Protein AF-A0A1V6QG67-F1 (afdb_monomer)

pLDDT: mean 82.75, std 15.84, range [28.03, 98.56]

InterPro domains:
  IPR002110 Ankyrin repeat [PF12796] (196-283)
  IPR002110 Ankyrin repeat [PF12796] (287-352)
  IPR002110 Ankyrin repeat [PF12796] (363-454)
  IPR002110 Ankyrin repeat [PF12796] (462-545)
  IPR002110 Ankyrin repeat [PR01415] (324-339)
  IPR002110 Ankyrin repeat [PR01415] (439-453)
  IPR002110 Ankyrin repeat [PS50088] (191-223)
  IPR002110 Ankyrin repeat [PS50088] (224-256)
  IPR002110 Ankyrin repeat [PS50088] (257-289)
  IPR002110 Ankyrin repeat [PS50088] (290-322)
  IPR002110 Ankyrin repeat [PS50088] (323-355)
  IPR002110 Ankyrin repeat [PS50088] (356-388)
  IPR002110 Ankyrin repeat [PS50088] (389-421)
  IPR002110 Ankyrin repeat [PS50088] (422-455)
  IPR002110 Ankyrin repeat [PS50088] (491-524)
  IPR002110 Ankyrin repeat [SM00248] (191-220)
  IPR002110 Ankyrin repeat [SM00248] (224-253)
  IPR002110 Ankyrin repeat [SM00248] (257-286)
  IPR002110 Ankyrin repeat [SM00248] (290-319)
  IPR002110 Ankyrin repeat [SM00248] (323-352)

Nearest PDB structures (foldseek):
  5y4f-assembly2_B  TM=8.627E-01  e=1.057E-17  Homo sapiens
  1n11-assembly1_A  TM=7.940E-01  e=5.740E-16  Homo sapiens
  5y4d-assembly1_A  TM=6.487E-01  e=1.460E-17  Mus musculus
  4rlv-assembly1_A  TM=5.602E-01  e=2.276E-17  Mus musculus
  8v0e-assembly1_A  TM=6.614E-01  e=7.857E-13  Homo sapiens

Radius of gyration: 32.93 Å; Cα contacts (8 Å, |Δi|>4): 1053; chains: 1; bounding box: 72×61×90 Å

Structure (mmCIF, N/CA/C/O backbone):
data_AF-A0A1V6QG67-F1
#
_entry.id   AF-A0A1V6QG67-F1
#
loop_
_atom_site.group_PDB
_atom_site.id
_atom_site.type_symbol
_atom_site.label_atom_id
_atom_site.label_alt_id
_atom_site.label_comp_id
_atom_site.label_asym_id
_atom_site.label_entity_id
_atom_site.label_seq_id
_atom_site.pdbx_PDB_ins_code
_atom_site.Cartn_x
_atom_site.Cartn_y
_atom_site.Cartn_z
_atom_site.occupancy
_atom_site.B_iso_or_equiv
_atom_site.auth_seq_id
_atom_site.auth_comp_id
_atom_site.auth_asym_id
_atom_site.auth_atom_id
_atom_site.pdbx_PDB_model_num
ATOM 1 N N . MET A 1 1 ? 24.896 28.690 -25.157 1.00 85.81 1 MET A N 1
ATOM 2 C CA . MET A 1 1 ? 24.451 28.901 -23.769 1.00 85.81 1 MET A CA 1
ATOM 3 C C . MET A 1 1 ? 22.941 29.124 -23.633 1.00 85.81 1 MET A C 1
ATOM 5 O O . MET A 1 1 ? 22.288 28.189 -23.204 1.00 85.81 1 MET A O 1
ATOM 9 N N . ALA A 1 2 ? 22.338 30.253 -24.052 1.00 89.81 2 ALA A N 1
ATOM 10 C CA . ALA A 1 2 ? 20.886 30.510 -23.866 1.00 89.81 2 ALA A CA 1
ATOM 11 C C . ALA A 1 2 ? 19.973 29.355 -24.326 1.00 89.81 2 ALA A C 1
ATOM 13 O O . ALA A 1 2 ? 19.133 28.873 -23.575 1.00 89.81 2 ALA A O 1
ATOM 14 N N . MET A 1 3 ? 20.197 28.861 -25.547 1.00 90.62 3 MET A N 1
ATOM 15 C CA . MET A 1 3 ? 19.440 27.735 -26.105 1.00 90.62 3 MET A CA 1
ATOM 16 C C . MET A 1 3 ? 19.635 26.430 -25.325 1.00 90.62 3 MET A C 1
ATOM 18 O O . MET A 1 3 ? 18.702 25.647 -25.231 1.00 90.62 3 MET A O 1
ATOM 22 N N . GLN A 1 4 ? 20.818 26.200 -24.746 1.00 91.75 4 GLN A N 1
ATOM 23 C CA . GLN A 1 4 ? 21.087 25.008 -23.933 1.00 91.75 4 GLN A CA 1
ATOM 24 C C . GLN A 1 4 ? 20.357 25.093 -22.592 1.00 91.75 4 GLN A C 1
ATOM 26 O O . GLN A 1 4 ? 19.751 24.117 -22.171 1.00 91.75 4 GLN A O 1
ATOM 31 N N . VAL A 1 5 ? 20.361 26.267 -21.953 1.00 93.56 5 VAL A N 1
ATOM 32 C CA . VAL A 1 5 ? 19.616 26.517 -20.710 1.00 93.56 5 VAL A CA 1
ATOM 33 C C . VAL A 1 5 ? 18.121 26.296 -20.934 1.00 93.56 5 VAL A C 1
ATOM 35 O O . VAL A 1 5 ? 17.491 25.549 -20.192 1.00 93.56 5 VAL A O 1
ATOM 38 N N . LEU A 1 6 ? 17.560 26.891 -21.991 1.00 93.44 6 LEU A N 1
ATOM 39 C CA . LEU A 1 6 ? 16.148 26.711 -22.325 1.00 93.44 6 LEU A CA 1
ATOM 40 C C . LEU A 1 6 ? 15.826 25.255 -22.686 1.00 93.44 6 LEU A C 1
ATOM 42 O O . LEU A 1 6 ? 14.802 24.752 -22.236 1.00 93.44 6 LEU A O 1
ATOM 46 N N . ALA A 1 7 ? 16.700 24.557 -23.419 1.00 92.75 7 ALA A N 1
ATOM 47 C CA . ALA A 1 7 ? 16.536 23.132 -23.703 1.00 92.75 7 ALA A CA 1
ATOM 48 C C . ALA A 1 7 ? 16.481 22.301 -22.412 1.00 92.75 7 ALA A C 1
ATOM 50 O O . ALA A 1 7 ? 15.575 21.494 -22.250 1.00 92.75 7 ALA A O 1
ATOM 51 N N . TRP A 1 8 ? 17.385 22.533 -21.458 1.00 93.81 8 TRP A N 1
ATOM 52 C CA . TRP A 1 8 ? 17.366 21.833 -20.172 1.00 93.81 8 TRP A CA 1
ATOM 53 C C . TRP A 1 8 ? 16.102 22.123 -19.360 1.00 93.81 8 TRP A C 1
ATOM 55 O O . TRP A 1 8 ? 15.471 21.193 -18.877 1.00 93.81 8 TRP A O 1
ATOM 65 N N . ILE A 1 9 ? 15.687 23.386 -19.246 1.00 91.31 9 ILE A N 1
ATOM 66 C CA . ILE A 1 9 ? 14.499 23.755 -18.455 1.00 91.31 9 ILE A CA 1
ATOM 67 C C . ILE A 1 9 ? 13.209 23.187 -19.064 1.00 91.31 9 ILE A C 1
ATOM 69 O O . ILE A 1 9 ? 12.268 22.889 -18.335 1.00 91.31 9 ILE A O 1
ATOM 73 N N . THR A 1 10 ? 13.153 23.048 -20.389 1.00 90.31 10 THR A N 1
ATOM 74 C CA . THR A 1 10 ? 11.941 22.620 -21.107 1.00 90.31 10 THR A CA 1
ATOM 75 C C . THR A 1 10 ? 11.883 21.119 -21.358 1.00 90.31 10 THR A C 1
ATOM 77 O O . THR A 1 10 ? 10.797 20.556 -21.403 1.00 90.31 10 THR A O 1
ATOM 80 N N . CYS A 1 11 ? 13.034 20.470 -21.546 1.00 90.44 11 CYS A N 1
ATOM 81 C CA . CYS A 1 11 ? 13.102 19.078 -21.986 1.00 90.44 11 CYS A CA 1
ATOM 82 C C . CYS A 1 11 ? 13.513 18.108 -20.874 1.00 90.44 11 CYS A C 1
ATOM 84 O O . CYS A 1 11 ? 13.352 16.901 -21.057 1.00 90.44 11 CYS A O 1
ATOM 86 N N . ALA A 1 12 ? 14.054 18.589 -19.748 1.00 90.62 12 ALA A N 1
ATOM 87 C CA . ALA A 1 12 ? 14.405 17.721 -18.629 1.00 90.62 12 ALA A CA 1
ATOM 88 C C . ALA A 1 12 ? 13.174 16.999 -18.059 1.00 90.62 12 ALA A C 1
ATOM 90 O O . ALA A 1 12 ? 12.077 17.546 -17.998 1.00 90.62 12 ALA A O 1
ATOM 91 N N . LYS A 1 13 ? 13.366 15.761 -17.593 1.00 88.88 13 LYS A N 1
ATOM 92 C CA . LYS A 1 13 ? 12.300 14.913 -17.029 1.00 88.88 13 LYS A CA 1
ATOM 93 C C . LYS A 1 13 ? 11.866 15.329 -15.626 1.00 88.88 13 LYS A C 1
ATOM 95 O O . LYS A 1 13 ? 10.842 14.863 -15.140 1.00 88.88 13 LYS A O 1
ATOM 100 N N . ARG A 1 14 ? 12.633 16.219 -14.999 1.00 90.19 14 ARG A N 1
ATOM 101 C CA . ARG A 1 14 ? 12.261 16.959 -13.796 1.00 90.19 14 ARG A CA 1
ATOM 102 C C . ARG A 1 14 ? 12.981 18.297 -13.767 1.00 90.19 14 ARG A C 1
ATOM 104 O O . ARG A 1 14 ? 14.004 18.472 -14.430 1.00 90.19 14 ARG A O 1
ATOM 111 N N . ALA A 1 15 ? 12.491 19.199 -12.928 1.00 89.12 15 ALA A N 1
ATOM 112 C CA . ALA A 1 15 ? 13.197 20.433 -12.638 1.00 89.12 15 ALA A CA 1
ATOM 113 C C . ALA A 1 15 ? 14.588 20.147 -12.035 1.00 89.12 15 ALA A C 1
ATOM 115 O O . ALA A 1 15 ? 14.753 19.254 -11.196 1.00 89.12 15 ALA A O 1
ATOM 116 N N . LEU A 1 16 ? 15.582 20.913 -12.483 1.00 89.50 16 LEU A N 1
ATOM 117 C CA . LEU A 1 16 ? 16.963 20.833 -12.015 1.00 89.50 16 LEU A CA 1
ATOM 118 C C . LEU A 1 16 ? 17.239 21.960 -11.025 1.00 89.50 16 LEU A C 1
ATOM 120 O O . LEU A 1 16 ? 16.865 23.114 -11.253 1.00 89.50 16 LEU A O 1
ATOM 124 N N . THR A 1 17 ? 17.943 21.635 -9.946 1.00 92.06 17 THR A N 1
ATOM 125 C CA . THR A 1 17 ? 18.509 22.665 -9.073 1.00 92.06 17 THR A CA 1
ATOM 126 C C . THR A 1 17 ? 19.556 23.481 -9.832 1.00 92.06 17 THR A C 1
ATOM 128 O O . THR A 1 17 ? 20.135 23.026 -10.822 1.00 92.06 17 THR A O 1
ATOM 131 N N . THR A 1 18 ? 19.848 24.683 -9.344 1.00 92.31 18 THR A N 1
ATOM 132 C CA . THR A 1 18 ? 20.884 25.562 -9.895 1.00 92.31 18 THR A CA 1
ATOM 133 C C . THR A 1 18 ? 22.217 24.830 -10.063 1.00 92.31 18 THR A C 1
ATOM 135 O O . THR A 1 18 ? 22.810 24.885 -11.137 1.00 92.31 18 THR A O 1
ATOM 138 N N . VAL A 1 19 ? 22.645 24.067 -9.050 1.00 91.94 19 VAL A N 1
ATOM 139 C CA . VAL A 1 19 ? 23.913 23.319 -9.077 1.00 91.94 19 VAL A CA 1
ATOM 140 C C . VAL A 1 19 ? 23.886 22.200 -10.116 1.00 91.94 19 VAL A C 1
ATOM 142 O O . VAL A 1 19 ? 24.869 21.996 -10.832 1.00 91.94 19 VAL A O 1
ATOM 145 N N . GLU A 1 20 ? 22.771 21.478 -10.232 1.00 93.75 20 GLU A N 1
ATOM 146 C CA . GLU A 1 20 ? 22.628 20.425 -11.239 1.00 93.75 20 GLU A CA 1
ATOM 147 C C . GLU A 1 20 ? 22.682 20.996 -12.657 1.00 93.75 20 GLU A C 1
ATOM 149 O O . GLU A 1 20 ? 23.396 20.452 -13.496 1.00 93.75 20 GLU A O 1
ATOM 154 N N . LEU A 1 21 ? 21.994 22.115 -12.916 1.00 94.62 21 LEU A N 1
ATOM 155 C CA . LEU A 1 21 ? 21.998 22.754 -14.230 1.00 94.62 21 LEU A CA 1
ATOM 156 C C . LEU A 1 21 ? 23.370 23.350 -14.577 1.00 94.62 21 LEU A C 1
ATOM 158 O O . LEU A 1 21 ? 23.843 23.172 -15.698 1.00 94.62 21 LEU A O 1
ATOM 162 N N . GLN A 1 22 ? 24.041 24.008 -13.626 1.00 94.44 22 GLN A N 1
ATOM 163 C CA . GLN A 1 22 ? 25.419 24.479 -13.811 1.00 94.44 22 GLN A CA 1
ATOM 164 C C . GLN A 1 22 ? 26.358 23.323 -14.164 1.00 94.44 22 GLN A C 1
ATOM 166 O O . GLN A 1 22 ? 27.150 23.438 -15.096 1.00 94.44 22 GLN A O 1
ATOM 171 N N . THR A 1 23 ? 26.242 22.206 -13.440 1.00 94.75 23 THR A N 1
ATOM 172 C CA . THR A 1 23 ? 27.050 21.007 -13.688 1.00 94.75 23 THR A CA 1
ATOM 173 C C . THR A 1 23 ? 26.770 20.459 -15.082 1.00 94.75 23 THR A C 1
ATOM 175 O O . THR A 1 23 ? 27.709 20.246 -15.837 1.00 94.75 23 THR A O 1
ATOM 178 N N . ALA A 1 24 ? 25.499 20.300 -15.457 1.00 95.06 24 ALA A N 1
ATOM 179 C CA . ALA A 1 24 ? 25.097 19.789 -16.765 1.00 95.06 24 ALA A CA 1
ATOM 180 C C . ALA A 1 24 ? 25.637 20.633 -17.931 1.00 95.06 24 ALA A C 1
ATOM 182 O O . ALA A 1 24 ? 26.068 20.092 -18.946 1.00 95.06 24 ALA A O 1
ATOM 183 N N . LEU A 1 25 ? 25.636 21.961 -17.788 1.00 94.06 25 LEU A N 1
ATOM 184 C CA . LEU A 1 25 ? 26.140 22.884 -18.810 1.00 94.06 25 LEU A CA 1
ATOM 185 C C . LEU A 1 25 ? 27.674 22.909 -18.898 1.00 94.06 25 LEU A C 1
ATOM 187 O O . LEU A 1 25 ? 28.200 23.290 -19.940 1.00 94.06 25 LEU A O 1
ATOM 191 N N . ALA A 1 26 ? 28.369 22.504 -17.833 1.00 94.19 26 ALA A N 1
ATOM 192 C CA . ALA A 1 26 ? 29.828 22.451 -17.756 1.00 94.19 26 ALA A CA 1
ATOM 193 C C . ALA A 1 26 ? 30.432 21.126 -18.263 1.00 94.19 26 ALA A C 1
ATOM 195 O O . ALA A 1 26 ? 31.649 21.029 -18.402 1.00 94.19 26 ALA A O 1
ATOM 196 N N . VAL A 1 27 ? 29.611 20.100 -18.523 1.00 93.19 27 VAL A N 1
ATOM 197 C CA . VAL A 1 27 ? 30.080 18.811 -19.056 1.00 93.19 27 VAL A CA 1
ATOM 198 C C . VAL A 1 27 ? 30.484 18.953 -20.523 1.00 93.19 27 VAL A C 1
ATOM 200 O O . VAL A 1 27 ? 29.672 19.330 -21.371 1.00 93.19 27 VAL A O 1
ATOM 203 N N . GLU A 1 28 ? 31.721 18.570 -20.829 1.00 90.31 28 GLU A N 1
ATOM 204 C CA . GLU A 1 28 ? 32.252 18.503 -22.189 1.00 90.31 28 GLU A CA 1
ATOM 205 C C . GLU A 1 28 ? 32.225 17.062 -22.709 1.00 90.31 28 GLU A C 1
ATOM 207 O O . GLU A 1 28 ? 32.729 16.139 -22.071 1.00 90.31 28 GLU A O 1
ATOM 212 N N . ILE A 1 29 ? 31.600 16.855 -23.870 1.00 87.81 29 ILE A N 1
ATOM 213 C CA . ILE A 1 29 ? 31.455 15.526 -24.477 1.00 87.81 29 ILE A CA 1
ATOM 214 C C . ILE A 1 29 ? 32.830 15.003 -24.908 1.00 87.81 29 ILE A C 1
ATOM 216 O O . ILE A 1 29 ? 33.524 15.660 -25.679 1.00 87.81 29 ILE A O 1
ATOM 220 N N . GLY A 1 30 ? 33.171 13.789 -24.469 1.00 82.00 30 GLY A N 1
ATOM 221 C CA . GLY A 1 30 ? 34.428 13.106 -24.799 1.00 82.00 30 GLY A CA 1
ATOM 222 C C . GLY A 1 30 ? 35.526 13.240 -23.740 1.00 82.00 30 GLY A C 1
ATOM 223 O O . GLY A 1 30 ? 36.504 12.500 -23.806 1.00 82.00 30 GLY A O 1
ATOM 224 N N . GLU A 1 31 ? 35.351 14.115 -22.748 1.00 86.81 31 GLU A N 1
ATOM 225 C CA . GLU A 1 31 ? 36.290 14.267 -21.635 1.00 86.81 31 GLU A CA 1
ATOM 226 C C . GLU A 1 31 ? 36.031 13.231 -20.528 1.00 86.81 31 GLU A C 1
ATOM 228 O O . GLU A 1 31 ? 34.886 12.901 -20.205 1.00 86.81 31 GLU A O 1
ATOM 233 N N . SER A 1 32 ? 37.107 12.713 -19.925 1.00 85.56 32 SER A N 1
ATOM 234 C CA . SER A 1 32 ? 37.036 11.703 -18.855 1.00 85.56 32 SER A CA 1
ATOM 235 C C . SER A 1 32 ? 36.924 12.293 -17.447 1.00 85.56 32 SER A C 1
ATOM 237 O O . SER A 1 32 ? 36.569 11.572 -16.514 1.00 85.56 32 SER A O 1
ATOM 239 N N . ASP A 1 33 ? 37.201 13.588 -17.282 1.00 87.38 33 ASP A N 1
ATOM 240 C CA . ASP A 1 33 ? 37.209 14.290 -15.997 1.00 87.38 33 ASP A CA 1
ATOM 241 C C . ASP A 1 33 ? 36.337 15.550 -16.031 1.00 87.38 33 ASP A C 1
ATOM 243 O O . ASP A 1 33 ? 36.164 16.190 -17.066 1.00 87.38 33 ASP A O 1
ATOM 247 N N . PHE A 1 34 ? 35.785 15.924 -14.872 1.00 88.44 34 PHE A N 1
ATOM 248 C CA . PHE A 1 34 ? 34.969 17.131 -14.740 1.00 88.44 34 PHE A CA 1
ATOM 249 C C . PHE A 1 34 ? 35.836 18.358 -14.441 1.00 88.44 34 PHE A C 1
ATOM 251 O O . PHE A 1 34 ? 36.391 18.472 -13.341 1.00 88.44 34 PHE A O 1
ATOM 258 N N . ASP A 1 35 ? 35.889 19.317 -15.368 1.00 87.56 35 ASP A N 1
ATOM 259 C CA . ASP A 1 35 ? 36.532 20.606 -15.118 1.00 87.56 35 ASP A CA 1
ATOM 260 C C . ASP A 1 35 ? 35.581 21.586 -14.415 1.00 87.56 35 ASP A C 1
ATOM 262 O O . ASP A 1 35 ? 34.638 22.130 -14.990 1.00 87.56 35 ASP A O 1
ATOM 266 N N . LYS A 1 36 ? 35.871 21.871 -13.141 1.00 87.94 36 LYS A N 1
ATOM 267 C CA . LYS A 1 36 ? 35.126 22.861 -12.351 1.00 87.94 36 LYS A CA 1
ATOM 268 C C . LYS A 1 36 ? 35.278 24.288 -12.883 1.00 87.94 36 LYS A C 1
ATOM 270 O O . LYS A 1 36 ? 34.453 25.129 -12.536 1.00 87.94 36 LYS A O 1
ATOM 275 N N . SER A 1 37 ? 36.305 24.574 -13.685 1.00 89.12 37 SER A N 1
ATOM 276 C CA . SER A 1 37 ? 36.518 25.895 -14.282 1.00 89.12 37 SER A CA 1
ATOM 277 C C . SER A 1 37 ? 35.445 26.258 -15.320 1.00 89.12 37 SER A C 1
ATOM 279 O O . SER A 1 37 ? 35.183 27.440 -15.535 1.00 89.12 37 SER A O 1
ATOM 281 N N . ASN A 1 38 ? 34.741 25.254 -15.856 1.00 89.31 38 ASN A N 1
ATOM 282 C CA . ASN A 1 38 ? 33.639 25.417 -16.804 1.00 89.31 38 ASN A CA 1
ATOM 283 C C . ASN A 1 38 ? 32.289 25.768 -16.151 1.00 89.31 38 ASN A C 1
ATOM 285 O O . ASN A 1 38 ? 31.309 26.039 -16.852 1.00 89.31 38 ASN A O 1
ATOM 289 N N . LEU A 1 39 ? 32.200 25.767 -14.815 1.00 91.31 39 LEU A N 1
ATOM 290 C CA . LEU A 1 39 ? 30.971 26.129 -14.108 1.00 91.31 39 LEU A CA 1
ATOM 291 C C . LEU A 1 39 ? 30.628 27.604 -14.353 1.00 91.31 39 LEU A C 1
ATOM 293 O O . LEU A 1 39 ? 31.339 28.509 -13.926 1.00 91.31 39 LEU A O 1
ATOM 297 N N . SER A 1 40 ? 29.496 27.839 -15.015 1.00 91.19 40 SER A N 1
ATOM 298 C CA . SER A 1 40 ? 28.969 29.190 -15.241 1.00 91.19 40 SER A CA 1
ATOM 299 C C . SER A 1 40 ? 28.324 29.750 -13.973 1.00 91.19 40 SER A C 1
ATOM 301 O O . SER A 1 40 ? 27.640 29.009 -13.267 1.00 91.19 40 SER A O 1
ATOM 303 N N . ASP A 1 41 ? 28.480 31.046 -13.695 1.00 91.31 41 ASP A N 1
ATOM 304 C CA . ASP A 1 41 ? 27.788 31.712 -12.582 1.00 91.31 41 ASP A CA 1
ATOM 305 C C . ASP A 1 41 ? 26.256 31.658 -12.802 1.00 91.31 41 ASP A C 1
ATOM 307 O O . ASP A 1 41 ? 25.798 31.886 -13.930 1.00 91.31 41 ASP A O 1
ATOM 311 N N . PRO A 1 42 ? 25.425 31.362 -11.778 1.00 90.88 42 PRO A N 1
ATOM 312 C CA . PRO A 1 42 ? 23.969 31.348 -11.935 1.00 90.88 42 PRO A CA 1
ATOM 313 C C . PRO A 1 42 ? 23.402 32.664 -12.484 1.00 90.88 42 PRO A C 1
ATOM 315 O O . PRO A 1 42 ? 22.416 32.653 -13.224 1.00 90.88 42 PRO A O 1
ATOM 318 N N . ILE A 1 43 ? 24.038 33.795 -12.165 1.00 89.50 43 ILE A N 1
ATOM 319 C CA . ILE A 1 43 ? 23.661 35.117 -12.672 1.00 89.50 43 ILE A CA 1
ATOM 320 C C . ILE A 1 43 ? 23.873 35.183 -14.185 1.00 89.50 43 ILE A C 1
ATOM 322 O O . ILE A 1 43 ? 23.005 35.689 -14.898 1.00 89.50 43 ILE A O 1
ATOM 326 N N . ASP A 1 44 ? 24.970 34.623 -14.695 1.00 91.56 44 ASP A N 1
ATOM 327 C CA . ASP A 1 44 ? 25.247 34.576 -16.132 1.00 91.56 44 ASP A CA 1
ATOM 328 C C . ASP A 1 44 ? 24.249 33.666 -16.859 1.00 91.56 44 ASP A C 1
ATOM 330 O O . ASP A 1 44 ? 23.749 34.029 -17.926 1.00 91.56 44 ASP A O 1
ATOM 334 N N . ILE A 1 45 ? 23.882 32.527 -16.256 1.00 90.56 45 ILE A N 1
ATOM 335 C CA . ILE A 1 45 ? 22.859 31.609 -16.790 1.00 90.56 45 ILE A CA 1
ATOM 336 C C . ILE A 1 45 ? 21.518 32.333 -16.978 1.00 90.56 45 ILE A C 1
ATOM 338 O O . ILE A 1 45 ? 20.899 32.236 -18.044 1.00 90.56 45 ILE A O 1
ATOM 342 N N . VAL A 1 46 ? 21.082 33.088 -15.967 1.00 91.06 46 VAL A N 1
ATOM 343 C CA . VAL A 1 46 ? 19.838 33.871 -16.010 1.00 91.06 46 VAL A CA 1
ATOM 344 C C . VAL A 1 46 ? 19.945 35.031 -17.002 1.00 91.06 46 VAL A C 1
ATOM 346 O O . VAL A 1 46 ? 19.046 35.234 -17.823 1.00 91.06 46 VAL A O 1
ATOM 349 N N . SER A 1 47 ? 21.056 35.770 -16.965 1.00 92.19 47 SER A N 1
ATOM 350 C CA . SER A 1 47 ? 21.305 36.953 -17.798 1.00 92.19 47 SER A CA 1
ATOM 351 C C . SER A 1 47 ? 21.276 36.618 -19.290 1.00 92.19 47 SER A C 1
ATOM 353 O O . SER A 1 47 ? 20.605 37.286 -20.082 1.00 92.19 47 SER A O 1
ATOM 355 N N . VAL A 1 48 ? 21.915 35.511 -19.676 1.00 92.56 48 VAL A N 1
ATOM 356 C CA . VAL A 1 48 ? 21.972 35.033 -21.063 1.00 92.56 48 VAL A CA 1
ATOM 357 C C . VAL A 1 48 ? 20.589 34.629 -21.605 1.00 92.56 48 VAL A C 1
ATOM 359 O O . VAL A 1 48 ? 20.379 34.648 -22.818 1.00 92.56 48 VAL A O 1
ATOM 362 N N . CYS A 1 49 ? 19.623 34.325 -20.733 1.00 91.69 49 CYS A N 1
ATOM 363 C CA . CYS A 1 49 ? 18.241 34.011 -21.110 1.00 91.69 49 CYS A CA 1
ATOM 364 C C . CYS A 1 49 ? 17.322 35.244 -21.207 1.00 91.69 49 CYS A C 1
ATOM 366 O O . CYS A 1 49 ? 16.111 35.084 -21.362 1.00 91.69 49 CYS A O 1
ATOM 368 N N . ALA A 1 50 ? 17.870 36.463 -21.117 1.00 89.38 50 ALA A N 1
ATOM 369 C CA . ALA A 1 50 ? 17.170 37.730 -21.355 1.00 89.38 50 ALA A CA 1
ATOM 370 C C . ALA A 1 50 ? 15.826 37.876 -20.602 1.00 89.38 50 ALA A C 1
ATOM 372 O O . ALA A 1 50 ? 14.853 38.405 -21.138 1.00 89.38 50 ALA A O 1
ATOM 373 N N . GLY A 1 51 ? 15.766 37.397 -19.354 1.00 87.50 51 GLY A N 1
ATOM 374 C CA . GLY A 1 51 ? 14.580 37.506 -18.494 1.00 87.50 51 GLY A CA 1
ATOM 375 C C . GLY A 1 51 ? 13.496 36.446 -18.723 1.00 87.50 51 GLY A C 1
ATOM 376 O O . GLY A 1 51 ? 12.427 36.547 -18.129 1.00 87.50 51 GLY A O 1
ATOM 377 N N . LEU A 1 52 ? 13.744 35.421 -19.546 1.00 90.69 52 LEU A N 1
ATOM 378 C CA . LEU A 1 52 ? 12.825 34.281 -19.696 1.00 90.69 52 LEU A CA 1
ATOM 379 C C . LEU A 1 52 ? 12.888 33.300 -18.522 1.00 90.69 52 LEU A C 1
ATOM 381 O O . LEU A 1 52 ? 11.944 32.541 -18.295 1.00 90.69 52 LEU A O 1
ATOM 385 N N . VAL A 1 53 ? 13.996 33.317 -17.787 1.00 92.50 53 VAL A N 1
ATOM 386 C CA . VAL A 1 53 ? 14.336 32.367 -16.729 1.00 92.50 53 VAL A CA 1
ATOM 387 C C . VAL A 1 53 ? 14.626 33.124 -15.432 1.00 92.50 53 VAL A C 1
ATOM 389 O O . VAL A 1 53 ? 15.114 34.251 -15.472 1.00 92.50 53 VAL A O 1
ATOM 392 N N . THR A 1 54 ? 14.325 32.513 -14.288 1.00 91.81 54 THR A N 1
ATOM 393 C CA . THR A 1 54 ? 14.631 33.026 -12.946 1.00 91.81 54 THR A CA 1
ATOM 394 C C . THR A 1 54 ? 15.058 31.900 -12.003 1.00 91.81 54 THR A C 1
ATOM 396 O O . THR A 1 54 ? 14.819 30.725 -12.291 1.00 91.81 54 THR A O 1
ATOM 399 N N . ILE A 1 55 ? 15.689 32.260 -10.884 1.00 91.19 55 ILE A N 1
ATOM 400 C CA . ILE A 1 55 ? 16.039 31.335 -9.801 1.00 91.19 55 ILE A CA 1
ATOM 401 C C . ILE A 1 55 ? 14.962 31.444 -8.732 1.00 91.19 55 ILE A C 1
ATOM 403 O O . ILE A 1 55 ? 14.689 32.525 -8.216 1.00 91.19 55 ILE A O 1
ATOM 407 N N . ASP A 1 56 ? 14.349 30.318 -8.402 1.00 87.56 56 ASP A N 1
ATOM 408 C CA . ASP A 1 56 ? 13.422 30.235 -7.290 1.00 87.56 56 ASP A CA 1
ATOM 409 C C . ASP A 1 56 ? 14.192 30.105 -5.970 1.00 87.56 56 ASP A C 1
ATOM 411 O O . ASP A 1 56 ? 14.855 29.098 -5.734 1.00 87.56 56 ASP A O 1
ATOM 415 N N . GLU A 1 57 ? 14.111 31.121 -5.111 1.00 86.00 57 GLU A N 1
ATOM 416 C CA . GLU A 1 57 ? 14.855 31.166 -3.844 1.00 86.00 57 GLU A CA 1
ATOM 417 C C . GLU A 1 57 ? 14.428 30.078 -2.845 1.00 86.00 57 GLU A C 1
ATOM 419 O O . GLU A 1 57 ? 15.218 29.696 -1.984 1.00 86.00 57 GLU A O 1
ATOM 424 N N . GLN A 1 58 ? 13.197 29.559 -2.944 1.00 84.69 58 GLN A N 1
ATOM 425 C CA . GLN A 1 58 ? 12.701 28.535 -2.019 1.00 84.69 58 GLN A CA 1
ATOM 426 C C . GLN A 1 58 ? 13.169 27.137 -2.418 1.00 84.69 58 GLN A C 1
ATOM 428 O O . GLN A 1 58 ? 13.519 26.331 -1.558 1.00 84.69 58 GLN A O 1
ATOM 433 N N . SER A 1 59 ? 13.163 26.843 -3.720 1.00 83.81 59 SER A N 1
ATOM 434 C CA . SER A 1 59 ? 13.505 25.514 -4.242 1.00 83.81 59 SER A CA 1
ATOM 435 C C . SER A 1 59 ? 14.925 25.412 -4.805 1.00 83.81 59 SER A C 1
ATOM 437 O O . SER A 1 59 ? 15.380 24.308 -5.094 1.00 83.81 59 SER A O 1
ATOM 439 N N . ASN A 1 60 ? 15.644 26.532 -4.947 1.00 89.19 60 ASN A N 1
ATOM 440 C CA . ASN A 1 60 ? 16.936 26.624 -5.636 1.00 89.19 60 ASN A CA 1
ATOM 441 C C . ASN A 1 60 ? 16.904 26.019 -7.049 1.00 89.19 60 ASN A C 1
ATOM 443 O O . ASN A 1 60 ? 17.882 25.426 -7.503 1.00 89.19 60 ASN A O 1
ATOM 447 N N . VAL A 1 61 ? 15.773 26.154 -7.740 1.00 89.88 61 VAL A N 1
ATOM 448 C CA . VAL A 1 61 ? 15.554 25.661 -9.103 1.00 89.88 61 VAL A CA 1
ATOM 449 C C . VAL A 1 61 ? 15.574 26.826 -10.080 1.00 89.88 61 VAL A C 1
ATOM 451 O O . VAL A 1 61 ? 14.984 27.879 -9.833 1.00 89.88 61 VAL A O 1
ATOM 454 N N . ILE A 1 62 ? 16.213 26.612 -11.227 1.00 88.06 62 ILE A N 1
ATOM 455 C CA . ILE A 1 62 ? 16.164 27.540 -12.354 1.00 88.06 62 ILE A CA 1
ATOM 456 C C . ILE A 1 62 ? 14.928 27.202 -13.198 1.00 88.06 62 ILE A C 1
ATOM 458 O O . ILE A 1 62 ? 14.826 26.100 -13.734 1.00 88.06 62 ILE A O 1
ATOM 462 N N . ARG A 1 63 ? 13.980 28.140 -13.320 1.00 88.38 63 ARG A N 1
ATOM 463 C CA . ARG A 1 63 ? 12.690 27.920 -14.000 1.00 88.38 63 ARG A CA 1
ATOM 464 C C . ARG A 1 63 ? 12.281 29.071 -14.907 1.00 88.38 63 ARG A C 1
ATOM 466 O O . ARG A 1 63 ? 12.785 30.185 -14.787 1.00 88.38 63 ARG A O 1
ATOM 473 N N . LEU A 1 64 ? 11.331 28.811 -15.803 1.00 90.75 64 LEU A N 1
ATOM 4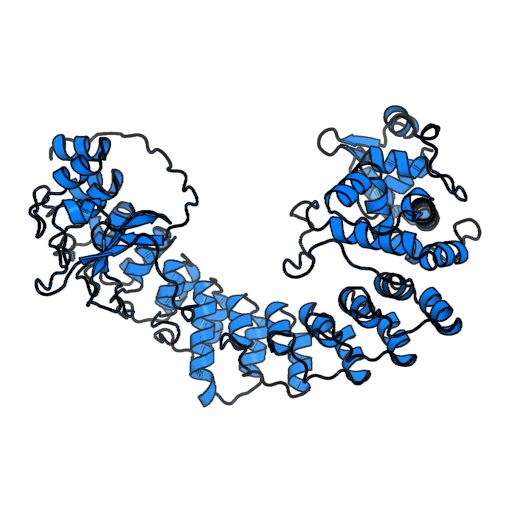74 C CA . LEU A 1 64 ? 10.721 29.855 -16.626 1.00 90.75 64 LEU A CA 1
ATOM 475 C C . LEU A 1 64 ? 9.929 30.838 -15.751 1.00 90.75 64 LEU A C 1
ATOM 477 O O . LEU A 1 64 ? 9.245 30.442 -14.807 1.00 90.75 64 LEU A O 1
ATOM 481 N N . VAL A 1 65 ? 10.012 32.129 -16.081 1.00 87.69 65 VAL A N 1
ATOM 482 C CA . VAL A 1 65 ? 9.399 33.217 -15.292 1.00 87.69 65 VAL A CA 1
ATOM 483 C C . VAL A 1 65 ? 7.871 33.157 -15.301 1.00 87.69 65 VAL A C 1
ATOM 485 O O . VAL A 1 65 ? 7.231 33.562 -14.332 1.00 87.69 65 VAL A O 1
ATOM 488 N N . HIS A 1 66 ? 7.271 32.659 -16.384 1.00 86.75 66 HIS A N 1
ATOM 489 C CA . HIS A 1 66 ? 5.823 32.661 -16.558 1.00 86.75 66 HIS A CA 1
ATOM 490 C C . HIS A 1 66 ? 5.317 31.346 -17.156 1.00 86.75 66 HIS A C 1
ATOM 492 O O . HIS A 1 66 ? 5.917 30.809 -18.089 1.00 86.75 66 HIS A O 1
ATOM 498 N N . TYR A 1 67 ? 4.174 30.862 -16.662 1.00 84.69 67 TYR A N 1
ATOM 499 C CA . TYR A 1 67 ? 3.590 29.581 -17.080 1.00 84.69 67 TYR A CA 1
ATOM 500 C C . TYR A 1 67 ? 3.244 29.545 -18.579 1.00 84.69 67 TYR A C 1
ATOM 502 O O . TYR A 1 67 ? 3.402 28.517 -19.225 1.00 84.69 67 TYR A O 1
ATOM 510 N N . THR A 1 68 ? 2.843 30.674 -19.174 1.00 88.69 68 THR A N 1
ATOM 511 C CA . THR A 1 68 ? 2.557 30.739 -20.623 1.00 88.69 68 THR A CA 1
ATOM 512 C C . THR A 1 68 ? 3.806 30.516 -21.473 1.00 88.69 68 THR A C 1
ATOM 514 O O . THR A 1 68 ? 3.705 30.049 -22.602 1.00 88.69 68 THR A O 1
ATOM 517 N N . THR A 1 69 ? 4.988 30.864 -20.955 1.00 86.62 69 THR A N 1
ATOM 518 C CA . THR A 1 69 ? 6.267 30.611 -21.628 1.00 86.62 69 THR A CA 1
ATOM 519 C C . THR A 1 69 ? 6.595 29.123 -21.592 1.00 86.62 69 THR A C 1
ATOM 521 O O . THR A 1 69 ? 7.063 28.578 -22.588 1.00 86.62 69 THR A O 1
ATOM 524 N N . GLN A 1 70 ? 6.306 28.464 -20.468 1.00 85.44 70 GLN A N 1
ATOM 525 C CA . GLN A 1 70 ? 6.431 27.015 -20.338 1.00 85.44 70 GLN A CA 1
ATOM 526 C C . GLN A 1 70 ? 5.504 26.299 -21.320 1.00 85.44 70 GLN A C 1
ATOM 528 O O . GLN A 1 70 ? 5.983 25.541 -22.156 1.00 85.44 70 GLN A O 1
ATOM 533 N N . GLU A 1 71 ? 4.217 26.643 -21.320 1.00 87.00 71 GLU A N 1
ATOM 534 C CA . GLU A 1 71 ? 3.239 26.067 -22.245 1.00 87.00 71 GLU A CA 1
ATOM 535 C C . GLU A 1 71 ? 3.620 26.306 -23.717 1.00 87.00 71 GLU A C 1
ATOM 537 O O . GLU A 1 71 ? 3.449 25.431 -24.568 1.00 87.00 71 GLU A O 1
ATOM 542 N N . PHE A 1 72 ? 4.172 27.481 -24.039 1.00 91.88 72 PHE A N 1
ATOM 543 C CA . PHE A 1 72 ? 4.664 27.771 -25.383 1.00 91.88 72 PHE A CA 1
ATOM 544 C C . PHE A 1 72 ? 5.797 26.824 -25.796 1.00 91.88 72 PHE A C 1
ATOM 546 O O . PHE A 1 72 ? 5.739 26.264 -26.892 1.00 91.88 72 PHE A O 1
ATOM 553 N N . PHE A 1 73 ? 6.814 26.635 -24.953 1.00 90.56 73 PHE A N 1
ATOM 554 C CA . PHE A 1 73 ? 7.934 25.757 -25.287 1.00 90.56 73 PHE A CA 1
ATOM 555 C C . PHE A 1 73 ? 7.545 24.281 -25.278 1.00 90.56 73 PHE A C 1
ATOM 557 O O . PHE A 1 73 ? 7.963 23.570 -26.181 1.00 90.56 73 PHE A O 1
ATOM 564 N N . GLU A 1 74 ? 6.700 23.836 -24.348 1.00 85.19 74 GLU A N 1
ATOM 565 C CA . GLU A 1 74 ? 6.190 22.458 -24.316 1.00 85.19 74 GLU A CA 1
ATOM 566 C C . GLU A 1 74 ? 5.418 22.121 -25.601 1.00 85.19 74 GLU A C 1
ATOM 568 O O . GLU A 1 74 ? 5.624 21.070 -26.202 1.00 85.19 74 GLU A O 1
ATOM 573 N N . ARG A 1 75 ? 4.588 23.047 -26.104 1.00 88.38 75 ARG A N 1
ATOM 574 C CA . ARG A 1 75 ? 3.847 22.854 -27.364 1.00 88.38 75 ARG A CA 1
ATOM 575 C C . ARG A 1 75 ? 4.720 22.907 -28.619 1.00 88.38 75 ARG A C 1
ATOM 577 O O . ARG A 1 75 ? 4.310 22.391 -29.654 1.00 88.38 75 ARG A O 1
ATOM 584 N N . ASN A 1 76 ? 5.881 23.562 -28.560 1.00 88.25 76 ASN A N 1
ATOM 585 C CA . ASN A 1 76 ? 6.754 23.802 -29.717 1.00 88.25 76 ASN A CA 1
ATOM 586 C C . ASN A 1 76 ? 8.157 23.193 -29.533 1.00 88.25 76 ASN A C 1
ATOM 588 O O . ASN A 1 76 ? 9.119 23.639 -30.164 1.00 88.25 76 ASN A O 1
ATOM 592 N N . GLN A 1 77 ? 8.280 22.186 -28.666 1.00 85.00 77 GLN A N 1
ATOM 593 C CA . GLN A 1 77 ? 9.555 21.652 -28.191 1.00 85.00 77 GLN A CA 1
ATOM 594 C C . GLN A 1 77 ? 10.420 21.107 -29.331 1.00 85.00 77 GLN A C 1
ATOM 596 O O . GLN A 1 77 ? 11.580 21.489 -29.447 1.00 85.00 77 GLN A O 1
ATOM 601 N N . SER A 1 78 ? 9.846 20.301 -30.228 1.00 82.88 78 SER A N 1
ATOM 602 C CA . SER A 1 78 ? 10.555 19.734 -31.387 1.00 82.88 78 SER A CA 1
ATOM 603 C C . SER A 1 78 ? 11.006 20.792 -32.398 1.00 82.88 78 SER A C 1
ATOM 605 O O . SER A 1 78 ? 11.997 20.610 -33.094 1.00 82.88 78 SER A O 1
ATOM 607 N N . THR A 1 79 ? 10.321 21.938 -32.465 1.00 88.06 79 THR A N 1
ATOM 608 C CA . THR A 1 79 ? 10.692 23.032 -33.377 1.00 88.06 79 THR A CA 1
ATOM 609 C C . THR A 1 79 ? 11.862 23.847 -32.833 1.00 88.06 79 THR A C 1
ATOM 611 O O . THR A 1 79 ? 12.774 24.200 -33.578 1.00 88.06 79 THR A O 1
ATOM 614 N N . TRP A 1 80 ? 11.841 24.163 -31.536 1.00 88.75 80 TRP A N 1
ATOM 615 C CA . TRP A 1 80 ? 12.879 24.983 -30.905 1.00 88.75 80 TRP A CA 1
ATOM 616 C C . TRP A 1 80 ? 14.102 24.176 -30.481 1.00 88.75 80 TRP A C 1
ATOM 618 O O . TRP A 1 80 ? 15.222 24.689 -30.514 1.00 88.75 80 TRP A O 1
ATOM 628 N N . PHE A 1 81 ? 13.892 22.918 -30.100 1.00 89.25 81 PHE A N 1
ATOM 629 C CA . PHE A 1 81 ? 14.914 22.042 -29.548 1.00 89.25 81 PHE A CA 1
ATOM 630 C C . PHE A 1 81 ? 14.878 20.637 -30.178 1.00 89.25 81 PHE A C 1
ATOM 632 O O . PHE A 1 81 ? 14.816 19.647 -29.448 1.00 89.25 81 PHE A O 1
ATOM 639 N N . PRO A 1 82 ? 14.979 20.516 -31.517 1.00 85.00 82 PRO A N 1
ATOM 640 C CA . PRO A 1 82 ? 14.856 19.229 -32.215 1.00 85.00 82 PRO A CA 1
ATOM 641 C C . PRO A 1 82 ? 15.844 18.165 -31.710 1.00 85.00 82 PRO A C 1
ATOM 643 O O . PRO A 1 82 ? 15.521 16.988 -31.643 1.00 85.00 82 PRO A O 1
ATOM 646 N N . ASN A 1 83 ? 17.038 18.584 -31.275 1.00 84.88 83 ASN A N 1
ATOM 647 C CA . ASN A 1 83 ? 18.093 17.688 -30.793 1.00 84.88 83 ASN A CA 1
ATOM 648 C C . ASN A 1 83 ? 18.280 17.711 -29.266 1.00 84.88 83 ASN A C 1
ATOM 650 O O . ASN A 1 83 ? 19.296 17.215 -28.777 1.00 84.88 83 ASN A O 1
ATOM 654 N N . ALA A 1 84 ? 17.361 18.305 -28.491 1.00 89.12 84 ALA A N 1
ATOM 655 C CA . ALA A 1 84 ? 17.557 18.447 -27.043 1.00 89.12 84 ALA A CA 1
ATOM 656 C C . ALA A 1 84 ? 17.690 17.106 -26.327 1.00 89.12 84 ALA A C 1
ATOM 658 O O . ALA A 1 84 ? 18.573 16.963 -25.492 1.00 89.12 84 ALA A O 1
ATOM 659 N N . ASN A 1 85 ? 16.862 16.123 -26.675 1.00 87.75 85 ASN A N 1
ATOM 660 C CA . ASN A 1 85 ? 16.924 14.790 -26.083 1.00 87.75 85 ASN A CA 1
ATOM 661 C C . ASN A 1 85 ? 18.271 14.102 -26.372 1.00 87.75 85 ASN A C 1
ATOM 663 O O . ASN A 1 85 ? 18.930 13.626 -25.449 1.00 87.75 85 ASN A O 1
ATOM 667 N N . CYS A 1 86 ? 18.763 14.163 -27.613 1.00 86.81 86 CYS A N 1
ATOM 668 C CA . CYS A 1 86 ? 20.096 13.661 -27.958 1.00 86.81 86 CYS A CA 1
ATOM 669 C C . CYS A 1 86 ? 21.205 14.379 -27.175 1.00 86.81 86 CYS A C 1
ATOM 671 O O . CYS A 1 86 ? 22.094 13.733 -26.618 1.00 86.81 86 CYS A O 1
ATOM 673 N N . TYR A 1 87 ? 21.146 15.711 -27.103 1.00 89.44 87 TYR A N 1
ATOM 674 C CA . TYR A 1 87 ? 22.120 16.529 -26.381 1.00 89.44 87 TYR A CA 1
ATOM 675 C C . TYR A 1 87 ? 22.130 16.216 -24.879 1.00 89.44 87 TYR A C 1
ATOM 677 O O . TYR A 1 87 ? 23.178 15.896 -24.324 1.00 89.44 87 TYR A O 1
ATOM 685 N N . ILE A 1 88 ? 20.966 16.243 -24.232 1.00 92.62 88 ILE A N 1
ATOM 686 C CA . ILE A 1 88 ? 20.810 15.971 -22.802 1.00 92.62 88 ILE A CA 1
ATOM 687 C C . ILE A 1 88 ? 21.266 14.546 -22.473 1.00 92.62 88 ILE A C 1
ATOM 689 O O . ILE A 1 88 ? 22.069 14.356 -21.560 1.00 92.62 88 ILE A O 1
ATOM 693 N N . GLY A 1 89 ? 20.819 13.552 -23.248 1.00 91.44 89 GLY A N 1
ATOM 694 C CA . GLY A 1 89 ? 21.243 12.163 -23.083 1.00 91.44 89 GLY A CA 1
ATOM 695 C C . GLY A 1 89 ? 22.761 12.007 -23.198 1.00 91.44 89 GLY A C 1
ATOM 696 O O . GLY A 1 89 ? 23.373 11.342 -22.365 1.00 91.44 89 GLY A O 1
ATOM 697 N N . SER A 1 90 ? 23.383 12.696 -24.161 1.00 90.75 90 SER A N 1
ATOM 698 C CA . SER A 1 90 ? 24.842 12.701 -24.345 1.00 90.75 90 SER A CA 1
ATOM 699 C C . SER A 1 90 ? 25.577 13.265 -23.137 1.00 90.75 90 SER A C 1
ATOM 701 O O . SER A 1 90 ? 26.559 12.677 -22.688 1.00 90.75 90 SER A O 1
ATOM 703 N N . ILE A 1 91 ? 25.093 14.380 -22.587 1.00 94.06 91 ILE A N 1
ATOM 704 C CA . ILE A 1 91 ? 25.662 14.988 -21.383 1.00 94.06 91 ILE A CA 1
ATOM 705 C C . ILE A 1 91 ? 25.542 14.036 -20.193 1.00 94.06 91 ILE A C 1
ATOM 707 O O . ILE A 1 91 ? 26.516 13.841 -19.470 1.00 94.06 91 ILE A O 1
ATOM 711 N N . CYS A 1 92 ? 24.386 13.394 -20.007 1.00 94.50 92 CYS A N 1
ATOM 712 C CA . CYS A 1 92 ? 24.204 12.436 -18.923 1.00 94.50 92 CYS A CA 1
ATOM 713 C C . CYS A 1 92 ? 25.137 11.222 -19.063 1.00 94.50 92 CYS A C 1
ATOM 715 O O . CYS A 1 92 ? 25.816 10.881 -18.099 1.00 94.50 92 CYS A O 1
ATOM 717 N N . VAL A 1 93 ? 25.219 10.598 -20.246 1.00 93.38 93 VAL A N 1
ATOM 718 C CA . VAL A 1 93 ? 26.114 9.446 -20.482 1.00 93.38 93 VAL A CA 1
ATOM 719 C C . VAL A 1 93 ? 27.574 9.843 -20.304 1.00 93.38 93 VAL A C 1
ATOM 721 O O . VAL A 1 93 ? 28.316 9.117 -19.646 1.00 93.38 93 VAL A O 1
ATOM 724 N N . THR A 1 94 ? 27.981 11.002 -20.825 1.00 93.75 94 THR A N 1
ATOM 725 C CA . THR A 1 94 ? 29.345 11.523 -20.648 1.00 93.75 94 THR A CA 1
ATOM 726 C C . THR A 1 94 ? 29.658 11.705 -19.169 1.00 93.75 94 THR A C 1
ATOM 728 O O . THR A 1 94 ? 30.667 11.198 -18.693 1.00 93.75 94 THR A O 1
ATOM 731 N N . TYR A 1 95 ? 28.765 12.357 -18.419 1.00 94.94 95 TYR A N 1
ATOM 732 C CA . TYR A 1 95 ? 28.954 12.580 -16.990 1.00 94.94 95 TYR A CA 1
ATOM 733 C C . TYR A 1 95 ? 29.112 11.263 -16.227 1.00 94.94 95 TYR A C 1
ATOM 735 O O . TYR A 1 95 ? 30.080 11.088 -15.496 1.00 94.94 95 TYR A O 1
ATOM 743 N N . LEU A 1 96 ? 28.213 10.299 -16.448 1.00 93.94 96 LEU A N 1
ATOM 744 C CA . LEU A 1 96 ? 28.287 8.971 -15.824 1.00 93.94 96 LEU A CA 1
ATOM 745 C C . LEU A 1 96 ? 29.520 8.167 -16.267 1.00 93.94 96 LEU A C 1
ATOM 747 O O . LEU A 1 96 ? 29.948 7.253 -15.563 1.00 93.94 96 LEU A O 1
ATOM 751 N N . SER A 1 97 ? 30.113 8.527 -17.406 1.00 93.69 97 SER A N 1
ATOM 752 C CA . SER A 1 97 ? 31.335 7.923 -17.938 1.00 93.69 97 SER A CA 1
ATOM 753 C C . SER A 1 97 ? 32.622 8.505 -17.349 1.00 93.69 97 SER A C 1
ATOM 755 O O . SER A 1 97 ? 33.695 7.998 -17.673 1.00 93.69 97 SER A O 1
ATOM 757 N N . MET A 1 98 ? 32.550 9.512 -16.476 1.00 92.88 98 MET A N 1
ATOM 758 C CA . MET A 1 98 ? 33.730 10.145 -15.883 1.00 92.88 98 MET A CA 1
ATOM 759 C C . MET A 1 98 ? 34.458 9.250 -14.869 1.00 92.88 98 MET A C 1
ATOM 761 O O . MET A 1 98 ? 33.880 8.358 -14.238 1.00 92.88 98 MET A O 1
ATOM 765 N N . ASP A 1 99 ? 35.743 9.531 -14.662 1.00 91.25 99 ASP A N 1
ATOM 766 C CA . ASP A 1 99 ? 36.648 8.734 -13.827 1.00 91.25 99 ASP A CA 1
ATOM 767 C C . ASP A 1 99 ? 36.248 8.706 -12.347 1.00 91.25 99 ASP A C 1
ATOM 769 O O . ASP A 1 99 ? 36.497 7.717 -11.654 1.00 91.25 99 ASP A O 1
ATOM 773 N N . ILE A 1 100 ? 35.514 9.718 -11.877 1.00 87.69 100 ILE A N 1
ATOM 774 C CA . ILE A 1 100 ? 34.922 9.745 -10.531 1.00 87.69 100 ILE A CA 1
ATOM 775 C C . ILE A 1 100 ? 34.041 8.512 -10.248 1.00 87.69 100 ILE A C 1
ATOM 777 O O . ILE A 1 100 ? 34.012 8.016 -9.117 1.00 87.69 100 ILE A O 1
ATOM 781 N N . PHE A 1 101 ? 33.382 7.958 -11.273 1.00 90.50 101 PHE A N 1
ATOM 782 C CA . PHE A 1 101 ? 32.502 6.794 -11.152 1.00 90.50 101 PHE A CA 1
ATOM 783 C C . PHE A 1 101 ? 33.242 5.452 -11.283 1.00 90.50 101 PHE A C 1
ATOM 785 O O . PHE A 1 101 ? 32.674 4.418 -10.924 1.00 90.50 101 PHE A O 1
ATOM 792 N N . LYS A 1 102 ? 34.530 5.447 -11.678 1.00 90.69 102 LYS A N 1
ATOM 793 C CA . LYS A 1 102 ? 35.387 4.239 -11.667 1.00 90.69 102 LYS A CA 1
ATOM 794 C C . LYS A 1 102 ? 35.678 3.726 -10.259 1.00 90.69 102 LYS A C 1
ATOM 796 O O . LYS A 1 102 ? 36.088 2.581 -10.096 1.00 90.69 102 LYS A O 1
ATOM 801 N N . THR A 1 103 ? 35.450 4.552 -9.236 1.00 88.69 103 THR A N 1
ATOM 802 C CA . THR A 1 103 ? 35.544 4.129 -7.829 1.00 88.69 103 THR A CA 1
ATOM 803 C C . THR A 1 103 ? 34.546 3.021 -7.482 1.00 88.69 103 THR A C 1
ATOM 805 O O . THR A 1 103 ? 34.748 2.305 -6.507 1.00 88.69 103 THR A O 1
ATOM 808 N N . GLY A 1 104 ? 33.509 2.828 -8.303 1.00 87.38 104 GLY A N 1
ATOM 809 C CA . GLY A 1 104 ? 32.605 1.699 -8.186 1.00 87.38 104 GLY A CA 1
ATOM 810 C C . GLY A 1 104 ? 31.664 1.805 -6.996 1.00 87.38 104 GLY A C 1
ATOM 811 O O . GLY A 1 104 ? 31.249 2.885 -6.584 1.00 87.38 104 GLY A O 1
ATOM 812 N N . HIS A 1 105 ? 31.310 0.661 -6.439 1.00 84.00 105 HIS A N 1
ATOM 813 C CA . HIS A 1 105 ? 30.357 0.559 -5.346 1.00 84.00 105 HIS A CA 1
ATOM 814 C C . HIS A 1 105 ? 30.890 1.173 -4.030 1.00 84.00 105 HIS A C 1
ATOM 816 O O . HIS A 1 105 ? 31.930 0.740 -3.529 1.00 84.00 105 HIS A O 1
ATOM 822 N N . CYS A 1 106 ? 30.174 2.149 -3.451 1.00 85.69 106 CYS A N 1
ATOM 823 C CA . CYS A 1 106 ? 30.434 2.653 -2.093 1.00 85.69 106 CYS A CA 1
ATOM 824 C C . CYS A 1 106 ? 30.087 1.578 -1.060 1.00 85.69 106 CYS A C 1
ATOM 826 O O . CYS A 1 106 ? 29.001 1.013 -1.123 1.00 85.69 106 CYS A O 1
ATOM 828 N N . GLN A 1 107 ? 30.960 1.328 -0.088 1.00 82.31 107 GLN A N 1
ATOM 829 C CA . GLN A 1 107 ? 30.762 0.273 0.915 1.00 82.31 107 GLN A CA 1
ATOM 830 C C . GLN A 1 107 ? 29.844 0.709 2.061 1.00 82.31 107 GLN A C 1
ATOM 832 O O . GLN A 1 107 ? 29.277 -0.127 2.759 1.00 82.31 107 GLN A O 1
ATOM 837 N N . THR A 1 108 ? 29.710 2.019 2.274 1.00 80.44 108 THR A N 1
ATOM 838 C CA . THR A 1 108 ? 28.927 2.588 3.375 1.00 80.44 108 THR A CA 1
ATOM 839 C C . THR A 1 108 ? 27.907 3.606 2.880 1.00 80.44 108 THR A C 1
ATOM 841 O O . THR A 1 108 ? 28.039 4.213 1.809 1.00 80.44 108 THR A O 1
ATOM 844 N N . ARG A 1 109 ? 26.860 3.824 3.682 1.00 78.00 109 ARG A N 1
ATOM 845 C CA . ARG A 1 109 ? 25.831 4.824 3.382 1.00 78.00 109 ARG A CA 1
ATOM 846 C C . ARG A 1 109 ? 26.407 6.239 3.413 1.00 78.00 109 ARG A C 1
ATOM 848 O O . ARG A 1 109 ? 25.974 7.095 2.640 1.00 78.00 109 ARG A O 1
ATOM 855 N N . GLU A 1 110 ? 27.384 6.476 4.276 1.00 79.75 110 GLU A N 1
ATOM 856 C CA . GLU A 1 110 ? 28.104 7.735 4.425 1.00 79.75 110 GLU A CA 1
ATOM 857 C C . GLU A 1 110 ? 28.931 8.040 3.173 1.00 79.75 110 GLU A C 1
ATOM 859 O O . GLU A 1 110 ? 28.865 9.156 2.659 1.00 79.75 110 GLU A O 1
ATOM 864 N N . GLU A 1 111 ? 29.642 7.048 2.627 1.00 84.06 111 GLU A N 1
ATOM 865 C CA . GLU A 1 111 ? 30.370 7.178 1.358 1.00 84.06 111 GLU A CA 1
ATOM 866 C C . GLU A 1 111 ? 29.434 7.522 0.200 1.00 84.06 111 GLU A C 1
ATOM 868 O O . GLU A 1 111 ? 29.707 8.452 -0.561 1.00 84.06 111 GLU A O 1
ATOM 873 N N . LEU A 1 112 ? 28.303 6.819 0.091 1.00 83.81 112 LEU A N 1
ATOM 874 C CA . LEU A 1 112 ? 27.318 7.073 -0.956 1.00 83.81 112 LEU A CA 1
ATOM 875 C C . LEU A 1 112 ? 26.695 8.469 -0.819 1.00 83.81 112 LEU A C 1
ATOM 877 O O . LEU A 1 112 ? 26.561 9.193 -1.805 1.00 83.81 112 LEU A O 1
ATOM 881 N N . THR A 1 113 ? 26.336 8.864 0.403 1.00 83.44 113 THR A N 1
ATOM 882 C CA . THR A 1 113 ? 25.784 10.196 0.692 1.00 83.44 113 THR A CA 1
ATOM 883 C C . THR A 1 113 ? 26.803 11.280 0.359 1.00 83.44 113 THR A C 1
ATOM 885 O O . THR A 1 113 ? 26.466 12.272 -0.283 1.00 83.44 113 THR A O 1
ATOM 888 N N . SER A 1 114 ? 28.069 11.067 0.723 1.00 86.12 114 SER A N 1
ATOM 889 C CA . SER A 1 114 ? 29.167 11.955 0.354 1.00 86.12 114 SER A CA 1
ATOM 890 C C . SER A 1 114 ? 29.301 12.063 -1.165 1.00 86.12 114 SER A C 1
ATOM 892 O O . SER A 1 114 ? 29.330 13.178 -1.684 1.00 86.12 114 SER A O 1
ATOM 894 N N . ARG A 1 115 ? 29.301 10.944 -1.902 1.00 87.88 115 ARG A N 1
ATOM 895 C CA . ARG A 1 115 ? 29.370 10.952 -3.371 1.00 87.88 115 ARG A CA 1
ATOM 896 C C . ARG A 1 115 ? 28.224 11.752 -3.987 1.00 87.88 115 ARG A C 1
ATOM 898 O O . ARG A 1 115 ? 28.483 12.615 -4.819 1.00 87.88 115 ARG A O 1
ATOM 905 N N . VAL A 1 116 ? 26.983 11.495 -3.573 1.00 86.12 116 VAL A N 1
ATOM 906 C CA . VAL A 1 116 ? 25.802 12.196 -4.105 1.00 86.12 116 VAL A CA 1
ATOM 907 C C . VAL A 1 116 ? 25.862 13.695 -3.805 1.00 86.12 116 VAL A C 1
ATOM 909 O O . VAL A 1 116 ? 25.608 14.497 -4.698 1.00 86.12 116 VAL A O 1
ATOM 912 N N . ASN A 1 117 ? 26.283 14.090 -2.602 1.00 86.12 117 ASN A N 1
ATOM 913 C CA . ASN A 1 117 ? 26.411 15.504 -2.238 1.00 86.12 117 ASN A CA 1
ATOM 914 C C . ASN A 1 117 ? 27.497 16.234 -3.045 1.00 86.12 117 ASN A C 1
ATOM 916 O O . ASN A 1 117 ? 27.335 17.407 -3.371 1.00 86.12 117 ASN A O 1
ATOM 920 N N . HIS A 1 118 ? 28.600 15.557 -3.378 1.00 87.94 118 HIS A N 1
ATOM 921 C CA . HIS A 1 118 ? 29.666 16.135 -4.204 1.00 87.94 118 HIS A CA 1
ATOM 922 C C . HIS A 1 118 ? 29.339 16.119 -5.706 1.00 87.94 118 HIS A C 1
ATOM 924 O O . HIS A 1 118 ? 29.907 16.912 -6.459 1.00 87.94 118 HIS A O 1
ATOM 930 N N . HIS A 1 119 ? 28.423 15.246 -6.137 1.00 88.06 119 HIS A N 1
ATOM 931 C CA . HIS A 1 119 ? 28.046 15.037 -7.538 1.00 88.06 119 HIS A CA 1
ATOM 932 C C . HIS A 1 119 ? 26.517 15.009 -7.722 1.00 88.06 119 HIS A C 1
ATOM 934 O O . HIS A 1 119 ? 25.968 14.005 -8.187 1.00 88.06 119 HIS A O 1
ATOM 940 N N . PRO A 1 120 ? 25.806 16.104 -7.389 1.00 84.88 120 PRO A N 1
ATOM 941 C CA . PRO A 1 120 ? 24.341 16.117 -7.340 1.00 84.88 120 PRO A CA 1
ATOM 942 C C . PRO A 1 120 ? 23.693 15.837 -8.702 1.00 84.88 120 PRO A C 1
ATOM 944 O O . PRO A 1 120 ? 22.695 15.123 -8.779 1.00 84.88 120 PRO A O 1
ATOM 947 N N . PHE A 1 121 ? 24.307 16.292 -9.802 1.00 92.31 121 PHE A N 1
ATOM 948 C CA . PHE A 1 121 ? 23.824 16.002 -11.158 1.00 92.31 121 PHE A CA 1
ATOM 949 C C . PHE A 1 121 ? 23.845 14.504 -11.505 1.00 92.31 121 PHE A C 1
ATOM 951 O O . PHE A 1 121 ? 23.051 14.055 -12.333 1.00 92.31 121 PHE A O 1
ATOM 958 N N . GLY A 1 122 ? 24.686 13.709 -10.834 1.00 91.44 122 GLY A N 1
ATOM 959 C CA . GLY A 1 122 ? 24.753 12.260 -11.027 1.00 91.44 122 GLY A CA 1
ATOM 960 C C . GLY A 1 122 ? 23.420 11.569 -10.762 1.00 91.44 122 GLY A C 1
ATOM 961 O O . GLY A 1 122 ? 23.098 10.600 -11.442 1.00 91.44 122 GLY A O 1
ATOM 962 N N . VAL A 1 123 ? 22.605 12.110 -9.849 1.00 88.12 123 VAL A N 1
ATOM 963 C CA . VAL A 1 123 ? 21.259 11.598 -9.574 1.00 88.12 123 VAL A CA 1
ATOM 964 C C . VAL A 1 123 ? 20.362 11.738 -10.796 1.00 88.12 123 VAL A C 1
ATOM 966 O O . VAL A 1 123 ? 19.762 10.756 -11.228 1.00 88.12 123 VAL A O 1
ATOM 969 N N . TYR A 1 124 ? 20.279 12.941 -11.369 1.00 90.88 124 TYR A N 1
ATOM 970 C CA . TYR A 1 124 ? 19.498 13.162 -12.582 1.00 90.88 124 TYR A CA 1
ATOM 971 C C . TYR A 1 124 ? 20.021 12.289 -13.725 1.00 90.88 124 TYR A C 1
ATOM 973 O O . TYR A 1 124 ? 19.254 11.565 -14.361 1.00 90.88 124 TYR A O 1
ATOM 981 N N . ALA A 1 125 ? 21.337 12.332 -13.952 1.00 93.88 125 ALA A N 1
ATOM 982 C CA . ALA A 1 125 ? 21.971 11.609 -15.037 1.00 93.88 125 ALA A CA 1
ATOM 983 C C . ALA A 1 125 ? 21.671 10.109 -14.951 1.00 93.88 125 ALA A C 1
ATOM 985 O O . ALA A 1 125 ? 21.177 9.558 -15.926 1.00 93.88 125 ALA A O 1
ATOM 986 N N . ALA A 1 126 ? 21.870 9.470 -13.792 1.00 90.19 126 ALA A N 1
ATOM 987 C CA . ALA A 1 126 ? 21.669 8.031 -13.613 1.00 90.19 126 ALA A CA 1
ATOM 988 C C . ALA A 1 126 ? 20.215 7.582 -13.846 1.00 90.19 126 ALA A C 1
ATOM 990 O O . ALA A 1 126 ? 19.999 6.502 -14.387 1.00 90.19 126 ALA A O 1
ATOM 991 N N . HIS A 1 127 ? 19.220 8.409 -13.509 1.00 85.94 127 HIS A N 1
ATOM 992 C CA . HIS A 1 127 ? 17.806 8.054 -13.678 1.00 85.94 127 HIS A CA 1
ATOM 993 C C . HIS A 1 127 ? 17.267 8.310 -15.086 1.00 85.94 127 HIS A C 1
ATOM 995 O O . HIS A 1 127 ? 16.409 7.559 -15.555 1.00 85.94 127 HIS A O 1
ATOM 1001 N N . PHE A 1 128 ? 17.722 9.382 -15.743 1.00 88.94 128 PHE A N 1
ATOM 1002 C CA . PHE A 1 128 ? 17.018 9.936 -16.902 1.00 88.94 128 PHE A CA 1
ATOM 1003 C C . PHE A 1 128 ? 17.771 9.841 -18.229 1.00 88.94 128 PHE A C 1
ATOM 1005 O O . PHE A 1 128 ? 17.150 10.047 -19.272 1.00 88.94 128 PHE A O 1
ATOM 1012 N N . TRP A 1 129 ? 19.064 9.494 -18.228 1.00 90.62 129 TRP A N 1
ATOM 1013 C CA . TRP A 1 129 ? 19.879 9.427 -19.451 1.00 90.62 129 TRP A CA 1
ATOM 1014 C C . TRP A 1 129 ? 19.222 8.598 -20.568 1.00 90.62 129 TRP A C 1
ATOM 1016 O O . TRP A 1 129 ? 19.162 9.031 -21.719 1.00 90.62 129 TRP A O 1
ATOM 1026 N N . SER A 1 130 ? 18.667 7.438 -20.219 1.00 85.38 130 SER A N 1
ATOM 1027 C CA . SER A 1 130 ? 18.043 6.506 -21.160 1.00 85.38 130 SER A CA 1
ATOM 1028 C C . SER A 1 130 ? 16.709 7.002 -21.718 1.00 85.38 130 SER A C 1
ATOM 1030 O O . SER A 1 130 ? 16.438 6.791 -22.897 1.00 85.38 130 SER A O 1
ATOM 1032 N N . TYR A 1 131 ? 15.895 7.706 -20.922 1.00 85.75 131 TYR A N 1
ATOM 1033 C CA . TYR A 1 131 ? 14.640 8.304 -21.393 1.00 85.75 131 TYR A CA 1
ATOM 1034 C C . TYR A 1 131 ? 14.907 9.305 -22.517 1.00 85.75 131 TYR A C 1
ATOM 1036 O O . TYR A 1 131 ? 14.223 9.292 -23.537 1.00 85.75 131 TYR A O 1
ATOM 1044 N N . HIS A 1 132 ? 15.946 10.125 -22.360 1.00 87.62 132 HIS A N 1
ATOM 1045 C CA . HIS A 1 132 ? 16.357 11.074 -23.389 1.00 87.62 132 HIS A CA 1
ATOM 1046 C C . HIS A 1 132 ? 16.869 10.383 -24.656 1.00 87.62 132 HIS A C 1
ATOM 1048 O O . HIS A 1 132 ? 16.560 10.817 -25.759 1.00 87.62 132 HIS A O 1
ATOM 1054 N N . ILE A 1 133 ? 17.604 9.279 -24.526 1.00 81.94 133 ILE A N 1
ATOM 1055 C CA . ILE A 1 133 ? 18.090 8.528 -25.692 1.00 81.94 133 ILE A CA 1
ATOM 1056 C C . ILE A 1 133 ? 16.946 7.847 -26.444 1.00 81.94 133 ILE A C 1
ATOM 1058 O O . ILE A 1 133 ? 16.981 7.787 -27.667 1.00 81.94 133 ILE A O 1
ATOM 1062 N N . ARG A 1 134 ? 15.923 7.348 -25.745 1.00 78.81 134 ARG A N 1
ATOM 1063 C CA . ARG A 1 134 ? 14.773 6.678 -26.372 1.00 78.81 134 ARG A CA 1
ATOM 1064 C C . ARG A 1 134 ? 13.861 7.629 -27.140 1.00 78.81 134 ARG A C 1
ATOM 1066 O O . ARG A 1 134 ? 13.258 7.222 -28.123 1.00 78.81 134 ARG A O 1
ATOM 1073 N N . GLU A 1 135 ? 13.783 8.885 -26.716 1.00 77.38 135 GLU A N 1
ATOM 1074 C CA . GLU A 1 135 ? 13.008 9.932 -27.391 1.00 77.38 135 GLU A CA 1
ATOM 1075 C C . GLU A 1 135 ? 13.800 10.656 -28.497 1.00 77.38 135 GLU A C 1
ATOM 1077 O O . GLU A 1 135 ? 13.4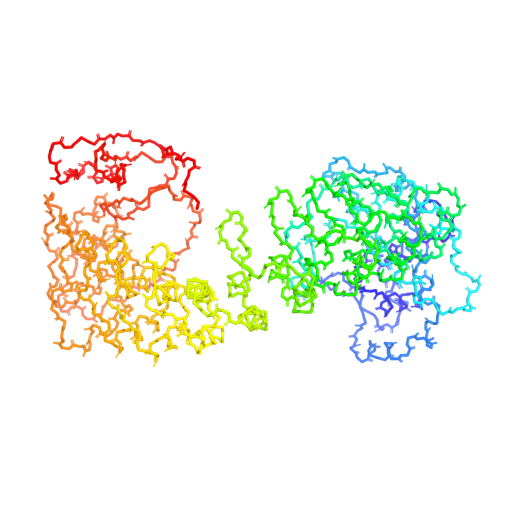19 11.752 -28.916 1.00 77.38 135 GLU A O 1
ATOM 1082 N N . ARG A 1 136 ? 14.923 10.087 -28.960 1.00 70.75 136 ARG A N 1
ATOM 1083 C CA . ARG A 1 136 ? 15.682 10.643 -30.086 1.00 70.75 136 ARG A CA 1
ATOM 1084 C C . ARG A 1 136 ? 14.881 10.534 -31.386 1.00 70.75 136 ARG A C 1
ATOM 1086 O O . ARG A 1 136 ? 14.428 9.451 -31.747 1.00 70.75 136 ARG A O 1
ATOM 1093 N N . GLU A 1 137 ? 14.749 11.641 -32.111 1.00 61.53 137 GLU A N 1
ATOM 1094 C CA . GLU A 1 137 ? 14.278 11.620 -33.499 1.00 61.53 137 GLU A CA 1
ATOM 1095 C C . GLU A 1 137 ? 15.434 11.139 -34.401 1.00 61.53 137 GLU A C 1
ATOM 1097 O O . GLU A 1 137 ? 16.581 11.554 -34.235 1.00 61.53 137 GLU A O 1
ATOM 1102 N N . SER A 1 138 ? 15.147 10.202 -35.307 1.00 53.47 138 SER A N 1
ATOM 1103 C CA . SER A 1 138 ? 16.088 9.254 -35.933 1.00 53.47 138 SER A CA 1
ATOM 1104 C C . SER A 1 138 ? 17.218 9.817 -36.817 1.00 53.47 138 SER A C 1
ATOM 1106 O O . SER A 1 138 ? 17.969 9.025 -37.378 1.00 53.47 138 SER A O 1
ATOM 1108 N N . ASP A 1 139 ? 17.382 11.136 -36.940 1.00 51.25 139 ASP A N 1
ATOM 1109 C CA . ASP A 1 139 ? 18.115 11.744 -38.065 1.00 51.25 139 ASP A CA 1
ATOM 1110 C C . ASP A 1 139 ? 19.325 12.628 -37.670 1.00 51.25 139 ASP A C 1
ATOM 1112 O O . ASP A 1 139 ? 19.826 13.406 -38.482 1.00 51.25 139 ASP A O 1
ATOM 1116 N N . GLY A 1 140 ? 19.840 12.530 -36.438 1.00 50.81 140 GLY A N 1
ATOM 1117 C CA . GLY A 1 140 ? 20.961 13.363 -35.968 1.00 50.81 140 GLY A CA 1
ATOM 1118 C C . GLY A 1 140 ? 22.289 12.620 -35.772 1.00 50.81 140 GLY A C 1
ATOM 1119 O O . GLY A 1 140 ? 22.553 12.135 -34.678 1.00 50.81 140 GLY A O 1
ATOM 1120 N N . GLU A 1 141 ? 23.178 12.621 -36.772 1.00 50.09 141 GLU A N 1
ATOM 1121 C CA . GLU A 1 141 ? 24.524 11.995 -36.744 1.00 50.09 141 GLU A CA 1
ATOM 1122 C C . GLU A 1 141 ? 25.544 12.631 -35.758 1.00 50.09 141 GLU A C 1
ATOM 1124 O O . GLU A 1 141 ? 26.711 12.247 -35.750 1.00 50.09 141 GLU A O 1
ATOM 1129 N N . GLN A 1 142 ? 25.161 13.618 -34.936 1.00 54.22 142 GLN A N 1
ATOM 1130 C CA . GLN A 1 142 ? 26.126 14.520 -34.278 1.00 54.22 142 GLN A CA 1
ATOM 1131 C C . GLN A 1 142 ? 26.229 14.410 -32.744 1.00 54.22 142 GLN A C 1
ATOM 1133 O O . GLN A 1 142 ? 26.986 15.162 -32.131 1.00 54.22 142 GLN A O 1
ATOM 1138 N N . TYR A 1 143 ? 25.509 13.484 -32.109 1.00 62.47 143 TYR A N 1
ATOM 1139 C CA . TYR A 1 143 ? 25.485 13.316 -30.647 1.00 62.47 143 TYR A CA 1
ATOM 1140 C C . TYR A 1 143 ? 25.671 11.843 -30.248 1.00 62.47 143 TYR A C 1
ATOM 1142 O O . TYR A 1 143 ? 25.625 10.976 -31.116 1.00 62.47 143 TYR A O 1
ATOM 1150 N N . ILE A 1 144 ? 25.973 11.580 -28.967 1.00 63.28 144 ILE A N 1
ATOM 1151 C CA . ILE A 1 144 ? 26.706 10.392 -28.491 1.00 63.28 144 ILE A CA 1
ATOM 1152 C C . ILE A 1 144 ? 26.255 9.079 -29.160 1.00 63.28 144 ILE A C 1
ATOM 1154 O O . ILE A 1 144 ? 25.073 8.728 -29.172 1.00 63.28 144 ILE A O 1
ATOM 1158 N N . GLY A 1 145 ? 27.218 8.360 -29.739 1.00 68.81 145 GLY A N 1
ATOM 1159 C CA . GLY A 1 145 ? 26.958 7.101 -30.429 1.00 68.81 145 GLY A CA 1
ATOM 1160 C C . GLY A 1 145 ? 26.576 5.984 -29.460 1.00 68.81 145 GLY A C 1
ATOM 1161 O O . GLY A 1 145 ? 26.921 6.011 -28.278 1.00 68.81 145 GLY A O 1
ATOM 1162 N N . GLU A 1 146 ? 25.913 4.950 -29.980 1.00 72.00 146 GLU A N 1
ATOM 1163 C CA . GLU A 1 146 ? 25.623 3.720 -29.227 1.00 72.00 146 GLU A CA 1
ATOM 1164 C C . GLU A 1 146 ? 26.879 3.097 -28.605 1.00 72.00 146 GLU A C 1
ATOM 1166 O O . GLU A 1 146 ? 26.787 2.423 -27.583 1.00 72.00 146 GLU A O 1
ATOM 1171 N N . GLU A 1 147 ? 28.048 3.351 -29.195 1.00 79.81 147 GLU A N 1
ATOM 1172 C CA . GLU A 1 147 ? 29.355 2.935 -28.689 1.00 79.81 147 GLU A CA 1
ATOM 1173 C C . GLU A 1 147 ? 29.629 3.470 -27.281 1.00 79.81 147 GLU A C 1
ATOM 1175 O O . GLU A 1 147 ? 29.963 2.680 -26.408 1.00 79.81 147 GLU A O 1
ATOM 1180 N N . ALA A 1 148 ? 29.383 4.754 -27.004 1.00 85.19 148 ALA A N 1
ATOM 1181 C CA . ALA A 1 148 ? 29.635 5.329 -25.679 1.00 85.19 148 ALA A CA 1
ATOM 1182 C C . ALA A 1 148 ? 28.693 4.765 -24.603 1.00 85.19 148 ALA A C 1
ATOM 1184 O O . ALA A 1 148 ? 29.084 4.575 -23.453 1.00 85.19 148 ALA A O 1
ATOM 1185 N N . ILE A 1 149 ? 27.444 4.463 -24.977 1.00 85.50 149 ILE A N 1
ATOM 1186 C CA . ILE A 1 149 ? 26.490 3.793 -24.084 1.00 85.50 149 ILE A CA 1
ATOM 1187 C C . ILE A 1 149 ? 26.996 2.386 -23.758 1.00 85.50 149 ILE A C 1
ATOM 1189 O O . ILE A 1 149 ? 26.973 1.968 -22.603 1.00 85.50 149 ILE A O 1
ATOM 1193 N N . ILE A 1 150 ? 27.468 1.654 -24.769 1.00 83.88 150 ILE A N 1
ATOM 1194 C CA . ILE A 1 150 ? 28.031 0.316 -24.587 1.00 83.88 150 ILE A CA 1
ATOM 1195 C C . ILE A 1 150 ? 29.297 0.379 -23.727 1.00 83.88 150 ILE A C 1
ATOM 1197 O O . ILE A 1 150 ? 29.428 -0.425 -22.813 1.00 83.88 150 ILE A O 1
ATOM 1201 N N . GLU A 1 151 ? 30.194 1.338 -23.957 1.00 88.69 151 GLU A N 1
ATOM 1202 C CA . GLU A 1 151 ? 31.399 1.539 -23.144 1.00 88.69 151 GLU A CA 1
ATOM 1203 C C . GLU A 1 151 ? 31.063 1.802 -21.674 1.00 88.69 151 GLU A C 1
ATOM 1205 O O . GLU A 1 151 ? 31.634 1.153 -20.797 1.00 88.69 151 GLU A O 1
ATOM 1210 N N . LEU A 1 152 ? 30.094 2.684 -21.396 1.00 90.69 152 LEU A N 1
ATOM 1211 C CA . LEU A 1 152 ? 29.604 2.925 -20.038 1.00 90.69 152 LEU A CA 1
ATOM 1212 C C . LEU A 1 152 ? 29.059 1.639 -19.404 1.00 90.69 152 LEU A C 1
ATOM 1214 O O . LEU A 1 152 ? 29.387 1.326 -18.263 1.00 90.69 152 LEU A O 1
ATOM 1218 N N . LEU A 1 153 ? 28.229 0.892 -20.136 1.00 88.94 153 LEU A N 1
ATOM 1219 C CA . LEU A 1 153 ? 27.580 -0.312 -19.616 1.00 88.94 153 LEU A CA 1
ATOM 1220 C C . LEU A 1 153 ? 28.546 -1.494 -19.453 1.00 88.94 153 LEU A C 1
ATOM 1222 O O . LEU A 1 153 ? 28.312 -2.352 -18.607 1.00 88.94 153 LEU A O 1
ATOM 1226 N N . LEU A 1 154 ? 29.632 -1.554 -20.225 1.00 87.69 154 LEU A N 1
ATOM 1227 C CA . LEU A 1 154 ? 30.678 -2.569 -20.071 1.00 87.69 154 LEU A CA 1
ATOM 1228 C C . LEU A 1 154 ? 31.679 -2.234 -18.948 1.00 87.69 154 LEU A C 1
ATOM 1230 O O . LEU A 1 154 ? 32.406 -3.122 -18.498 1.00 87.69 154 LEU A O 1
ATOM 1234 N N . ASP A 1 155 ? 31.696 -0.995 -18.450 1.00 91.12 155 ASP A N 1
ATOM 1235 C CA . ASP A 1 155 ? 32.494 -0.580 -17.293 1.00 91.12 155 ASP A CA 1
ATOM 1236 C C . ASP A 1 155 ? 31.759 -0.921 -15.981 1.00 91.12 155 ASP A C 1
ATOM 1238 O O . ASP A 1 155 ? 30.950 -0.156 -15.451 1.00 91.12 155 ASP A O 1
ATOM 1242 N N . GLY A 1 156 ? 32.039 -2.117 -15.449 1.00 89.44 156 GLY A N 1
ATOM 1243 C CA . GLY A 1 156 ? 31.403 -2.648 -14.238 1.00 89.44 156 GLY A CA 1
ATOM 1244 C C . GLY A 1 156 ? 31.418 -1.692 -13.032 1.00 89.44 156 GLY A C 1
ATOM 1245 O O . GLY A 1 156 ? 30.370 -1.492 -12.416 1.00 89.44 156 GLY A O 1
ATOM 1246 N N . PRO A 1 157 ? 32.556 -1.077 -12.660 1.00 91.62 157 PRO A N 1
ATOM 1247 C CA . PRO A 1 157 ? 32.580 -0.041 -11.631 1.00 91.62 157 PRO A CA 1
ATOM 1248 C C . PRO A 1 157 ? 31.597 1.109 -11.897 1.00 91.62 157 PRO A C 1
ATOM 1250 O O . PRO A 1 157 ? 30.815 1.452 -11.009 1.00 91.62 157 PRO A O 1
ATOM 1253 N N . LYS A 1 158 ? 31.559 1.668 -13.111 1.00 92.44 158 LYS A N 1
ATOM 1254 C CA . LYS A 1 158 ? 30.637 2.773 -13.424 1.00 92.44 158 LYS A CA 1
ATOM 1255 C C . LYS A 1 158 ? 29.173 2.346 -13.377 1.00 92.44 158 LYS A C 1
ATOM 1257 O O . LYS A 1 158 ? 28.359 3.071 -12.805 1.00 92.44 158 LYS A O 1
ATOM 1262 N N . VAL A 1 159 ? 28.844 1.155 -13.882 1.00 90.19 159 VAL A N 1
ATOM 1263 C CA . VAL A 1 159 ? 27.500 0.562 -13.764 1.00 90.19 159 VAL A CA 1
ATOM 1264 C C . VAL A 1 159 ? 27.064 0.488 -12.305 1.00 90.19 159 VAL A C 1
ATOM 1266 O O . VAL A 1 159 ? 25.994 0.978 -11.953 1.00 90.19 159 VAL A O 1
ATOM 1269 N N . ASN A 1 160 ? 27.916 -0.053 -11.436 1.00 88.50 160 ASN A N 1
ATOM 1270 C CA . ASN A 1 160 ? 27.598 -0.199 -10.018 1.00 88.50 160 ASN A CA 1
ATOM 1271 C C . ASN A 1 160 ? 27.462 1.148 -9.302 1.00 88.50 160 ASN A C 1
ATOM 1273 O O . ASN A 1 160 ? 26.600 1.299 -8.437 1.00 88.50 160 ASN A O 1
ATOM 1277 N N . SER A 1 161 ? 28.256 2.148 -9.694 1.00 89.50 161 SER A N 1
ATOM 1278 C CA . SER A 1 161 ? 28.069 3.525 -9.234 1.00 89.50 161 SER A CA 1
ATOM 1279 C C . SER A 1 161 ? 26.705 4.081 -9.652 1.00 89.50 161 SER A C 1
ATOM 1281 O O . SER A 1 161 ? 26.011 4.656 -8.816 1.00 89.50 161 SER A O 1
ATOM 1283 N N . CYS A 1 162 ? 26.298 3.890 -10.912 1.00 88.44 162 CYS A N 1
ATOM 1284 C CA . CYS A 1 162 ? 25.003 4.353 -11.423 1.00 88.44 162 CYS A CA 1
ATOM 1285 C C . CYS A 1 162 ? 23.838 3.710 -10.663 1.00 88.44 162 CYS A C 1
ATOM 1287 O O . CYS A 1 162 ? 22.963 4.419 -10.173 1.00 88.44 162 CYS A O 1
ATOM 1289 N N . VAL A 1 163 ? 23.862 2.385 -10.508 1.00 85.50 163 VAL A N 1
ATOM 1290 C CA . VAL A 1 163 ? 22.828 1.618 -9.795 1.00 85.50 163 VAL A CA 1
ATOM 1291 C C . VAL A 1 163 ? 22.687 2.096 -8.351 1.00 85.50 163 VAL A C 1
ATOM 1293 O O . VAL A 1 163 ? 21.584 2.369 -7.886 1.00 85.50 163 VAL A O 1
ATOM 1296 N N . GLN A 1 164 ? 23.806 2.282 -7.649 1.00 83.19 164 GLN A N 1
ATOM 1297 C CA . GLN A 1 164 ? 23.784 2.730 -6.259 1.00 83.19 164 GLN A CA 1
ATOM 1298 C C . GLN A 1 164 ? 23.270 4.173 -6.104 1.00 83.19 164 GLN A C 1
ATOM 1300 O O . GLN A 1 164 ? 22.654 4.514 -5.093 1.00 83.19 164 GLN A O 1
ATOM 1305 N N . ILE A 1 165 ? 23.505 5.028 -7.103 1.00 84.56 165 ILE A N 1
ATOM 1306 C CA . ILE A 1 165 ? 22.938 6.382 -7.152 1.00 84.56 165 ILE A CA 1
ATOM 1307 C C . ILE A 1 165 ? 21.426 6.328 -7.405 1.00 84.56 165 ILE A C 1
ATOM 1309 O O . ILE A 1 165 ? 20.695 7.126 -6.816 1.00 84.56 165 ILE A O 1
ATOM 1313 N N . MET A 1 166 ? 20.954 5.387 -8.229 1.00 80.62 166 MET A N 1
ATOM 1314 C CA . MET A 1 166 ? 19.527 5.190 -8.499 1.00 80.62 166 MET A CA 1
ATOM 1315 C C . MET A 1 166 ? 18.746 4.754 -7.250 1.00 80.62 166 MET A C 1
ATOM 1317 O O . MET A 1 166 ? 17.707 5.324 -6.939 1.00 80.62 166 MET A O 1
ATOM 1321 N N . ASP A 1 167 ? 19.298 3.821 -6.475 1.00 69.44 167 ASP A N 1
ATOM 1322 C CA . ASP A 1 167 ? 18.701 3.280 -5.240 1.00 69.44 167 ASP A CA 1
ATOM 1323 C C . ASP A 1 167 ? 18.554 4.322 -4.099 1.00 69.44 167 ASP A C 1
ATOM 1325 O O . ASP A 1 167 ? 17.741 4.192 -3.187 1.00 69.44 167 ASP A O 1
ATOM 1329 N N . ASN A 1 168 ? 19.327 5.412 -4.117 1.00 59.09 168 ASN A N 1
ATOM 1330 C CA . ASN A 1 168 ? 19.420 6.346 -2.987 1.00 59.09 168 ASN A CA 1
ATOM 1331 C C . ASN A 1 168 ? 18.195 7.291 -2.826 1.00 59.09 168 ASN A C 1
ATOM 1333 O O . ASN A 1 168 ? 17.990 7.875 -1.758 1.00 59.09 168 ASN A O 1
ATOM 1337 N N . VAL A 1 169 ? 17.365 7.466 -3.859 1.00 52.31 169 VAL A N 1
ATOM 1338 C CA . VAL A 1 169 ? 16.482 8.648 -3.982 1.00 52.31 169 VAL A CA 1
ATOM 1339 C C . VAL A 1 169 ? 15.049 8.442 -3.474 1.00 52.31 169 VAL A C 1
ATOM 1341 O O . VAL A 1 169 ? 14.356 9.428 -3.215 1.00 52.31 169 VAL A O 1
ATOM 1344 N N . ASP A 1 170 ? 14.634 7.208 -3.171 1.00 44.56 170 ASP A N 1
ATOM 1345 C CA . ASP A 1 170 ? 13.292 6.914 -2.626 1.00 44.56 170 ASP A CA 1
ATOM 1346 C C . ASP A 1 170 ? 12.981 7.632 -1.293 1.00 44.56 170 ASP A C 1
ATOM 1348 O O . ASP A 1 170 ? 11.829 7.704 -0.853 1.00 44.56 170 ASP A O 1
ATOM 1352 N N . ARG A 1 171 ? 13.996 8.215 -0.641 1.00 49.38 171 ARG A N 1
ATOM 1353 C CA . ARG A 1 171 ? 13.868 8.925 0.641 1.00 49.38 171 ARG A CA 1
ATOM 1354 C C . ARG A 1 171 ? 13.852 10.456 0.548 1.00 49.38 171 ARG A C 1
ATOM 1356 O O . ARG A 1 171 ? 13.603 11.082 1.575 1.00 49.38 171 ARG A O 1
ATOM 1363 N N . GLN A 1 172 ? 14.109 11.066 -0.615 1.00 43.38 172 GLN A N 1
ATOM 1364 C CA . GLN A 1 172 ? 14.246 12.534 -0.740 1.00 43.38 172 GLN A CA 1
ATOM 1365 C C . GLN A 1 172 ? 13.268 13.214 -1.716 1.00 43.38 172 GLN A C 1
ATOM 1367 O O . GLN A 1 172 ? 13.239 14.443 -1.768 1.00 43.38 172 GLN A O 1
ATOM 1372 N N . LEU A 1 173 ? 12.435 12.469 -2.453 1.00 39.44 173 LEU A N 1
ATOM 1373 C CA . LEU A 1 173 ? 11.398 13.071 -3.304 1.00 39.44 173 LEU A CA 1
ATOM 1374 C C . LEU A 1 173 ? 10.193 13.568 -2.474 1.00 39.44 173 LEU A C 1
ATOM 1376 O O . LEU A 1 173 ? 9.784 12.901 -1.516 1.00 39.44 173 LEU A O 1
ATOM 1380 N N . PRO A 1 174 ? 9.608 14.734 -2.813 1.00 32.69 174 PRO A N 1
ATOM 1381 C CA . PRO A 1 174 ? 8.476 15.292 -2.085 1.00 32.69 174 PRO A CA 1
ATOM 1382 C C . PRO A 1 174 ? 7.214 14.407 -2.180 1.00 32.69 174 PRO A C 1
ATOM 1384 O O . PRO A 1 174 ? 7.002 13.724 -3.184 1.00 32.69 174 PRO A O 1
ATOM 1387 N N . PRO A 1 175 ? 6.320 14.445 -1.170 1.00 36.25 175 PRO A N 1
ATOM 1388 C CA . PRO A 1 175 ? 5.205 13.501 -1.016 1.00 36.25 175 PRO A CA 1
ATOM 1389 C C . PRO A 1 175 ? 4.133 13.490 -2.120 1.00 36.25 175 PRO A C 1
ATOM 1391 O O . PRO A 1 175 ? 3.200 12.699 -2.026 1.00 36.25 175 PRO A O 1
ATOM 1394 N N . TYR A 1 176 ? 4.203 14.359 -3.131 1.00 30.27 176 TYR A N 1
ATOM 1395 C CA . TYR A 1 176 ? 3.157 14.479 -4.153 1.00 30.27 176 TYR A CA 1
ATOM 1396 C C . TYR A 1 176 ? 3.465 13.725 -5.459 1.00 30.27 176 TYR A C 1
ATOM 1398 O O . TYR A 1 176 ? 2.549 13.484 -6.240 1.00 30.27 176 TYR A O 1
ATOM 1406 N N . GLU A 1 177 ? 4.701 13.256 -5.670 1.00 35.53 177 GLU A N 1
ATOM 1407 C CA . GLU A 1 177 ? 5.069 12.369 -6.797 1.00 35.53 177 GLU A CA 1
ATOM 1408 C C . GLU A 1 177 ? 4.944 10.870 -6.426 1.00 35.53 177 GLU A C 1
ATOM 1410 O O . GLU A 1 177 ? 5.526 9.979 -7.036 1.00 35.53 177 GLU A O 1
ATOM 1415 N N . VAL A 1 178 ? 4.141 10.579 -5.397 1.00 38.94 178 VAL A N 1
ATOM 1416 C CA . VAL A 1 178 ? 4.097 9.328 -4.612 1.00 38.94 178 VAL A CA 1
ATOM 1417 C C . VAL A 1 178 ? 3.335 8.164 -5.266 1.00 38.94 178 VAL A C 1
ATOM 1419 O O . VAL A 1 178 ? 3.106 7.136 -4.633 1.00 38.94 178 VAL A O 1
ATOM 1422 N N . ARG A 1 179 ? 2.998 8.228 -6.557 1.00 35.25 179 ARG A N 1
ATOM 1423 C CA . ARG A 1 179 ? 2.278 7.117 -7.218 1.00 35.25 179 ARG A CA 1
ATOM 1424 C C . ARG A 1 179 ? 3.101 5.835 -7.418 1.00 35.25 179 ARG A C 1
ATOM 1426 O O . ARG A 1 179 ? 2.517 4.815 -7.757 1.00 35.25 179 ARG A O 1
ATOM 1433 N N . PHE A 1 180 ? 4.411 5.854 -7.160 1.00 37.41 180 PHE A N 1
ATOM 1434 C CA . PHE A 1 180 ? 5.294 4.683 -7.296 1.00 37.41 180 PHE A CA 1
ATOM 1435 C C . PHE A 1 180 ? 5.961 4.245 -5.987 1.00 37.41 180 PHE A C 1
ATOM 1437 O O . PHE A 1 180 ? 6.926 3.485 -6.005 1.00 37.41 180 PHE A O 1
ATOM 1444 N N . ARG A 1 181 ? 5.457 4.711 -4.838 1.00 40.03 181 ARG A N 1
ATOM 1445 C CA . ARG A 1 181 ? 6.041 4.411 -3.528 1.00 40.03 181 ARG A CA 1
ATOM 1446 C C . ARG A 1 181 ? 5.739 2.966 -3.124 1.00 40.03 181 ARG A C 1
ATOM 1448 O O . ARG A 1 181 ? 4.793 2.712 -2.387 1.00 40.03 181 ARG A O 1
ATOM 1455 N N . ASN A 1 182 ? 6.548 2.018 -3.584 1.00 37.06 182 ASN A N 1
ATOM 1456 C CA . ASN A 1 182 ? 6.508 0.655 -3.071 1.00 37.06 182 ASN A CA 1
ATOM 1457 C C . ASN A 1 182 ? 7.325 0.624 -1.770 1.00 37.06 182 ASN A C 1
ATOM 1459 O O . ASN A 1 182 ? 8.534 0.407 -1.784 1.00 37.06 182 ASN A O 1
ATOM 1463 N N . LYS A 1 183 ? 6.674 0.940 -0.642 1.00 37.84 183 LYS A N 1
ATOM 1464 C CA . LYS A 1 183 ? 7.317 1.067 0.680 1.00 37.84 183 LYS A CA 1
ATOM 1465 C C . LYS A 1 183 ? 7.980 -0.218 1.193 1.00 37.84 183 LYS A C 1
ATOM 1467 O O . LYS A 1 183 ? 8.712 -0.134 2.173 1.00 37.84 183 LYS A O 1
ATOM 1472 N N . ASP A 1 184 ? 7.798 -1.352 0.522 1.00 39.28 184 ASP A N 1
ATOM 1473 C CA . ASP A 1 184 ? 8.239 -2.633 1.069 1.00 39.28 184 ASP A CA 1
ATOM 1474 C C . ASP A 1 184 ? 9.555 -3.169 0.500 1.00 39.28 184 ASP A C 1
ATOM 1476 O O . ASP A 1 184 ? 10.132 -4.075 1.094 1.00 39.28 184 ASP A O 1
ATOM 1480 N N . TYR A 1 185 ? 10.096 -2.649 -0.607 1.00 43.00 185 TYR A N 1
ATOM 1481 C CA . TYR A 1 185 ? 11.326 -3.211 -1.184 1.00 43.00 185 TYR A CA 1
ATOM 1482 C C . TYR A 1 185 ? 12.178 -2.157 -1.882 1.00 43.00 185 TYR A C 1
ATOM 1484 O O . TYR A 1 185 ? 12.122 -2.056 -3.099 1.00 43.00 185 TYR A O 1
ATOM 1492 N N . LEU A 1 186 ? 12.981 -1.437 -1.095 1.00 48.56 186 LEU A N 1
ATOM 1493 C CA . LEU A 1 186 ? 14.405 -1.161 -1.350 1.00 48.56 186 LEU A CA 1
ATOM 1494 C C . LEU A 1 186 ? 15.030 -0.556 -0.073 1.00 48.56 186 LEU A C 1
ATOM 1496 O O . LEU A 1 186 ? 14.784 0.603 0.269 1.00 48.56 186 LEU A O 1
ATOM 1500 N N . PRO A 1 187 ? 15.838 -1.335 0.672 1.00 36.44 187 PRO A N 1
ATOM 1501 C CA . PRO A 1 187 ? 16.932 -0.752 1.432 1.00 36.44 187 PRO A CA 1
ATOM 1502 C C . PRO A 1 187 ? 18.295 -1.231 0.903 1.00 36.44 187 PRO A C 1
ATOM 1504 O O . PRO A 1 187 ? 18.748 -2.320 1.235 1.00 36.44 187 PRO A O 1
ATOM 1507 N N . ILE A 1 188 ? 18.939 -0.353 0.127 1.00 45.34 188 ILE A N 1
ATOM 1508 C CA . ILE A 1 188 ? 20.245 0.274 0.394 1.00 45.34 188 ILE A CA 1
ATOM 1509 C C . ILE A 1 188 ? 21.487 -0.644 0.369 1.00 45.34 188 ILE A C 1
ATOM 1511 O O . ILE A 1 188 ? 21.778 -1.386 1.302 1.00 45.34 188 ILE A O 1
ATOM 1515 N N . THR A 1 189 ? 22.329 -0.376 -0.641 1.00 45.38 189 THR A N 1
ATOM 1516 C CA . THR A 1 189 ? 23.811 -0.505 -0.673 1.00 45.38 189 THR A CA 1
ATOM 1517 C C . THR A 1 189 ? 24.484 -1.821 -1.059 1.00 45.38 189 THR A C 1
ATOM 1519 O O . THR A 1 189 ? 25.641 -1.972 -0.716 1.00 45.38 189 THR A O 1
ATOM 1522 N N . THR A 1 190 ? 23.903 -2.736 -1.843 1.00 52.03 190 THR A N 1
ATOM 1523 C CA . THR A 1 190 ? 24.710 -3.900 -2.306 1.00 52.03 190 THR A CA 1
ATOM 1524 C C . THR A 1 190 ? 24.514 -4.360 -3.745 1.00 52.03 190 THR A C 1
ATOM 1526 O O . THR A 1 190 ? 25.208 -5.288 -4.142 1.00 52.03 190 THR A O 1
ATOM 1529 N N . GLN A 1 191 ? 23.658 -3.734 -4.563 1.00 60.56 191 GLN A N 1
ATOM 1530 C CA . GLN A 1 191 ? 23.394 -4.202 -5.934 1.00 60.56 191 GLN A CA 1
ATOM 1531 C C . GLN A 1 191 ? 24.630 -4.080 -6.840 1.00 60.56 191 GLN A C 1
ATOM 1533 O O . GLN A 1 191 ? 24.853 -3.062 -7.494 1.00 60.56 191 GLN A O 1
ATOM 1538 N N . LEU A 1 192 ? 25.435 -5.141 -6.886 1.00 73.31 192 LEU A N 1
ATOM 1539 C CA . LEU A 1 192 ? 26.359 -5.377 -7.979 1.00 73.31 192 LEU A CA 1
ATOM 1540 C C . LEU A 1 192 ? 25.532 -5.845 -9.177 1.00 73.31 192 LEU A C 1
ATOM 1542 O O . LEU A 1 192 ? 25.161 -7.014 -9.235 1.00 73.31 192 LEU A O 1
ATOM 1546 N N . ALA A 1 193 ? 25.195 -4.935 -10.088 1.00 84.50 193 ALA A N 1
ATOM 1547 C CA . ALA A 1 193 ? 24.430 -5.248 -11.290 1.00 84.50 193 ALA A CA 1
ATOM 1548 C C . ALA A 1 193 ? 25.343 -5.268 -12.522 1.00 84.50 193 ALA A C 1
ATOM 1550 O O . ALA A 1 193 ? 26.435 -4.696 -12.545 1.00 84.50 193 ALA A O 1
ATOM 1551 N N . THR A 1 194 ? 24.889 -5.941 -13.573 1.00 89.69 194 THR A N 1
ATOM 1552 C CA . THR A 1 194 ? 25.626 -6.038 -14.841 1.00 89.69 194 THR A CA 1
ATOM 1553 C C . THR A 1 194 ? 25.070 -5.075 -15.888 1.00 89.69 194 THR A C 1
ATOM 1555 O O . THR A 1 194 ? 23.958 -4.560 -15.756 1.00 89.69 194 THR A O 1
ATOM 1558 N N . ALA A 1 195 ? 25.811 -4.906 -16.988 1.00 90.81 195 ALA A N 1
ATOM 1559 C CA . ALA A 1 195 ? 25.343 -4.238 -18.205 1.00 90.81 195 ALA A CA 1
ATOM 1560 C C . ALA A 1 195 ? 23.936 -4.702 -18.625 1.00 90.81 195 ALA A C 1
ATOM 1562 O O . ALA A 1 195 ? 23.088 -3.890 -18.987 1.00 90.81 195 ALA A O 1
ATOM 1563 N N . MET A 1 196 ? 23.691 -6.017 -18.537 1.00 93.19 196 MET A N 1
ATOM 1564 C CA . MET A 1 196 ? 22.430 -6.645 -18.931 1.00 93.19 196 MET A CA 1
ATOM 1565 C C . MET A 1 196 ? 21.263 -6.184 -18.048 1.00 93.19 196 MET A C 1
ATOM 1567 O O . MET A 1 196 ? 20.179 -5.947 -18.568 1.00 93.19 196 MET A O 1
ATOM 1571 N N . HIS A 1 197 ? 21.485 -5.993 -16.742 1.00 92.00 197 HIS A N 1
ATOM 1572 C CA . HIS A 1 197 ? 20.457 -5.508 -15.816 1.00 92.00 197 HIS A CA 1
ATOM 1573 C C . HIS A 1 197 ? 20.045 -4.069 -16.127 1.00 92.00 197 HIS A C 1
ATOM 1575 O O . HIS A 1 197 ? 18.856 -3.793 -16.255 1.00 92.00 197 HIS A O 1
ATOM 1581 N N . LEU A 1 198 ? 21.007 -3.157 -16.319 1.00 89.06 198 LEU A N 1
ATOM 1582 C CA . LEU A 1 198 ? 20.696 -1.773 -16.694 1.00 89.06 198 LEU A CA 1
ATOM 1583 C C . LEU A 1 198 ? 20.053 -1.690 -18.081 1.00 89.06 198 LEU A C 1
ATOM 1585 O O . LEU A 1 198 ? 19.087 -0.953 -18.264 1.00 89.06 198 LEU A O 1
ATOM 1589 N N . ALA A 1 199 ? 20.546 -2.462 -19.052 1.00 91.06 199 ALA A N 1
ATOM 1590 C CA . ALA A 1 199 ? 19.943 -2.507 -20.378 1.00 91.06 199 ALA A CA 1
ATOM 1591 C C . ALA A 1 199 ? 18.490 -3.010 -20.317 1.00 91.06 199 ALA A C 1
ATOM 1593 O O . ALA A 1 199 ? 17.620 -2.446 -20.981 1.00 91.06 199 ALA A O 1
ATOM 1594 N N . ALA A 1 200 ? 18.216 -4.005 -19.469 1.00 92.88 200 ALA A N 1
ATOM 1595 C CA . ALA A 1 200 ? 16.872 -4.498 -19.211 1.00 92.88 200 ALA A CA 1
ATOM 1596 C C . ALA A 1 200 ? 15.993 -3.472 -18.481 1.00 92.88 200 ALA A C 1
ATOM 1598 O O . ALA A 1 200 ? 14.854 -3.267 -18.880 1.00 92.88 200 ALA A O 1
ATOM 1599 N N . TYR A 1 201 ? 16.522 -2.777 -17.470 1.00 89.31 201 TYR A N 1
ATOM 1600 C CA . TYR A 1 201 ? 15.825 -1.721 -16.724 1.00 89.31 201 TYR A CA 1
ATOM 1601 C C . TYR A 1 201 ? 15.365 -0.560 -17.604 1.00 89.31 201 TYR A C 1
ATOM 1603 O O . TYR A 1 201 ? 14.294 0.018 -17.398 1.00 89.31 201 TYR A O 1
ATOM 1611 N N . PHE A 1 202 ? 16.223 -0.178 -18.548 1.00 86.00 202 PHE A N 1
ATOM 1612 C CA . PHE A 1 202 ? 16.067 1.013 -19.370 1.00 86.00 202 PHE A CA 1
ATOM 1613 C C . PHE A 1 202 ? 15.457 0.742 -20.745 1.00 86.00 202 PHE A C 1
ATOM 1615 O O . PHE A 1 202 ? 15.343 1.683 -21.527 1.00 86.00 202 PHE A O 1
ATOM 1622 N N . ASP A 1 203 ? 15.033 -0.494 -21.024 1.00 89.31 203 ASP A N 1
ATOM 1623 C CA . ASP A 1 203 ? 14.407 -0.876 -22.295 1.00 89.31 203 ASP A CA 1
ATOM 1624 C C . ASP A 1 203 ? 15.337 -0.670 -23.513 1.00 89.31 203 ASP A C 1
ATOM 1626 O O . ASP A 1 203 ? 14.972 -0.083 -24.530 1.00 89.31 203 ASP A O 1
ATOM 1630 N N . LEU A 1 204 ? 16.596 -1.113 -23.393 1.00 88.06 204 LEU A N 1
ATOM 1631 C CA . LEU A 1 204 ? 17.639 -0.931 -24.413 1.00 88.06 204 LEU A CA 1
ATOM 1632 C C . LEU A 1 204 ? 17.826 -2.194 -25.266 1.00 88.06 204 LEU A C 1
ATOM 1634 O O . LEU A 1 204 ? 18.860 -2.865 -25.193 1.00 88.06 204 LEU A O 1
ATOM 1638 N N . LEU A 1 205 ? 16.829 -2.511 -26.097 1.00 89.44 205 LEU A N 1
ATOM 1639 C CA . LEU A 1 205 ? 16.788 -3.731 -26.920 1.00 89.44 205 LEU A CA 1
ATOM 1640 C C . LEU A 1 205 ? 18.065 -3.973 -27.735 1.00 89.44 205 LEU A C 1
ATOM 1642 O O . LEU A 1 205 ? 18.589 -5.087 -27.741 1.00 89.44 205 LEU A O 1
ATOM 1646 N N . ASP A 1 206 ? 18.588 -2.946 -28.404 1.00 86.50 206 ASP A N 1
ATOM 1647 C CA . ASP A 1 206 ? 19.769 -3.087 -29.264 1.00 86.50 206 ASP A CA 1
ATOM 1648 C C . ASP A 1 206 ? 21.036 -3.395 -28.463 1.00 86.50 206 ASP A C 1
ATOM 1650 O O . ASP A 1 206 ? 21.867 -4.201 -28.887 1.00 86.50 206 ASP A O 1
ATOM 1654 N N . VAL A 1 207 ? 21.160 -2.814 -27.266 1.00 86.69 207 VAL A N 1
ATOM 1655 C CA . VAL A 1 207 ? 22.260 -3.118 -26.346 1.00 86.69 207 VAL A CA 1
ATOM 1656 C C . VAL A 1 207 ? 22.149 -4.561 -25.865 1.00 86.69 207 VAL A C 1
ATOM 1658 O O . VAL A 1 207 ? 23.136 -5.288 -25.925 1.00 86.69 207 VAL A O 1
ATOM 1661 N N . ILE A 1 208 ? 20.956 -5.013 -25.466 1.00 92.50 208 ILE A N 1
ATOM 1662 C CA . ILE A 1 208 ? 20.725 -6.406 -25.048 1.00 92.50 208 ILE A CA 1
ATOM 1663 C C . ILE A 1 208 ? 21.094 -7.371 -26.181 1.00 92.50 208 ILE A C 1
ATOM 1665 O O . ILE A 1 208 ? 21.846 -8.318 -25.956 1.00 92.50 208 ILE A O 1
ATOM 1669 N N . ARG A 1 209 ? 20.654 -7.109 -27.420 1.00 93.25 209 ARG A N 1
ATOM 1670 C CA . ARG A 1 209 ? 21.021 -7.925 -28.594 1.00 93.25 209 ARG A CA 1
ATOM 1671 C C . ARG A 1 209 ? 22.534 -8.005 -28.782 1.00 93.25 209 ARG A C 1
ATOM 1673 O O . ARG A 1 209 ? 23.057 -9.099 -28.996 1.00 93.25 209 ARG A O 1
ATOM 1680 N N . LYS A 1 210 ? 23.240 -6.874 -28.679 1.00 90.25 210 LYS A N 1
ATOM 1681 C CA . LYS A 1 210 ? 24.705 -6.829 -28.792 1.00 90.25 210 LYS A CA 1
ATOM 1682 C C . LYS A 1 210 ? 25.377 -7.619 -27.665 1.00 90.25 210 LYS A C 1
ATOM 1684 O O . LYS A 1 210 ? 26.232 -8.452 -27.959 1.00 90.25 210 LYS A O 1
ATOM 1689 N N . LEU A 1 211 ? 24.953 -7.435 -26.413 1.00 90.75 211 LEU A N 1
ATOM 1690 C CA . LEU A 1 211 ? 25.482 -8.168 -25.256 1.00 90.75 211 LEU A CA 1
ATOM 1691 C C . LEU A 1 211 ? 25.296 -9.686 -25.404 1.00 90.75 211 LEU A C 1
ATOM 1693 O O . LEU A 1 211 ? 26.247 -10.436 -25.191 1.00 90.75 211 LEU A O 1
ATOM 1697 N N . ILE A 1 212 ? 24.115 -10.138 -25.836 1.00 94.00 212 ILE A N 1
ATOM 1698 C CA . ILE A 1 212 ? 23.839 -11.559 -26.103 1.00 94.00 212 ILE A CA 1
ATOM 1699 C C . ILE A 1 212 ? 24.723 -12.073 -27.248 1.00 94.00 212 ILE A C 1
ATOM 1701 O O . ILE A 1 212 ? 25.352 -13.121 -27.117 1.00 94.00 212 ILE A O 1
ATOM 1705 N N . SER A 1 213 ? 24.840 -11.322 -28.350 1.00 93.00 213 SER A N 1
ATOM 1706 C CA . SER A 1 213 ? 25.684 -11.711 -29.493 1.00 93.00 213 SER A CA 1
ATOM 1707 C C . SER A 1 213 ? 27.175 -11.811 -29.146 1.00 93.00 213 SER A C 1
ATOM 1709 O O . SER A 1 213 ? 27.896 -12.604 -29.749 1.00 93.00 213 SER A O 1
ATOM 1711 N N . ALA A 1 214 ? 27.625 -11.049 -28.145 1.00 89.94 214 ALA A N 1
ATOM 1712 C CA . ALA A 1 214 ? 28.982 -11.100 -27.613 1.00 89.94 214 ALA A CA 1
ATOM 1713 C C . ALA A 1 214 ? 29.203 -12.257 -26.613 1.00 89.94 214 ALA A C 1
ATOM 1715 O O . ALA A 1 214 ? 30.301 -12.399 -26.079 1.00 89.94 214 ALA A O 1
ATOM 1716 N N . GLY A 1 215 ? 28.183 -13.085 -26.356 1.00 88.25 215 GLY A N 1
ATOM 1717 C CA . GLY A 1 215 ? 28.243 -14.209 -25.418 1.00 88.25 215 GLY A CA 1
ATOM 1718 C C . GLY A 1 215 ? 27.979 -13.830 -23.958 1.00 88.25 215 GLY A C 1
ATOM 1719 O O . GLY A 1 215 ? 28.358 -14.581 -23.060 1.00 88.25 215 GLY A O 1
ATOM 1720 N N . GLY A 1 216 ? 27.360 -12.673 -23.699 1.00 88.06 216 GLY A N 1
ATOM 1721 C CA . GLY A 1 216 ? 26.966 -12.263 -22.353 1.00 88.06 216 GLY A CA 1
ATOM 1722 C C . GLY A 1 216 ? 25.910 -13.204 -21.745 1.00 88.06 216 GLY A C 1
ATOM 1723 O O . GLY A 1 216 ? 24.978 -13.601 -22.448 1.00 88.06 216 GLY A O 1
ATOM 1724 N N . PRO A 1 217 ? 26.019 -13.563 -20.452 1.00 92.69 217 PRO A N 1
ATOM 1725 C CA . PRO A 1 217 ? 25.049 -14.435 -19.790 1.00 92.69 217 PRO A CA 1
ATOM 1726 C C . PRO A 1 217 ? 23.678 -13.754 -19.672 1.00 92.69 217 PRO A C 1
ATOM 1728 O O . PRO A 1 217 ? 23.565 -12.684 -19.077 1.00 92.69 217 PRO A O 1
ATOM 1731 N N . VAL A 1 218 ? 22.640 -14.395 -20.218 1.00 94.94 218 VAL A N 1
ATOM 1732 C CA . VAL A 1 218 ? 21.246 -13.912 -20.165 1.00 94.94 218 VAL A CA 1
ATOM 1733 C C . VAL A 1 218 ? 20.685 -13.985 -18.738 1.00 94.94 218 VAL A C 1
ATOM 1735 O O . VAL A 1 218 ? 20.057 -13.037 -18.275 1.00 94.94 218 VAL A O 1
ATOM 1738 N N . ASP A 1 219 ? 21.002 -15.067 -18.023 1.00 96.06 219 ASP A N 1
ATOM 1739 C CA . ASP A 1 219 ? 20.572 -15.346 -16.645 1.00 96.06 219 ASP A CA 1
ATOM 1740 C C . ASP A 1 219 ? 21.627 -14.936 -15.600 1.00 96.06 219 ASP A C 1
ATOM 1742 O O . ASP A 1 219 ? 21.802 -15.590 -14.570 1.00 96.06 219 ASP A O 1
ATOM 1746 N N . CYS A 1 220 ? 22.399 -13.875 -15.857 1.00 93.44 220 CYS A N 1
ATOM 1747 C CA . CYS A 1 220 ? 23.240 -13.328 -14.792 1.00 93.44 220 CYS A CA 1
ATOM 1748 C C . CYS A 1 220 ? 22.366 -12.814 -13.648 1.00 93.44 220 CYS A C 1
ATOM 1750 O O . CYS A 1 220 ? 21.261 -12.345 -13.891 1.00 93.44 220 CYS A O 1
ATOM 1752 N N . VAL A 1 221 ? 22.883 -12.841 -12.425 1.00 92.44 221 VAL A N 1
ATOM 1753 C CA . VAL A 1 221 ? 22.168 -12.326 -11.256 1.00 92.44 221 VAL A CA 1
ATOM 1754 C C . VAL A 1 221 ? 22.900 -11.137 -10.655 1.00 92.44 221 VAL A C 1
ATOM 1756 O O . VAL A 1 221 ? 24.131 -11.072 -10.712 1.00 92.44 221 VAL A O 1
ATOM 1759 N N . ASP A 1 222 ? 22.146 -10.189 -10.111 1.00 88.38 222 ASP A N 1
ATOM 1760 C CA . ASP A 1 222 ? 22.691 -9.137 -9.263 1.00 88.38 222 ASP A CA 1
ATOM 1761 C C . ASP A 1 222 ? 22.982 -9.654 -7.839 1.00 88.38 222 ASP A C 1
ATOM 1763 O O . ASP A 1 222 ? 22.789 -10.829 -7.517 1.00 88.38 222 ASP A O 1
ATOM 1767 N N . ALA A 1 223 ? 23.450 -8.776 -6.950 1.00 84.56 223 ALA A N 1
ATOM 1768 C CA . ALA A 1 223 ? 23.753 -9.148 -5.564 1.00 84.56 223 ALA A CA 1
ATOM 1769 C C . ALA A 1 223 ? 22.535 -9.598 -4.734 1.00 84.56 223 ALA A C 1
ATOM 1771 O O . ALA A 1 223 ? 22.704 -10.197 -3.670 1.00 84.56 223 ALA A O 1
ATOM 1772 N N . THR A 1 224 ? 21.319 -9.304 -5.194 1.00 83.12 224 THR A N 1
ATOM 1773 C CA . THR A 1 224 ? 20.071 -9.756 -4.571 1.00 83.12 224 THR A CA 1
ATOM 1774 C C . THR A 1 224 ? 19.538 -11.041 -5.192 1.00 83.12 224 THR A C 1
ATOM 1776 O O . THR A 1 224 ? 18.511 -11.530 -4.740 1.00 83.12 224 THR A O 1
ATOM 1779 N N . GLY A 1 225 ? 20.223 -11.607 -6.190 1.00 89.56 225 GLY A N 1
ATOM 1780 C CA . GLY A 1 225 ? 19.774 -12.798 -6.906 1.00 89.56 225 GLY A CA 1
ATOM 1781 C C . GLY A 1 225 ? 18.773 -12.503 -8.030 1.00 89.56 225 GLY A C 1
ATOM 1782 O O . GLY A 1 225 ? 18.298 -13.435 -8.673 1.00 89.56 225 GLY A O 1
ATOM 1783 N N . MET A 1 226 ? 18.441 -11.235 -8.299 1.00 90.94 226 MET A N 1
ATOM 1784 C CA . MET A 1 226 ? 17.522 -10.884 -9.384 1.00 90.94 226 MET A CA 1
ATOM 1785 C C . MET A 1 226 ? 18.218 -10.990 -10.740 1.00 90.94 226 MET A C 1
ATOM 1787 O O . MET A 1 226 ? 19.399 -10.685 -10.852 1.00 90.94 226 MET A O 1
ATOM 1791 N N . THR A 1 227 ? 17.474 -11.380 -11.777 1.00 95.31 227 THR A N 1
ATOM 1792 C CA . THR A 1 227 ? 17.968 -11.459 -13.164 1.00 95.31 227 THR A CA 1
ATOM 1793 C C . THR A 1 227 ? 17.612 -10.199 -13.966 1.00 95.31 227 THR A C 1
ATOM 1795 O O . THR A 1 227 ? 16.705 -9.453 -13.574 1.00 95.31 227 THR A O 1
ATOM 1798 N N . PRO A 1 228 ? 18.212 -9.979 -15.155 1.00 95.81 228 PRO A N 1
ATOM 1799 C CA . PRO A 1 228 ? 17.746 -8.967 -16.101 1.00 95.81 228 PRO A CA 1
ATOM 1800 C C . PRO A 1 228 ? 16.265 -9.127 -16.459 1.00 95.81 228 PRO A C 1
ATOM 1802 O O . PRO A 1 228 ? 15.560 -8.132 -16.619 1.00 95.81 228 PRO A O 1
ATOM 1805 N N . LEU A 1 229 ? 15.767 -10.367 -16.528 1.00 97.44 229 LEU A N 1
ATOM 1806 C CA . LEU A 1 229 ? 14.351 -10.647 -16.755 1.00 97.44 229 LEU A CA 1
ATOM 1807 C C . LEU A 1 229 ? 13.486 -10.152 -15.585 1.00 97.44 229 LEU A C 1
ATOM 1809 O O . LEU A 1 229 ? 12.445 -9.540 -15.828 1.00 97.44 229 LEU A O 1
ATOM 1813 N N . SER A 1 230 ? 13.926 -10.335 -14.334 1.00 93.38 230 SER A N 1
ATOM 1814 C CA . SER A 1 230 ? 13.255 -9.779 -13.147 1.00 93.38 230 SER A CA 1
ATOM 1815 C C . SER A 1 230 ? 13.187 -8.247 -13.208 1.00 93.38 230 SER A C 1
ATOM 1817 O O . SER A 1 230 ? 12.122 -7.669 -12.988 1.00 93.38 230 SER A O 1
ATOM 1819 N N . TRP A 1 231 ? 14.290 -7.586 -13.579 1.00 92.56 231 TRP A N 1
ATOM 1820 C CA . TRP A 1 231 ? 14.362 -6.124 -13.699 1.00 92.56 231 TRP A CA 1
ATOM 1821 C C . TRP A 1 231 ? 13.450 -5.584 -14.814 1.00 92.56 231 TRP A C 1
ATOM 1823 O O . TRP A 1 231 ? 12.682 -4.647 -14.588 1.00 92.56 231 TRP A O 1
ATOM 1833 N N . ALA A 1 232 ? 13.472 -6.200 -16.002 1.00 94.38 232 ALA A N 1
ATOM 1834 C CA . ALA A 1 232 ? 12.568 -5.850 -17.104 1.00 94.38 232 ALA A CA 1
ATOM 1835 C C . ALA A 1 232 ? 11.095 -6.042 -16.723 1.00 94.38 232 ALA A C 1
ATOM 1837 O O . ALA A 1 232 ? 10.237 -5.230 -17.075 1.00 94.38 232 ALA A O 1
ATOM 1838 N N . THR A 1 233 ? 10.811 -7.105 -15.971 1.00 91.44 233 THR A N 1
ATOM 1839 C CA . THR A 1 233 ? 9.469 -7.422 -15.489 1.00 91.44 233 THR A CA 1
ATOM 1840 C C . THR A 1 233 ? 8.960 -6.376 -14.509 1.00 91.44 233 THR A C 1
ATOM 1842 O O . THR A 1 233 ? 7.866 -5.853 -14.695 1.00 91.44 233 THR A O 1
ATOM 1845 N N . GLN A 1 234 ? 9.760 -6.008 -13.505 1.00 87.25 234 GLN A N 1
ATOM 1846 C CA . GLN A 1 234 ? 9.394 -4.990 -12.517 1.00 87.25 234 GLN A CA 1
ATOM 1847 C C . GLN A 1 234 ? 9.092 -3.628 -13.167 1.00 87.25 234 GLN A C 1
ATOM 1849 O O . GLN A 1 234 ? 8.247 -2.867 -12.686 1.00 87.25 234 GLN A O 1
ATOM 1854 N N . ARG A 1 235 ? 9.770 -3.320 -14.279 1.00 85.81 235 ARG A N 1
ATOM 1855 C CA . ARG A 1 235 ? 9.592 -2.082 -15.050 1.00 85.81 235 ARG A CA 1
ATOM 1856 C C . ARG A 1 235 ? 8.540 -2.166 -16.156 1.00 85.81 235 ARG A C 1
ATOM 1858 O O . ARG A 1 235 ? 8.268 -1.140 -16.770 1.00 85.81 235 ARG A O 1
ATOM 1865 N N . ASN A 1 236 ? 7.925 -3.333 -16.354 1.00 90.31 236 ASN A N 1
ATOM 1866 C CA . ASN A 1 236 ? 6.960 -3.608 -17.415 1.00 90.31 236 ASN A CA 1
ATOM 1867 C C . ASN A 1 236 ? 7.493 -3.253 -18.810 1.00 90.31 236 ASN A C 1
ATOM 1869 O O . ASN A 1 236 ? 6.911 -2.419 -19.503 1.00 90.31 236 ASN A O 1
ATOM 1873 N N . HIS A 1 237 ? 8.583 -3.908 -19.225 1.00 93.81 237 HIS A N 1
ATOM 1874 C CA . HIS A 1 237 ? 9.154 -3.773 -20.573 1.00 93.81 237 HIS A CA 1
ATOM 1875 C C . HIS A 1 237 ? 8.902 -5.031 -21.427 1.00 93.81 237 HIS A C 1
ATOM 1877 O O . HIS A 1 237 ? 9.782 -5.892 -21.520 1.00 93.81 237 HIS A O 1
ATOM 1883 N N . PRO A 1 238 ? 7.713 -5.173 -22.053 1.00 96.38 238 PRO A N 1
ATOM 1884 C CA . PRO A 1 238 ? 7.321 -6.354 -22.823 1.00 96.38 238 PRO A CA 1
ATOM 1885 C C . PRO A 1 238 ? 8.332 -6.798 -23.879 1.00 96.38 238 PRO A C 1
ATOM 1887 O O . PRO A 1 238 ? 8.618 -7.987 -23.981 1.00 96.38 238 PRO A O 1
ATOM 1890 N N . ASP A 1 239 ? 8.896 -5.864 -24.645 1.00 96.75 239 ASP A N 1
ATOM 1891 C CA . ASP A 1 239 ? 9.803 -6.207 -25.743 1.00 96.75 239 ASP A CA 1
ATOM 1892 C C . ASP A 1 239 ? 11.126 -6.780 -25.228 1.00 96.75 239 ASP A C 1
ATOM 1894 O O . ASP A 1 239 ? 11.674 -7.716 -25.816 1.00 96.75 239 ASP A O 1
ATOM 1898 N N . VAL A 1 240 ? 11.617 -6.274 -24.091 1.00 97.31 240 VAL A N 1
ATOM 1899 C CA . VAL A 1 240 ? 12.784 -6.841 -23.407 1.00 97.31 240 VAL A CA 1
ATOM 1900 C C . VAL A 1 240 ? 12.465 -8.222 -22.853 1.00 97.31 240 VAL A C 1
ATOM 1902 O O . VAL A 1 240 ? 13.269 -9.134 -23.029 1.00 97.31 240 VAL A O 1
ATOM 1905 N N . ILE A 1 241 ? 11.301 -8.403 -22.223 1.00 98.25 241 ILE A N 1
ATOM 1906 C CA . ILE A 1 241 ? 10.862 -9.708 -21.705 1.00 98.25 241 ILE A CA 1
ATOM 1907 C C . ILE A 1 241 ? 10.821 -10.735 -22.845 1.00 98.25 241 ILE A C 1
ATOM 1909 O O . ILE A 1 241 ? 11.423 -11.801 -22.730 1.00 98.25 241 ILE A O 1
ATOM 1913 N N . ILE A 1 242 ? 10.194 -10.387 -23.975 1.00 98.31 242 ILE A N 1
ATOM 1914 C CA . ILE A 1 242 ? 10.146 -11.227 -25.182 1.00 98.31 242 ILE A CA 1
ATOM 1915 C C . ILE A 1 242 ? 11.562 -11.551 -25.666 1.00 98.31 242 ILE A C 1
ATOM 1917 O O . ILE A 1 242 ? 11.866 -12.709 -25.949 1.00 98.31 242 ILE A O 1
ATOM 1921 N N . LEU A 1 243 ? 12.436 -10.544 -25.762 1.00 98.12 243 LEU A N 1
ATOM 1922 C CA . LEU A 1 243 ? 13.805 -10.724 -26.235 1.00 98.12 243 LEU A CA 1
ATOM 1923 C C . LEU A 1 243 ? 14.606 -11.669 -25.331 1.00 98.12 243 LEU A C 1
ATOM 1925 O O . LEU A 1 243 ? 15.290 -12.554 -25.844 1.00 98.12 243 LEU A O 1
ATOM 1929 N N . LEU A 1 244 ? 14.531 -11.493 -24.012 1.00 98.06 244 LEU A N 1
ATOM 1930 C CA . LEU A 1 244 ? 15.254 -12.315 -23.043 1.00 98.06 244 LEU A CA 1
ATOM 1931 C C . LEU A 1 244 ? 14.743 -13.763 -23.060 1.00 98.06 244 LEU A C 1
ATOM 1933 O O . LEU A 1 244 ? 15.547 -14.684 -23.206 1.00 98.06 244 LEU A O 1
ATOM 1937 N N . LEU A 1 245 ? 13.422 -13.976 -23.017 1.00 98.00 245 LEU A N 1
ATOM 1938 C CA . LEU A 1 245 ? 12.817 -15.314 -23.085 1.00 98.00 245 LEU A CA 1
ATOM 1939 C C . LEU A 1 245 ? 13.160 -16.031 -24.400 1.00 98.00 245 LEU A C 1
ATOM 1941 O O . LEU A 1 245 ? 13.556 -17.196 -24.390 1.00 98.00 245 LEU A O 1
ATOM 1945 N N . ALA A 1 246 ? 13.105 -15.328 -25.537 1.00 97.50 246 ALA A N 1
ATOM 1946 C CA . ALA A 1 246 ? 13.477 -15.884 -26.841 1.00 97.50 246 ALA A CA 1
ATOM 1947 C C . ALA A 1 246 ? 14.963 -16.284 -26.938 1.00 97.50 246 ALA A C 1
ATOM 1949 O O . ALA A 1 246 ? 15.324 -17.086 -27.798 1.00 97.50 246 ALA A O 1
ATOM 1950 N N . ASN A 1 247 ? 15.819 -15.743 -26.064 1.00 97.44 247 ASN A N 1
ATOM 1951 C CA . ASN A 1 247 ? 17.239 -16.086 -25.962 1.00 97.44 247 ASN A CA 1
ATOM 1952 C C . ASN A 1 247 ? 17.548 -16.997 -24.761 1.00 97.44 247 ASN A C 1
ATOM 1954 O O . ASN A 1 247 ? 18.705 -17.115 -24.360 1.00 97.44 247 ASN A O 1
ATOM 1958 N N . GLY A 1 248 ? 16.534 -17.679 -24.222 1.00 95.62 248 GLY A N 1
ATOM 1959 C CA . GLY A 1 248 ? 16.709 -18.732 -23.225 1.00 95.62 248 GLY A CA 1
ATOM 1960 C C . GLY A 1 248 ? 16.800 -18.251 -21.780 1.00 95.62 248 GLY A C 1
ATOM 1961 O O . GLY A 1 248 ? 17.284 -19.018 -20.954 1.00 95.62 248 GLY A O 1
ATOM 1962 N N . ALA A 1 249 ? 16.350 -17.029 -21.469 1.00 97.62 249 ALA A N 1
ATOM 1963 C CA . ALA A 1 249 ? 16.208 -16.594 -20.081 1.00 97.62 249 ALA A CA 1
ATOM 1964 C C . ALA A 1 249 ? 15.268 -17.529 -19.311 1.00 97.62 249 ALA A C 1
ATOM 1966 O O . ALA A 1 249 ? 14.180 -17.850 -19.798 1.00 97.62 249 ALA A O 1
ATOM 1967 N N . ASN A 1 250 ? 15.653 -17.933 -18.103 1.00 96.38 250 ASN A N 1
ATOM 1968 C CA . ASN A 1 250 ? 14.818 -18.770 -17.251 1.00 96.38 250 ASN A CA 1
ATOM 1969 C C . ASN A 1 250 ? 13.863 -17.903 -16.397 1.00 96.38 250 ASN A C 1
ATOM 1971 O O . ASN A 1 250 ? 14.320 -17.234 -15.466 1.00 96.38 250 ASN A O 1
ATOM 1975 N N . PRO A 1 251 ? 12.531 -17.944 -16.627 1.00 95.12 251 PRO A N 1
ATOM 1976 C CA . PRO A 1 251 ? 11.562 -17.138 -15.874 1.00 95.12 251 PRO A CA 1
ATOM 1977 C C . PRO A 1 251 ? 11.367 -17.583 -14.419 1.00 95.12 251 PRO A C 1
ATOM 1979 O O . PRO A 1 251 ? 10.636 -16.924 -13.684 1.00 95.12 251 PRO A O 1
ATOM 1982 N N . ASN A 1 252 ? 12.000 -18.682 -14.002 1.00 92.94 252 ASN A N 1
ATOM 1983 C CA . ASN A 1 252 ? 11.823 -19.297 -12.687 1.00 92.94 252 ASN A CA 1
ATOM 1984 C C . ASN A 1 252 ? 13.013 -19.073 -11.744 1.00 92.94 252 ASN A C 1
ATOM 1986 O O . ASN A 1 252 ? 13.050 -19.655 -10.660 1.00 92.94 252 ASN A O 1
ATOM 1990 N N . ILE A 1 253 ? 14.001 -18.258 -12.133 1.00 92.19 253 ILE A N 1
ATOM 1991 C CA . ILE A 1 253 ? 15.103 -17.901 -11.232 1.00 92.19 253 ILE A CA 1
ATOM 1992 C C . ILE A 1 253 ? 14.554 -17.038 -10.097 1.00 92.19 253 ILE A C 1
ATOM 1994 O O . ILE A 1 253 ? 13.931 -16.001 -10.332 1.00 92.19 253 ILE A O 1
ATOM 1998 N N . LYS A 1 254 ? 14.793 -17.498 -8.869 1.00 89.50 254 LYS A N 1
ATOM 1999 C CA . LYS A 1 254 ? 14.415 -16.816 -7.636 1.00 89.50 254 LYS A CA 1
ATOM 2000 C C . LYS A 1 254 ? 15.521 -15.878 -7.181 1.00 89.50 254 LYS A C 1
ATOM 2002 O O . LYS A 1 254 ? 16.700 -16.220 -7.279 1.00 89.50 254 LYS A O 1
ATOM 2007 N N . ASP A 1 255 ? 15.119 -14.734 -6.647 1.00 87.31 255 ASP A N 1
ATOM 2008 C CA . ASP A 1 255 ? 16.013 -13.863 -5.898 1.00 87.31 255 ASP A CA 1
ATOM 2009 C C . ASP A 1 255 ? 16.306 -14.431 -4.491 1.00 87.31 255 ASP A C 1
ATOM 2011 O O . ASP A 1 255 ? 15.812 -15.494 -4.104 1.00 87.31 255 ASP A O 1
ATOM 2015 N N . ASN A 1 256 ? 17.113 -13.720 -3.704 1.00 86.75 256 ASN A N 1
ATOM 2016 C CA . ASN A 1 256 ? 17.504 -14.117 -2.347 1.00 86.75 256 ASN A CA 1
ATOM 2017 C C . ASN A 1 256 ? 16.339 -14.131 -1.339 1.00 86.75 256 ASN A C 1
ATOM 2019 O O . ASN A 1 256 ? 16.574 -14.460 -0.181 1.00 86.75 256 ASN A O 1
ATOM 2023 N N . ARG A 1 257 ? 15.136 -13.707 -1.745 1.00 81.12 257 ARG A N 1
ATOM 2024 C CA . ARG A 1 257 ? 13.901 -13.739 -0.948 1.00 81.12 257 ARG A CA 1
ATOM 2025 C C . ARG A 1 257 ? 12.867 -14.708 -1.536 1.00 81.12 257 ARG A C 1
ATOM 2027 O O . ARG A 1 257 ? 11.675 -14.616 -1.235 1.00 81.12 257 ARG A O 1
ATOM 2034 N N . GLY A 1 258 ? 13.302 -15.562 -2.458 1.00 83.56 258 GLY A N 1
ATOM 2035 C CA . GLY A 1 258 ? 12.466 -16.569 -3.091 1.00 83.56 258 GLY A CA 1
ATOM 2036 C C . GLY A 1 258 ? 11.554 -16.047 -4.206 1.00 83.56 258 GLY A C 1
ATOM 2037 O O . GLY A 1 258 ? 10.794 -16.842 -4.764 1.00 83.56 258 GLY A O 1
ATOM 2038 N N . MET A 1 259 ? 11.619 -14.759 -4.570 1.00 84.56 259 MET A N 1
ATOM 2039 C CA . MET A 1 259 ? 10.714 -14.137 -5.544 1.00 84.56 259 MET A CA 1
ATOM 2040 C C . MET A 1 259 ? 11.163 -14.393 -6.988 1.00 84.56 259 MET A C 1
ATOM 2042 O O . MET A 1 259 ? 12.312 -14.146 -7.357 1.00 84.56 259 MET A O 1
ATOM 2046 N N . THR A 1 260 ? 10.234 -14.832 -7.838 1.00 90.44 260 THR A N 1
ATOM 2047 C CA . THR A 1 260 ? 10.441 -15.004 -9.288 1.00 90.44 260 THR A CA 1
ATOM 2048 C C . THR A 1 260 ? 10.061 -13.734 -10.066 1.00 90.44 260 THR A C 1
ATOM 2050 O O . THR A 1 260 ? 9.287 -12.913 -9.559 1.00 90.44 260 THR A O 1
ATOM 2053 N N . PRO A 1 261 ? 10.508 -13.564 -11.330 1.00 92.25 261 PRO A N 1
ATOM 2054 C CA . PRO A 1 261 ? 9.943 -12.578 -12.257 1.00 92.25 261 PRO A CA 1
ATOM 2055 C C . PRO A 1 261 ? 8.407 -12.533 -12.228 1.00 92.25 261 PRO A C 1
ATOM 2057 O O . PRO A 1 261 ? 7.818 -11.458 -12.138 1.00 92.25 261 PRO A O 1
ATOM 2060 N N . LEU A 1 262 ? 7.750 -13.698 -12.212 1.00 91.94 262 LEU A N 1
ATOM 2061 C CA . LEU A 1 262 ? 6.289 -13.811 -12.191 1.00 91.94 262 LEU A CA 1
ATOM 2062 C C . LEU A 1 262 ? 5.664 -13.141 -10.953 1.00 91.94 262 LEU A C 1
ATOM 2064 O O . LEU A 1 262 ? 4.652 -12.440 -11.060 1.00 91.94 262 LEU A O 1
ATOM 2068 N N . PHE A 1 263 ? 6.303 -13.289 -9.790 1.00 88.19 263 PHE A N 1
ATOM 2069 C CA . PHE A 1 263 ? 5.895 -12.617 -8.558 1.00 88.19 263 PHE A CA 1
ATOM 2070 C C . PHE A 1 263 ? 6.040 -11.093 -8.664 1.00 88.19 263 PHE A C 1
ATOM 2072 O O . PHE A 1 263 ? 5.123 -10.359 -8.289 1.00 88.19 263 PHE A O 1
ATOM 2079 N N . PHE A 1 264 ? 7.144 -10.593 -9.233 1.00 87.44 264 PHE A N 1
ATOM 2080 C CA . PHE A 1 264 ? 7.322 -9.154 -9.464 1.00 87.44 264 PHE A CA 1
ATOM 2081 C C . PHE A 1 264 ? 6.246 -8.581 -10.394 1.00 87.44 264 PHE A C 1
ATOM 2083 O O . PHE A 1 264 ? 5.677 -7.540 -10.070 1.00 87.44 264 PHE A O 1
ATOM 2090 N N . ALA A 1 265 ? 5.915 -9.268 -11.495 1.00 91.06 265 ALA A N 1
ATOM 2091 C CA . ALA A 1 265 ? 4.833 -8.848 -12.392 1.00 91.06 265 ALA A CA 1
ATOM 2092 C C . ALA A 1 265 ? 3.498 -8.739 -11.643 1.00 91.06 265 ALA A C 1
ATOM 2094 O O . ALA A 1 265 ? 2.785 -7.744 -11.766 1.00 91.06 265 ALA A O 1
ATOM 2095 N N . THR A 1 266 ? 3.198 -9.748 -10.825 1.00 89.25 266 THR A N 1
ATOM 2096 C CA . THR A 1 266 ? 1.951 -9.850 -10.061 1.00 89.25 266 THR A CA 1
ATOM 2097 C C . THR A 1 266 ? 1.822 -8.733 -9.028 1.00 89.25 266 THR A C 1
ATOM 2099 O O . THR A 1 266 ? 0.828 -8.004 -8.998 1.00 89.25 266 THR A O 1
ATOM 2102 N N . ARG A 1 267 ? 2.861 -8.548 -8.209 1.00 85.25 267 ARG A N 1
ATOM 2103 C CA . ARG A 1 267 ? 2.906 -7.518 -7.166 1.00 85.25 267 ARG A CA 1
ATOM 2104 C C . ARG A 1 267 ? 2.866 -6.101 -7.735 1.00 85.25 267 ARG A C 1
ATOM 2106 O O . ARG A 1 267 ? 2.356 -5.197 -7.084 1.00 85.25 267 ARG A O 1
ATOM 2113 N N . SER A 1 268 ? 3.412 -5.893 -8.929 1.00 83.44 268 SER A N 1
ATOM 2114 C CA . SER A 1 268 ? 3.383 -4.591 -9.598 1.00 83.44 268 SER A CA 1
ATOM 2115 C C . SER A 1 268 ? 2.128 -4.353 -10.445 1.00 83.44 268 SER A C 1
ATOM 2117 O O . SER A 1 268 ? 1.968 -3.248 -10.953 1.00 83.44 268 SER A O 1
ATOM 2119 N N . GLY A 1 269 ? 1.240 -5.343 -10.591 1.00 88.62 269 GLY A N 1
ATOM 2120 C CA . GLY A 1 269 ? 0.028 -5.220 -11.409 1.00 88.62 269 GLY A CA 1
ATOM 2121 C C . GLY A 1 269 ? 0.293 -5.218 -12.921 1.00 88.62 269 GLY A C 1
ATOM 2122 O O . GLY A 1 269 ? -0.519 -4.722 -13.699 1.00 88.62 269 GLY A O 1
ATOM 2123 N N . HIS A 1 270 ? 1.437 -5.748 -13.362 1.00 92.12 270 HIS A N 1
ATOM 2124 C CA . HIS A 1 270 ? 1.866 -5.704 -14.761 1.00 92.12 270 HIS A CA 1
ATOM 2125 C C . HIS A 1 270 ? 1.299 -6.882 -15.554 1.00 92.12 270 HIS A C 1
ATOM 2127 O O . HIS A 1 270 ? 2.001 -7.855 -15.831 1.00 92.12 270 HIS A O 1
ATOM 2133 N N . GLU A 1 271 ? 0.028 -6.783 -15.950 1.00 93.81 271 GLU A N 1
ATOM 2134 C CA . GLU A 1 271 ? -0.696 -7.834 -16.685 1.00 93.81 271 GLU A CA 1
ATOM 2135 C C . GLU A 1 271 ? 0.082 -8.342 -17.909 1.00 93.81 271 GLU A C 1
ATOM 2137 O O . GLU A 1 271 ? 0.242 -9.550 -18.092 1.00 93.81 271 GLU A O 1
ATOM 2142 N N . ARG A 1 272 ? 0.606 -7.436 -18.747 1.00 95.44 272 ARG A N 1
ATOM 2143 C CA . ARG A 1 272 ? 1.299 -7.841 -19.978 1.00 95.44 272 ARG A CA 1
ATOM 2144 C C . ARG A 1 272 ? 2.591 -8.603 -19.692 1.00 95.44 272 ARG A C 1
ATOM 2146 O O . ARG A 1 272 ? 2.868 -9.591 -20.369 1.00 95.44 272 ARG A O 1
ATOM 2153 N N . ALA A 1 273 ? 3.364 -8.163 -18.702 1.00 95.25 273 ALA A N 1
ATOM 2154 C CA . ALA A 1 273 ? 4.566 -8.868 -18.272 1.00 95.25 273 ALA A CA 1
ATOM 2155 C C . ALA A 1 273 ? 4.220 -10.254 -17.704 1.00 95.25 273 ALA A C 1
ATOM 2157 O O . ALA A 1 273 ? 4.876 -11.235 -18.044 1.00 95.25 273 ALA A O 1
ATOM 2158 N N . LEU A 1 274 ? 3.146 -10.348 -16.913 1.00 94.81 274 LEU A N 1
ATOM 2159 C CA . LEU A 1 274 ? 2.658 -11.611 -16.366 1.00 94.81 274 LEU A CA 1
ATOM 2160 C C . LEU A 1 274 ? 2.269 -12.601 -17.474 1.00 94.81 274 LEU A C 1
ATOM 2162 O O . LEU A 1 274 ? 2.724 -13.740 -17.455 1.00 94.81 274 LEU A O 1
ATOM 2166 N N . GLN A 1 275 ? 1.496 -12.159 -18.474 1.00 95.88 275 GLN A N 1
ATOM 2167 C CA . GLN A 1 275 ? 1.128 -12.982 -19.635 1.00 95.88 275 GLN A CA 1
ATOM 2168 C C . GLN A 1 275 ? 2.359 -13.517 -20.371 1.00 95.88 275 GLN A C 1
ATOM 2170 O O . GLN A 1 275 ? 2.446 -14.713 -20.634 1.00 95.88 275 GLN A O 1
ATOM 2175 N N . LEU A 1 276 ? 3.325 -12.644 -20.666 1.00 97.19 276 LEU A N 1
ATOM 2176 C CA . LEU A 1 276 ? 4.551 -13.024 -21.367 1.00 97.19 276 LEU A CA 1
ATOM 2177 C C . LEU A 1 276 ? 5.378 -14.053 -20.593 1.00 97.19 276 LEU A C 1
ATOM 2179 O O . LEU A 1 276 ? 5.937 -14.970 -21.187 1.00 97.19 276 LEU A O 1
ATOM 2183 N N . LEU A 1 277 ? 5.449 -13.920 -19.269 1.00 95.75 277 LEU A N 1
ATOM 2184 C CA . LEU A 1 277 ? 6.152 -14.883 -18.428 1.00 95.75 277 LEU A CA 1
ATOM 2185 C C . LEU A 1 277 ? 5.443 -16.239 -18.402 1.00 95.75 277 LEU A C 1
ATOM 2187 O O . LEU A 1 277 ? 6.118 -17.260 -18.487 1.00 95.75 277 LEU A O 1
ATOM 2191 N N . LEU A 1 278 ? 4.108 -16.269 -18.355 1.00 93.50 278 LEU A N 1
ATOM 2192 C CA . LEU A 1 278 ? 3.332 -17.513 -18.447 1.00 93.50 278 LEU A CA 1
ATOM 2193 C C . LEU A 1 278 ? 3.497 -18.191 -19.815 1.00 93.50 278 LEU A C 1
ATOM 2195 O O . LEU A 1 278 ? 3.695 -19.403 -19.877 1.00 93.50 278 LEU A O 1
ATOM 2199 N N . GLU A 1 279 ? 3.493 -17.418 -20.907 1.00 94.50 279 GLU A N 1
ATOM 2200 C CA . GLU A 1 279 ? 3.824 -17.898 -22.260 1.00 94.50 279 GLU A CA 1
ATOM 2201 C C . GLU A 1 279 ? 5.262 -18.448 -22.343 1.00 94.50 279 GLU A C 1
ATOM 2203 O O . GLU A 1 279 ? 5.537 -19.366 -23.117 1.00 94.50 279 GLU A O 1
ATOM 2208 N N . GLY A 1 280 ? 6.173 -17.908 -21.527 1.00 93.25 280 GLY A N 1
ATOM 2209 C CA . GLY A 1 280 ? 7.568 -18.327 -21.391 1.00 93.25 280 GLY A CA 1
ATOM 2210 C C . GLY A 1 280 ? 7.819 -19.504 -20.443 1.00 93.25 280 GLY A C 1
ATOM 2211 O O . GLY A 1 280 ? 8.980 -19.771 -20.144 1.00 93.25 280 GLY A O 1
ATOM 2212 N N . ASN A 1 281 ? 6.783 -20.213 -19.978 1.00 90.56 281 ASN A N 1
ATOM 2213 C CA . ASN A 1 281 ? 6.855 -21.292 -18.975 1.00 90.56 281 ASN A CA 1
ATOM 2214 C C . ASN A 1 281 ? 7.269 -20.825 -17.561 1.00 90.56 281 ASN A C 1
ATOM 2216 O O . ASN A 1 281 ? 7.955 -21.549 -16.830 1.00 90.56 281 ASN A O 1
ATOM 2220 N N . GLY A 1 282 ? 6.863 -19.616 -17.170 1.00 86.94 282 GLY A N 1
ATOM 2221 C CA . GLY A 1 282 ? 6.905 -19.159 -15.783 1.00 86.94 282 GLY A CA 1
ATOM 2222 C C . GLY A 1 282 ? 5.973 -19.994 -14.903 1.00 86.94 282 GLY A C 1
ATOM 2223 O O . GLY A 1 282 ? 4.815 -20.219 -15.255 1.00 86.94 282 GLY A O 1
ATOM 2224 N N . ASP A 1 283 ? 6.485 -20.468 -13.774 1.00 84.12 283 ASP A N 1
ATOM 2225 C CA . ASP A 1 283 ? 5.777 -21.362 -12.867 1.00 84.12 283 ASP A CA 1
ATOM 2226 C C . ASP A 1 283 ? 4.958 -20.582 -11.830 1.00 84.12 283 ASP A C 1
ATOM 2228 O O . ASP A 1 283 ? 5.435 -19.647 -11.185 1.00 84.12 283 ASP A O 1
ATOM 2232 N N . LEU A 1 284 ? 3.715 -21.020 -11.663 1.00 79.25 284 LEU A N 1
ATOM 2233 C CA . LEU A 1 284 ? 2.707 -20.478 -10.763 1.00 79.25 284 LEU A CA 1
ATOM 2234 C C . LEU A 1 284 ? 2.777 -21.052 -9.342 1.00 79.25 284 LEU A C 1
ATOM 2236 O O . LEU A 1 284 ? 2.153 -20.498 -8.442 1.00 79.25 284 LEU A O 1
ATOM 2240 N N . LEU A 1 285 ? 3.508 -22.151 -9.136 1.00 66.12 285 LEU A N 1
ATOM 2241 C CA . LEU A 1 285 ? 3.585 -22.871 -7.859 1.00 66.12 285 LEU A CA 1
ATOM 2242 C C . LEU A 1 285 ? 4.556 -22.246 -6.847 1.00 66.12 285 LEU A C 1
ATOM 2244 O O . LEU A 1 285 ? 4.800 -22.831 -5.794 1.00 66.12 285 LEU A O 1
ATOM 2248 N N . HIS A 1 286 ? 5.156 -21.098 -7.161 1.00 59.69 286 HIS A N 1
ATOM 2249 C CA . HIS A 1 286 ? 6.248 -20.551 -6.368 1.00 59.69 286 HIS A CA 1
ATOM 2250 C C . HIS A 1 286 ? 5.819 -19.324 -5.580 1.00 59.69 286 HIS A C 1
ATOM 2252 O O . HIS A 1 286 ? 5.684 -18.223 -6.117 1.00 59.69 286 HIS A O 1
ATOM 2258 N N . ASN A 1 287 ? 5.689 -19.553 -4.283 1.00 56.56 287 ASN A N 1
ATOM 2259 C CA . ASN A 1 287 ? 5.613 -18.524 -3.276 1.00 56.56 287 ASN A CA 1
ATOM 2260 C C . ASN A 1 287 ? 6.983 -17.847 -3.063 1.00 56.56 287 ASN A C 1
ATOM 2262 O O . ASN A 1 287 ? 8.033 -18.395 -3.443 1.00 56.56 287 ASN A O 1
ATOM 2266 N N . ASP A 1 288 ? 6.967 -16.659 -2.458 1.00 57.78 288 ASP A N 1
ATOM 2267 C CA . ASP A 1 288 ? 8.166 -16.065 -1.860 1.00 57.78 288 ASP A CA 1
ATOM 2268 C C . ASP A 1 288 ? 8.601 -16.843 -0.599 1.00 57.78 288 ASP A C 1
ATOM 2270 O O . ASP A 1 288 ? 7.974 -17.834 -0.234 1.00 57.78 288 ASP A O 1
ATOM 2274 N N . ASP A 1 289 ? 9.687 -16.433 0.065 1.00 51.66 289 ASP A N 1
ATOM 2275 C CA . ASP A 1 289 ? 10.191 -17.111 1.279 1.00 51.66 289 ASP A CA 1
ATOM 2276 C C . ASP A 1 289 ? 9.192 -17.142 2.460 1.00 51.66 289 ASP A C 1
ATOM 2278 O O . ASP A 1 289 ? 9.467 -17.799 3.460 1.00 51.66 289 ASP A O 1
ATOM 2282 N N . MET A 1 290 ? 8.061 -16.434 2.358 1.00 49.56 290 MET A N 1
ATOM 2283 C CA . MET A 1 290 ? 6.970 -16.403 3.347 1.00 49.56 290 MET A CA 1
ATOM 2284 C C . MET A 1 290 ? 5.747 -17.193 2.867 1.00 49.56 290 MET A C 1
ATOM 2286 O O . MET A 1 290 ? 4.617 -16.857 3.201 1.00 49.56 290 MET A O 1
ATOM 2290 N N . ASP A 1 291 ? 5.963 -18.128 1.943 1.00 56.34 291 ASP A N 1
ATOM 2291 C CA . ASP A 1 291 ? 4.932 -18.959 1.336 1.00 56.34 291 ASP A CA 1
ATOM 2292 C C . ASP A 1 291 ? 3.688 -18.196 0.810 1.00 56.34 291 ASP A C 1
ATOM 2294 O O . ASP A 1 291 ? 2.628 -18.779 0.589 1.00 56.34 291 ASP A O 1
ATOM 2298 N N . ARG A 1 292 ? 3.824 -16.896 0.483 1.00 63.81 292 ARG A N 1
ATOM 2299 C CA . ARG A 1 292 ? 2.693 -16.071 0.038 1.00 63.81 292 ARG A CA 1
ATOM 2300 C C . ARG A 1 292 ? 2.258 -16.432 -1.385 1.00 63.81 292 ARG A C 1
ATOM 2302 O O . ARG A 1 292 ? 3.035 -16.219 -2.326 1.00 63.81 292 ARG A O 1
ATOM 2309 N N . PRO A 1 293 ? 0.997 -16.856 -1.589 1.00 76.62 293 PRO A N 1
ATOM 2310 C CA . PRO A 1 293 ? 0.485 -17.157 -2.921 1.00 76.62 293 PRO A CA 1
ATOM 2311 C C . PRO A 1 293 ? 0.408 -15.908 -3.818 1.00 76.62 293 PRO A C 1
ATOM 2313 O O . PRO A 1 293 ? 0.133 -14.793 -3.366 1.00 76.62 293 PRO A O 1
ATOM 2316 N N . LEU A 1 294 ? 0.581 -16.081 -5.136 1.00 85.81 294 LEU A N 1
ATOM 2317 C CA . LEU A 1 294 ? 0.513 -14.985 -6.123 1.00 85.81 294 LEU A CA 1
ATOM 2318 C C . LEU A 1 294 ? -0.816 -14.208 -6.069 1.00 85.81 294 LEU A C 1
ATOM 2320 O O . LEU A 1 294 ? -0.846 -12.998 -6.304 1.00 85.81 294 LEU A O 1
ATOM 2324 N N . LEU A 1 295 ? -1.920 -14.873 -5.719 1.00 89.75 295 LEU A N 1
ATOM 2325 C CA . LEU A 1 295 ? -3.216 -14.212 -5.581 1.00 89.75 295 LEU A CA 1
ATOM 2326 C C . LEU A 1 295 ? -3.226 -13.152 -4.473 1.00 89.75 295 LEU A C 1
ATOM 2328 O O . LEU A 1 295 ? -3.772 -12.071 -4.694 1.00 89.75 295 LEU A O 1
ATOM 2332 N N . HIS A 1 296 ? -2.542 -13.371 -3.351 1.00 87.44 296 HIS A N 1
ATOM 2333 C CA . HIS A 1 296 ? -2.385 -12.372 -2.288 1.00 87.44 296 HIS A CA 1
ATOM 2334 C C . HIS A 1 296 ? -1.568 -11.170 -2.753 1.00 87.44 296 HIS A C 1
ATOM 2336 O O . HIS A 1 296 ? -1.881 -10.031 -2.406 1.00 87.44 296 HIS A O 1
ATOM 2342 N N . ALA A 1 297 ? -0.535 -11.390 -3.571 1.00 85.94 297 ALA A N 1
ATOM 2343 C CA . ALA A 1 297 ? 0.232 -10.296 -4.167 1.00 85.94 297 ALA A CA 1
ATOM 2344 C C . ALA A 1 297 ? -0.633 -9.449 -5.119 1.00 85.94 297 ALA A C 1
ATOM 2346 O O . ALA A 1 297 ? -0.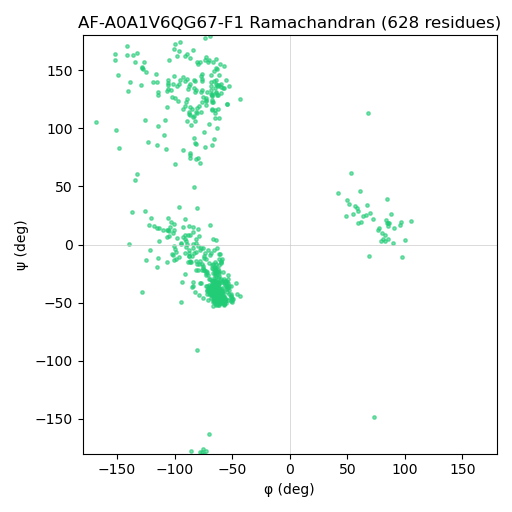523 -8.222 -5.109 1.00 85.94 297 ALA A O 1
ATOM 2347 N N . SER A 1 298 ? -1.534 -10.080 -5.884 1.00 89.88 298 SER A N 1
ATOM 2348 C CA . SER A 1 298 ? -2.514 -9.366 -6.716 1.00 89.88 298 SER A CA 1
ATOM 2349 C C . SER A 1 298 ? -3.567 -8.619 -5.886 1.00 89.88 298 SER A C 1
ATOM 2351 O O . SER A 1 298 ? -3.917 -7.485 -6.211 1.00 89.88 298 SER A O 1
ATOM 2353 N N . ALA A 1 299 ? -4.002 -9.209 -4.764 1.00 90.06 299 ALA A N 1
ATOM 2354 C CA . ALA A 1 299 ? -4.913 -8.582 -3.813 1.00 90.06 299 ALA A CA 1
ATOM 2355 C C . ALA A 1 299 ? -4.301 -7.321 -3.197 1.00 90.06 299 ALA A C 1
ATOM 2357 O O . ALA A 1 299 ? -4.961 -6.291 -3.136 1.00 90.06 299 ALA A O 1
ATOM 2358 N N . ARG A 1 300 ? -3.016 -7.361 -2.824 1.00 86.94 300 ARG A N 1
ATOM 2359 C CA . ARG A 1 300 ? -2.294 -6.185 -2.313 1.00 86.94 300 ARG A CA 1
ATOM 2360 C C . ARG A 1 300 ? -2.097 -5.103 -3.378 1.00 86.94 300 ARG A C 1
ATOM 2362 O O . ARG A 1 300 ? -2.240 -3.920 -3.070 1.00 86.94 300 ARG A O 1
ATOM 2369 N N . SER A 1 301 ? -1.791 -5.487 -4.620 1.00 83.81 301 SER A N 1
ATOM 2370 C CA . SER A 1 301 ? -1.552 -4.530 -5.711 1.00 83.81 301 SER A CA 1
ATOM 2371 C C . SER A 1 301 ? -2.826 -3.867 -6.242 1.00 83.81 301 SER A C 1
ATOM 2373 O O . SER A 1 301 ? -2.749 -2.784 -6.820 1.00 83.81 301 SER A O 1
ATOM 2375 N N . GLY A 1 302 ? -3.991 -4.487 -6.037 1.00 89.94 302 GLY A N 1
ATOM 2376 C CA . GLY A 1 302 ? -5.269 -3.982 -6.539 1.00 89.94 302 GLY A CA 1
ATOM 2377 C C . GLY A 1 302 ? -5.529 -4.291 -8.015 1.00 89.94 302 GLY A C 1
ATOM 2378 O O . GLY A 1 302 ? -6.474 -3.752 -8.588 1.00 89.94 302 GLY A O 1
ATOM 2379 N N . SER A 1 303 ? -4.704 -5.131 -8.654 1.00 90.94 303 SER A N 1
ATOM 2380 C CA . SER A 1 303 ? -4.822 -5.421 -10.089 1.00 90.94 303 SER A CA 1
ATOM 2381 C C . SER A 1 303 ? -5.822 -6.547 -10.369 1.00 90.94 303 SER A C 1
ATOM 2383 O O . SER A 1 303 ? -5.521 -7.734 -10.218 1.00 90.94 303 SER A O 1
ATOM 2385 N N . GLU A 1 304 ? -7.013 -6.158 -10.829 1.00 93.88 304 GLU A N 1
ATOM 2386 C CA . GLU A 1 304 ? -8.098 -7.068 -11.213 1.00 93.88 304 GLU A CA 1
ATOM 2387 C C . GLU A 1 304 ? -7.713 -7.985 -12.376 1.00 93.88 304 GLU A C 1
ATOM 2389 O O . GLU A 1 304 ? -8.013 -9.179 -12.369 1.00 93.88 304 GLU A O 1
ATOM 2394 N N . GLU A 1 305 ? -7.023 -7.445 -13.373 1.00 94.62 305 GLU A N 1
ATOM 2395 C CA . GLU A 1 305 ? -6.627 -8.155 -14.582 1.00 94.62 305 GLU A CA 1
ATOM 2396 C C . GLU A 1 305 ? -5.619 -9.262 -14.268 1.00 94.62 305 GLU A C 1
ATOM 2398 O O . GLU A 1 305 ? -5.769 -10.395 -14.736 1.00 94.62 305 GLU A O 1
ATOM 2403 N N . VAL A 1 306 ? -4.637 -8.958 -13.414 1.00 94.06 306 VAL A N 1
ATOM 2404 C CA . VAL A 1 306 ? -3.671 -9.932 -12.901 1.00 94.06 306 VAL A CA 1
ATOM 2405 C C . VAL A 1 306 ? -4.378 -11.019 -12.096 1.00 94.06 306 VAL A C 1
ATOM 2407 O O . VAL A 1 306 ? -4.178 -12.199 -12.383 1.00 94.06 306 VAL A O 1
ATOM 2410 N N . ALA A 1 307 ? -5.238 -10.652 -11.140 1.00 94.31 307 ALA A N 1
ATOM 2411 C CA . ALA A 1 307 ? -5.976 -11.625 -10.335 1.00 94.31 307 ALA A CA 1
ATOM 2412 C C . ALA A 1 307 ? -6.822 -12.553 -11.221 1.00 94.31 307 ALA A C 1
ATOM 2414 O O . ALA A 1 307 ? -6.760 -13.775 -11.100 1.00 94.31 307 ALA A O 1
ATOM 2415 N N . ARG A 1 308 ? -7.549 -11.990 -12.193 1.00 94.75 308 ARG A N 1
ATOM 2416 C CA . ARG A 1 308 ? -8.360 -12.746 -13.154 1.00 94.75 308 ARG A CA 1
ATOM 2417 C C . ARG A 1 308 ? -7.517 -13.698 -13.996 1.00 94.75 308 ARG A C 1
ATOM 2419 O O . ARG A 1 308 ? -7.977 -14.798 -14.304 1.00 94.75 308 ARG A O 1
ATOM 2426 N N . LEU A 1 309 ? -6.321 -13.284 -14.410 1.00 93.75 309 LEU A N 1
ATOM 2427 C CA . LEU A 1 309 ? -5.411 -14.148 -15.154 1.00 93.75 309 LEU A CA 1
ATOM 2428 C C . LEU A 1 309 ? -4.940 -15.319 -14.284 1.00 93.75 309 LEU A C 1
ATOM 2430 O O . LEU A 1 309 ? -5.063 -16.465 -14.704 1.00 93.75 309 LEU A O 1
ATOM 2434 N N . LEU A 1 310 ? -4.489 -15.051 -13.059 1.00 92.19 310 LEU A N 1
ATOM 2435 C CA . LEU A 1 310 ? -4.053 -16.084 -12.114 1.00 92.19 310 LEU A CA 1
ATOM 2436 C C . LEU A 1 310 ? -5.163 -17.100 -11.811 1.00 92.19 310 LEU A C 1
ATOM 2438 O O . LEU A 1 310 ? -4.938 -18.308 -11.877 1.00 92.19 310 LEU A O 1
ATOM 2442 N N . LEU A 1 311 ? -6.383 -16.622 -11.570 1.00 91.38 311 LEU A N 1
ATOM 2443 C CA . LEU A 1 311 ? -7.554 -17.466 -11.343 1.00 91.38 311 LEU A CA 1
ATOM 2444 C C . LEU A 1 311 ? -7.867 -18.371 -12.549 1.00 91.38 311 LEU A C 1
ATOM 2446 O O . LEU A 1 311 ? -8.112 -19.567 -12.388 1.00 91.38 311 LEU A O 1
ATOM 2450 N N . LYS A 1 312 ? -7.784 -17.848 -13.784 1.00 91.38 312 LYS A N 1
ATOM 2451 C CA . LYS A 1 312 ? -7.946 -18.652 -15.017 1.00 91.38 312 LYS A CA 1
ATOM 2452 C C . LYS A 1 312 ? -6.897 -19.753 -15.159 1.00 91.38 312 LYS A C 1
ATOM 2454 O O . LYS A 1 312 ? -7.164 -20.755 -15.818 1.00 91.38 312 LYS A O 1
ATOM 2459 N N . HIS A 1 313 ? -5.723 -19.562 -14.566 1.00 88.56 313 HIS A N 1
ATOM 2460 C CA . HIS A 1 313 ? -4.659 -20.556 -14.527 1.00 88.56 313 HIS A CA 1
ATOM 2461 C C . HIS A 1 313 ? -4.778 -21.540 -13.345 1.00 88.56 313 HIS A C 1
ATOM 2463 O O . HIS A 1 313 ? -3.893 -22.372 -13.156 1.00 88.56 313 HIS A O 1
ATOM 2469 N N . GLY A 1 314 ? -5.886 -21.506 -12.597 1.00 86.69 314 GLY A N 1
ATOM 2470 C CA . GLY A 1 314 ? -6.238 -22.525 -11.608 1.00 86.69 314 GLY A CA 1
ATOM 2471 C C . GLY A 1 314 ? -5.724 -22.264 -10.194 1.00 86.69 314 GLY A C 1
ATOM 2472 O O . GLY A 1 314 ? -5.745 -23.185 -9.380 1.00 86.69 314 GLY A O 1
ATOM 2473 N N . LEU A 1 315 ? -5.265 -21.046 -9.882 1.00 87.31 315 LEU A N 1
ATOM 2474 C CA . LEU A 1 315 ? -4.939 -20.687 -8.500 1.00 87.31 315 LEU A CA 1
ATOM 2475 C C . LEU A 1 315 ? -6.216 -20.623 -7.658 1.00 87.31 315 LEU A C 1
ATOM 2477 O O . LEU A 1 315 ? -7.245 -20.122 -8.112 1.00 87.31 315 LEU A O 1
ATOM 2481 N N . SER A 1 316 ? -6.129 -21.115 -6.421 1.00 85.94 316 SER A N 1
ATOM 2482 C CA . SER A 1 316 ? -7.254 -21.112 -5.486 1.00 85.94 316 SER A CA 1
ATOM 2483 C C . SER A 1 316 ? -7.537 -19.702 -4.969 1.00 85.94 316 SER A C 1
ATOM 2485 O O . SER A 1 316 ? -6.667 -19.090 -4.349 1.00 85.94 316 SER A O 1
ATOM 2487 N N . ALA A 1 317 ? -8.769 -19.219 -5.157 1.00 86.69 317 ALA A N 1
ATOM 2488 C CA . ALA A 1 317 ? -9.255 -17.970 -4.560 1.00 86.69 317 ALA A CA 1
ATOM 2489 C C . ALA A 1 317 ? -9.335 -18.022 -3.020 1.00 86.69 317 ALA A C 1
ATOM 2491 O O . ALA A 1 317 ? -9.416 -16.974 -2.387 1.00 86.69 317 ALA A O 1
ATOM 2492 N N . HIS A 1 318 ? -9.265 -19.228 -2.451 1.00 86.44 318 HIS A N 1
ATOM 2493 C CA . HIS A 1 318 ? -9.433 -19.538 -1.029 1.00 86.44 318 HIS A CA 1
ATOM 2494 C C . HIS A 1 318 ? -8.120 -19.969 -0.359 1.00 86.44 318 HIS A C 1
ATOM 2496 O O . HIS A 1 318 ? -8.128 -20.569 0.709 1.00 86.44 318 HIS A O 1
ATOM 2502 N N . ALA A 1 319 ? -6.973 -19.772 -1.018 1.00 84.62 319 ALA A N 1
ATOM 2503 C CA . ALA A 1 319 ? -5.690 -20.060 -0.386 1.00 84.62 319 ALA A CA 1
ATOM 2504 C C . ALA A 1 319 ? -5.471 -19.108 0.798 1.00 84.62 319 ALA A C 1
ATOM 2506 O O . ALA A 1 319 ? -5.675 -17.905 0.661 1.00 84.62 319 ALA A O 1
ATOM 2507 N N . GLU A 1 320 ? -5.020 -19.635 1.927 1.00 85.50 320 GLU A N 1
ATOM 2508 C CA . GLU A 1 320 ? -4.614 -18.841 3.086 1.00 85.50 320 GLU A CA 1
ATOM 2509 C C . GLU A 1 320 ? -3.104 -18.562 3.013 1.00 85.50 320 GLU A C 1
ATOM 2511 O O . GLU A 1 320 ? -2.348 -19.390 2.496 1.00 85.50 320 GLU A O 1
ATOM 2516 N N . ASP A 1 321 ? -2.673 -17.377 3.456 1.00 82.88 321 ASP A N 1
ATOM 2517 C CA . ASP A 1 321 ? -1.258 -17.111 3.747 1.00 82.88 321 ASP A CA 1
ATOM 2518 C C . ASP A 1 321 ? -0.899 -17.555 5.178 1.00 82.88 321 ASP A C 1
ATOM 2520 O O . ASP A 1 321 ? -1.735 -18.115 5.888 1.00 82.88 321 ASP A O 1
ATOM 2524 N N . ASP A 1 322 ? 0.348 -17.333 5.599 1.00 81.31 322 ASP A N 1
ATOM 2525 C CA . ASP A 1 322 ? 0.851 -17.742 6.922 1.00 81.31 322 ASP A CA 1
ATOM 2526 C C . ASP A 1 322 ? 0.055 -17.150 8.101 1.00 81.31 322 ASP A C 1
ATOM 2528 O O . ASP A 1 322 ? 0.037 -17.731 9.186 1.00 81.31 322 ASP A O 1
ATOM 2532 N N . ASP A 1 323 ? -0.630 -16.024 7.881 1.00 80.94 323 ASP A N 1
ATOM 2533 C CA . ASP A 1 323 ? -1.477 -15.358 8.874 1.00 80.94 323 ASP A CA 1
ATOM 2534 C C . ASP A 1 323 ? -2.940 -15.856 8.822 1.00 80.94 323 ASP A C 1
ATOM 2536 O O . ASP A 1 323 ? -3.808 -15.338 9.524 1.00 80.94 323 ASP A O 1
ATOM 2540 N N . GLY A 1 324 ? -3.249 -16.838 7.968 1.00 85.19 324 GLY A N 1
ATOM 2541 C CA . GLY A 1 324 ? -4.609 -17.329 7.744 1.00 85.19 324 GLY A CA 1
ATOM 2542 C C . GLY A 1 324 ? -5.469 -16.402 6.875 1.00 85.19 324 GLY A C 1
ATOM 2543 O O . GLY A 1 324 ? -6.687 -16.571 6.813 1.00 85.19 324 GLY A O 1
ATOM 2544 N N . HIS A 1 325 ? -4.886 -15.400 6.205 1.00 86.88 325 HIS A N 1
ATOM 2545 C CA . HIS A 1 325 ? -5.654 -14.466 5.385 1.00 86.88 325 HIS A CA 1
ATOM 2546 C C . HIS A 1 325 ? -5.852 -14.992 3.966 1.00 86.88 325 HIS A C 1
ATOM 2548 O O . HIS A 1 325 ? -4.923 -15.471 3.317 1.00 86.88 325 HIS A O 1
ATOM 2554 N N . THR A 1 326 ? -7.058 -14.813 3.430 1.00 91.12 326 THR A N 1
ATOM 2555 C CA . THR A 1 326 ? -7.372 -15.105 2.026 1.00 91.12 326 THR A CA 1
ATOM 2556 C C . THR A 1 326 ? -7.118 -13.885 1.122 1.00 91.12 326 THR A C 1
ATOM 2558 O O . THR A 1 326 ? -7.052 -12.743 1.597 1.00 91.12 326 THR A O 1
ATOM 2561 N N . PRO A 1 327 ? -7.031 -14.058 -0.212 1.00 91.75 327 PRO A N 1
ATOM 2562 C CA . PRO A 1 327 ? -7.001 -12.942 -1.156 1.00 91.75 327 PRO A CA 1
ATOM 2563 C C . PRO A 1 327 ? -8.203 -12.000 -1.008 1.00 91.75 327 PRO A C 1
ATOM 2565 O O . PRO A 1 327 ? -8.048 -10.784 -1.146 1.00 91.75 327 PRO A O 1
ATOM 2568 N N . LEU A 1 328 ? -9.386 -12.546 -0.696 1.00 94.25 328 LEU A N 1
ATOM 2569 C CA . LEU A 1 328 ? -10.598 -11.768 -0.435 1.00 94.25 328 LEU A CA 1
ATOM 2570 C C . LEU A 1 328 ? -10.429 -10.872 0.797 1.00 94.25 328 LEU A C 1
ATOM 2572 O O . LEU A 1 328 ? -10.719 -9.677 0.709 1.00 94.25 328 LEU A O 1
ATOM 2576 N N . PHE A 1 329 ? -9.888 -11.418 1.891 1.00 93.25 329 PHE A N 1
ATOM 2577 C CA . PHE A 1 329 ? -9.602 -10.660 3.107 1.00 93.25 329 PHE A CA 1
ATOM 2578 C C . PHE A 1 329 ? -8.669 -9.478 2.821 1.00 93.25 329 PHE A C 1
ATOM 2580 O O . PHE A 1 329 ? -8.970 -8.343 3.188 1.00 93.25 329 PHE A O 1
ATOM 2587 N N . LEU A 1 330 ? -7.561 -9.715 2.108 1.00 92.88 330 LEU A N 1
ATOM 2588 C CA . LEU A 1 330 ? -6.593 -8.664 1.775 1.00 92.88 330 LEU A CA 1
ATOM 2589 C C . LEU A 1 330 ? -7.177 -7.597 0.840 1.00 92.88 330 LEU A C 1
ATOM 2591 O O . LEU A 1 330 ? -6.933 -6.406 1.026 1.00 92.88 330 LEU A O 1
ATOM 2595 N N . ALA A 1 331 ? -7.964 -7.995 -0.162 1.00 95.25 331 ALA A N 1
ATOM 2596 C CA . ALA A 1 331 ? -8.633 -7.041 -1.044 1.00 95.25 331 ALA A CA 1
ATOM 2597 C C . ALA A 1 331 ? -9.644 -6.175 -0.273 1.00 95.25 331 ALA A C 1
ATOM 2599 O O . ALA A 1 331 ? -9.742 -4.969 -0.518 1.00 95.25 331 ALA A O 1
ATOM 2600 N N . ALA A 1 332 ? -10.366 -6.778 0.675 1.00 96.38 332 ALA A N 1
ATOM 2601 C CA . ALA A 1 332 ? -11.346 -6.100 1.510 1.00 96.38 332 ALA A CA 1
ATOM 2602 C C . ALA A 1 332 ? -10.699 -5.145 2.522 1.00 96.38 332 ALA A C 1
ATOM 260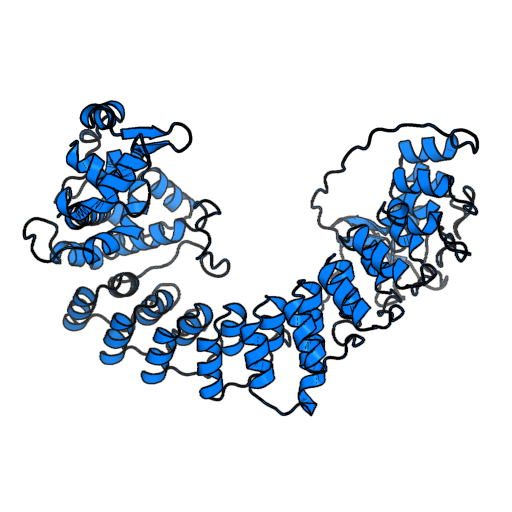4 O O . ALA A 1 332 ? -11.175 -4.021 2.664 1.00 96.38 332 ALA A O 1
ATOM 2605 N N . SER A 1 333 ? -9.600 -5.549 3.165 1.00 94.94 333 SER A N 1
ATOM 2606 C CA . SER A 1 333 ? -8.886 -4.743 4.164 1.00 94.94 333 SER A CA 1
ATOM 2607 C C . SER A 1 333 ? -8.174 -3.523 3.572 1.00 94.94 333 SER A C 1
ATOM 2609 O O . SER A 1 333 ? -8.033 -2.514 4.262 1.00 94.94 333 SER A O 1
ATOM 2611 N N . ILE A 1 334 ? -7.743 -3.601 2.306 1.00 93.88 334 ILE A N 1
ATOM 2612 C CA . ILE A 1 334 ? -7.040 -2.518 1.595 1.00 93.88 334 ILE A CA 1
ATOM 2613 C C . ILE A 1 334 ? -8.007 -1.591 0.840 1.00 93.88 334 ILE A C 1
ATOM 2615 O O . ILE A 1 334 ? -7.678 -0.429 0.589 1.00 93.88 334 ILE A O 1
ATOM 2619 N N . GLY A 1 335 ? -9.192 -2.084 0.464 1.00 96.56 335 GLY A N 1
ATOM 2620 C CA . GLY A 1 335 ? -10.227 -1.267 -0.178 1.00 96.56 335 GLY A CA 1
ATOM 2621 C C . GLY A 1 335 ? -10.412 -1.490 -1.681 1.00 96.56 335 GLY A C 1
ATOM 2622 O O . GLY A 1 335 ? -10.984 -0.638 -2.364 1.00 96.56 335 GLY A O 1
ATOM 2623 N N . HIS A 1 336 ? -9.975 -2.629 -2.221 1.00 96.62 336 HIS A N 1
ATOM 2624 C CA . HIS A 1 336 ? -10.063 -2.936 -3.653 1.00 96.62 336 HIS A CA 1
ATOM 2625 C C . HIS A 1 336 ? -11.405 -3.579 -4.024 1.00 96.62 336 HIS A C 1
ATOM 2627 O O . HIS A 1 336 ? -11.494 -4.785 -4.250 1.00 96.62 336 HIS A O 1
ATOM 2633 N N . LEU A 1 337 ? -12.464 -2.767 -4.121 1.00 97.12 337 LEU A N 1
ATOM 2634 C CA . LEU A 1 337 ? -13.836 -3.242 -4.372 1.00 97.12 337 LEU A CA 1
ATOM 2635 C C . LEU A 1 337 ? -13.964 -4.160 -5.600 1.00 97.12 337 LEU A C 1
ATOM 2637 O O . LEU A 1 337 ? -14.644 -5.179 -5.525 1.00 97.12 337 LEU A O 1
ATOM 2641 N N . ASN A 1 338 ? -13.312 -3.831 -6.716 1.00 96.19 338 ASN A N 1
ATOM 2642 C CA . ASN A 1 338 ? -13.395 -4.649 -7.929 1.00 96.19 338 ASN A CA 1
ATOM 2643 C C . ASN A 1 338 ? -12.800 -6.053 -7.726 1.00 96.19 338 ASN A C 1
ATOM 2645 O O . ASN A 1 338 ? -13.327 -7.030 -8.254 1.00 96.19 338 ASN A O 1
ATOM 2649 N N . LEU A 1 339 ? -11.736 -6.167 -6.926 1.00 95.31 339 LEU A N 1
ATOM 2650 C CA . LEU A 1 339 ? -11.147 -7.457 -6.571 1.00 95.31 339 LEU A CA 1
ATOM 2651 C C . LEU A 1 339 ? -12.025 -8.242 -5.606 1.00 95.31 339 LEU A C 1
ATOM 2653 O O . LEU A 1 339 ? -12.192 -9.442 -5.793 1.00 95.31 339 LEU A O 1
ATOM 2657 N N . VAL A 1 340 ? -12.633 -7.572 -4.625 1.00 95.69 340 VAL A N 1
ATOM 2658 C CA . VAL A 1 340 ? -13.637 -8.201 -3.754 1.00 95.69 340 VAL A CA 1
ATOM 2659 C C . VAL A 1 340 ? -14.766 -8.790 -4.600 1.00 95.69 340 VAL A C 1
ATOM 2661 O O . VAL A 1 340 ? -15.113 -9.955 -4.435 1.00 95.69 340 VAL A O 1
ATOM 2664 N N . GLN A 1 341 ? -15.301 -8.022 -5.552 1.00 94.81 341 GLN A N 1
ATOM 2665 C CA . GLN A 1 341 ? -16.335 -8.509 -6.467 1.00 94.81 341 GLN A CA 1
ATOM 2666 C C . GLN A 1 341 ? -15.846 -9.708 -7.281 1.00 94.81 341 GLN A C 1
ATOM 2668 O O . GLN A 1 341 ? -16.537 -10.721 -7.337 1.00 94.81 341 GLN A O 1
ATOM 2673 N N . LEU A 1 342 ? -14.642 -9.620 -7.857 1.00 94.44 342 LEU A N 1
ATOM 2674 C CA . LEU A 1 342 ? -14.039 -10.710 -8.617 1.00 94.44 342 LEU A CA 1
ATOM 2675 C C . LEU A 1 342 ? -13.923 -11.994 -7.791 1.00 94.44 342 LEU A C 1
ATOM 2677 O O . LEU A 1 342 ? -14.342 -13.038 -8.278 1.00 94.44 342 LEU A O 1
ATOM 2681 N N . PHE A 1 343 ? -13.360 -11.933 -6.582 1.00 92.44 343 PHE A N 1
ATOM 2682 C CA . PHE A 1 343 ? -13.133 -13.119 -5.756 1.00 92.44 343 PHE A CA 1
ATOM 2683 C C . PHE A 1 343 ? -14.443 -13.749 -5.282 1.00 92.44 343 PHE A C 1
ATOM 2685 O O . PHE A 1 343 ? -14.591 -14.962 -5.395 1.00 92.44 343 PHE A O 1
ATOM 2692 N N . VAL A 1 344 ? -15.423 -12.944 -4.855 1.00 91.31 344 VAL A N 1
ATOM 2693 C CA . VAL A 1 344 ? -16.741 -13.464 -4.449 1.00 91.31 344 VAL A CA 1
ATOM 2694 C C . VAL A 1 344 ? -17.520 -14.044 -5.640 1.00 91.31 344 VAL A C 1
ATOM 2696 O O . VAL A 1 344 ? -18.297 -14.978 -5.473 1.00 91.31 344 VAL A O 1
ATOM 2699 N N . ASP A 1 345 ? -17.333 -13.514 -6.853 1.00 89.31 345 ASP A N 1
ATOM 2700 C CA . ASP A 1 345 ? -18.004 -14.016 -8.061 1.00 89.31 345 ASP A CA 1
ATOM 2701 C C . ASP A 1 345 ? -17.278 -15.180 -8.755 1.00 89.31 345 ASP A C 1
ATOM 2703 O O . ASP A 1 345 ? -17.873 -15.822 -9.627 1.00 89.31 345 ASP A O 1
ATOM 2707 N N . TRP A 1 346 ? -16.005 -15.433 -8.424 1.00 87.06 346 TRP A N 1
ATOM 2708 C CA . TRP A 1 346 ? -15.169 -16.396 -9.144 1.00 87.06 346 TRP A CA 1
ATOM 2709 C C . TRP A 1 346 ? -15.590 -17.844 -8.904 1.00 87.06 346 TRP A C 1
ATOM 2711 O O . TRP A 1 346 ? -15.747 -18.598 -9.867 1.00 87.06 346 TRP A O 1
ATOM 2721 N N . ASP A 1 347 ? -15.797 -18.220 -7.645 1.00 68.25 347 ASP A N 1
ATOM 2722 C CA . ASP A 1 347 ? -16.338 -19.523 -7.279 1.00 68.25 347 ASP A CA 1
ATOM 2723 C C . ASP A 1 347 ? -17.709 -19.316 -6.635 1.00 68.25 347 ASP A C 1
ATOM 2725 O O . ASP A 1 347 ? -17.892 -18.416 -5.824 1.00 68.25 347 ASP A O 1
ATOM 2729 N N . ARG A 1 348 ? -18.722 -20.067 -7.065 1.00 63.53 348 ARG A N 1
ATOM 2730 C CA . ARG A 1 348 ? -20.127 -19.828 -6.672 1.00 63.53 348 ARG A CA 1
ATOM 2731 C C . ARG A 1 348 ? -20.600 -20.766 -5.565 1.00 63.53 348 ARG A C 1
ATOM 2733 O O . ARG A 1 348 ? -21.811 -20.849 -5.341 1.00 63.53 348 ARG A O 1
ATOM 2740 N N . ASP A 1 349 ? -19.689 -21.485 -4.913 1.00 58.53 349 ASP A N 1
ATOM 2741 C CA . ASP A 1 349 ? -20.042 -22.389 -3.821 1.00 58.53 349 ASP A CA 1
ATOM 2742 C C . ASP A 1 349 ? -20.185 -21.604 -2.505 1.00 58.53 349 ASP A C 1
ATOM 2744 O O . ASP A 1 349 ? -19.240 -21.387 -1.751 1.00 58.53 349 ASP A O 1
ATOM 2748 N N . ILE A 1 350 ? -21.397 -21.092 -2.279 1.00 53.06 350 ILE A N 1
ATOM 2749 C CA . ILE A 1 350 ? -21.735 -20.145 -1.202 1.00 53.06 350 ILE A CA 1
ATOM 2750 C C . ILE A 1 350 ? -21.602 -20.784 0.194 1.00 53.06 350 ILE A C 1
ATOM 2752 O O . ILE A 1 350 ? -21.383 -20.075 1.174 1.00 53.06 350 ILE A O 1
ATOM 2756 N N . GLU A 1 351 ? -21.710 -22.112 0.318 1.00 52.72 351 GLU A N 1
ATOM 2757 C CA . GLU A 1 351 ? -21.728 -22.783 1.629 1.00 52.72 351 GLU A CA 1
ATOM 2758 C C . GLU A 1 351 ? -20.366 -22.763 2.346 1.00 52.72 351 GLU A C 1
ATOM 2760 O O . GLU A 1 351 ? -20.333 -22.756 3.574 1.00 52.72 351 GLU A O 1
ATOM 2765 N N . THR A 1 352 ? -19.248 -22.681 1.614 1.00 53.38 352 THR A N 1
ATOM 2766 C CA . THR A 1 352 ? -17.902 -22.493 2.191 1.00 53.38 352 THR A CA 1
ATOM 2767 C C . THR A 1 352 ? -17.496 -21.021 2.315 1.00 53.38 352 THR A C 1
ATOM 2769 O O . THR A 1 352 ? -16.480 -20.724 2.934 1.00 53.38 352 THR A O 1
ATOM 2772 N N . GLN A 1 353 ? -18.288 -20.087 1.771 1.00 63.25 353 GLN A N 1
ATOM 2773 C CA . GLN A 1 353 ? -17.959 -18.656 1.724 1.00 63.25 353 GLN A CA 1
ATOM 2774 C C . GLN A 1 353 ? -18.366 -17.870 2.970 1.00 63.25 353 GLN A C 1
ATOM 2776 O O . GLN A 1 353 ? -17.890 -16.751 3.134 1.00 63.25 353 GLN A O 1
ATOM 2781 N N . SER A 1 354 ? -19.226 -18.396 3.852 1.00 76.12 354 SER A N 1
ATOM 2782 C CA . SER A 1 354 ? -19.782 -17.572 4.938 1.00 76.12 354 SER A CA 1
ATOM 2783 C C . SER A 1 354 ? -18.693 -17.017 5.863 1.00 76.12 354 SER A C 1
ATOM 2785 O O . SER A 1 354 ? -18.662 -15.819 6.109 1.00 76.12 354 SER A O 1
ATOM 2787 N N . ILE A 1 355 ? -17.730 -17.848 6.279 1.00 85.94 355 ILE A N 1
ATOM 2788 C CA . ILE A 1 355 ? -16.641 -17.421 7.174 1.00 85.94 355 ILE A CA 1
ATOM 2789 C C . ILE A 1 355 ? -15.731 -16.394 6.486 1.00 85.94 355 ILE A C 1
ATOM 2791 O O . ILE A 1 355 ? -15.374 -15.390 7.094 1.00 85.94 355 ILE A O 1
ATOM 2795 N N . GLU A 1 356 ? -15.369 -16.610 5.219 1.00 88.06 356 GLU A N 1
ATOM 2796 C CA . GLU A 1 356 ? -14.509 -15.679 4.477 1.00 88.06 356 G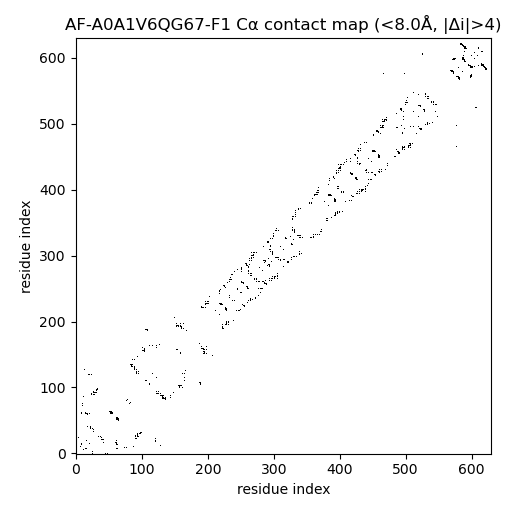LU A CA 1
ATOM 2797 C C . GLU A 1 356 ? -15.184 -14.329 4.221 1.00 88.06 356 GLU A C 1
ATOM 2799 O O . GLU A 1 356 ? -14.532 -13.286 4.309 1.00 88.06 356 GLU A O 1
ATOM 2804 N N . LEU A 1 357 ? -16.482 -14.330 3.902 1.00 91.69 357 LEU A N 1
ATOM 2805 C CA . LEU A 1 357 ? -17.264 -13.107 3.731 1.00 91.69 357 LEU A CA 1
ATOM 2806 C C . LEU A 1 357 ? -17.328 -12.318 5.044 1.00 91.69 357 LEU A C 1
ATOM 2808 O O . LEU A 1 357 ? -17.141 -11.100 5.026 1.00 91.69 357 LEU A O 1
ATOM 2812 N N . ASP A 1 358 ? -17.530 -13.008 6.166 1.00 91.88 358 ASP A N 1
ATOM 2813 C CA . ASP A 1 358 ? -17.630 -12.406 7.496 1.00 91.88 358 ASP A CA 1
ATOM 2814 C C . ASP A 1 358 ? -16.296 -11.788 7.937 1.00 91.88 358 ASP A C 1
ATOM 2816 O O . ASP A 1 358 ? -16.244 -10.614 8.314 1.00 91.88 358 ASP A O 1
ATOM 2820 N N . THR A 1 359 ? -15.190 -12.531 7.827 1.00 91.81 359 THR A N 1
ATOM 2821 C CA . THR A 1 359 ? -13.854 -12.027 8.195 1.00 91.81 359 THR A CA 1
ATOM 2822 C C . THR A 1 359 ? -13.418 -10.871 7.294 1.00 91.81 359 THR A C 1
ATOM 2824 O O . THR A 1 359 ? -12.902 -9.862 7.784 1.00 91.81 359 THR A O 1
ATOM 2827 N N . SER A 1 360 ? -13.695 -10.953 5.990 1.00 94.44 360 SER A N 1
ATOM 2828 C CA . SER A 1 360 ? -13.396 -9.883 5.029 1.00 94.44 360 SER A CA 1
ATOM 2829 C C . SER A 1 360 ? -14.250 -8.636 5.266 1.00 94.44 360 SER A C 1
ATOM 2831 O O . SER A 1 360 ? -13.765 -7.514 5.108 1.00 94.44 360 SER A O 1
ATOM 2833 N N . MET A 1 361 ? -15.509 -8.802 5.686 1.00 95.81 361 MET A N 1
ATOM 2834 C CA . MET A 1 361 ? -16.377 -7.685 6.060 1.00 95.81 361 MET A CA 1
ATOM 2835 C C . MET A 1 361 ? -15.871 -6.988 7.319 1.00 95.81 361 MET A C 1
ATOM 2837 O O . MET A 1 361 ? -15.829 -5.759 7.338 1.00 95.81 361 MET A O 1
ATOM 2841 N N . SER A 1 362 ? -15.441 -7.741 8.334 1.00 94.38 362 SER A N 1
ATOM 2842 C CA . SER A 1 362 ? -14.821 -7.178 9.539 1.00 94.38 362 SER A CA 1
ATOM 2843 C C . SER A 1 362 ? -13.563 -6.373 9.209 1.00 94.38 362 SER A C 1
ATOM 2845 O O . SER A 1 362 ? -13.423 -5.242 9.676 1.00 94.38 362 SER A O 1
ATOM 2847 N N . ALA A 1 363 ? -12.699 -6.885 8.328 1.00 94.06 363 ALA A N 1
ATOM 2848 C CA . ALA A 1 363 ? -11.511 -6.159 7.884 1.00 94.06 363 ALA A CA 1
ATOM 2849 C C . ALA A 1 363 ? -11.860 -4.872 7.112 1.00 94.06 363 ALA A C 1
ATOM 2851 O O . ALA A 1 363 ? -11.319 -3.801 7.393 1.00 94.06 363 ALA A O 1
ATOM 2852 N N . ALA A 1 364 ? -12.823 -4.937 6.185 1.00 97.00 364 ALA A N 1
ATOM 2853 C CA . ALA A 1 364 ? -13.321 -3.757 5.477 1.00 97.00 364 ALA A CA 1
ATOM 2854 C C . ALA A 1 364 ? -13.961 -2.735 6.430 1.00 97.00 364 ALA A C 1
ATOM 2856 O O . ALA A 1 364 ? -13.812 -1.526 6.233 1.00 97.00 364 ALA A O 1
ATOM 2857 N N . ALA A 1 365 ? -14.651 -3.202 7.472 1.00 96.38 365 ALA A N 1
ATOM 2858 C CA . ALA A 1 365 ? -15.277 -2.352 8.472 1.00 96.38 365 ALA A CA 1
ATOM 2859 C C . ALA A 1 365 ? -14.240 -1.629 9.344 1.00 96.38 365 ALA A C 1
ATOM 2861 O O . ALA A 1 365 ? -14.362 -0.420 9.575 1.00 96.38 365 ALA A O 1
ATOM 2862 N N . GLN A 1 366 ? -13.182 -2.335 9.751 1.00 93.06 366 GLN A N 1
ATOM 2863 C CA . GLN A 1 366 ? -12.049 -1.762 10.477 1.00 93.06 366 GLN A CA 1
ATOM 2864 C C . GLN A 1 366 ? -11.321 -0.688 9.656 1.00 93.06 366 GLN A C 1
ATOM 2866 O O . GLN A 1 366 ? -10.987 0.368 10.199 1.00 93.06 366 GLN A O 1
ATOM 2871 N N . SER A 1 367 ? -11.119 -0.927 8.356 1.00 93.81 367 SER A N 1
ATOM 2872 C CA . SER A 1 367 ? -10.443 0.001 7.434 1.00 93.81 367 SER A CA 1
ATOM 2873 C C . SER A 1 367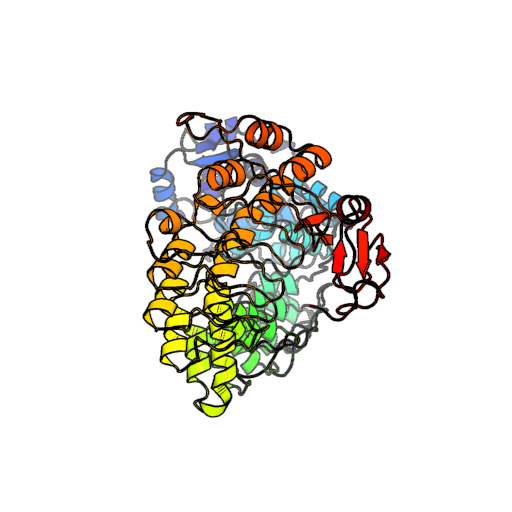 ? -11.345 1.104 6.860 1.00 93.81 367 SER A C 1
ATOM 2875 O O . SER A 1 367 ? -10.857 2.020 6.201 1.00 93.81 367 SER A O 1
ATOM 2877 N N . GLY A 1 368 ? -12.658 1.053 7.106 1.00 95.94 368 GLY A N 1
ATOM 2878 C CA . GLY A 1 368 ? -13.599 2.108 6.712 1.00 95.94 368 GLY A CA 1
ATOM 2879 C C . GLY A 1 368 ? -14.103 2.021 5.269 1.00 95.94 368 GLY A C 1
ATOM 2880 O O . GLY A 1 368 ? -14.565 3.016 4.709 1.00 95.94 368 GLY A O 1
ATOM 2881 N N . HIS A 1 369 ? -14.035 0.848 4.640 1.00 98.12 369 HIS A N 1
ATOM 2882 C CA . HIS A 1 369 ? -14.431 0.643 3.247 1.00 98.12 369 HIS A CA 1
ATOM 2883 C C . HIS A 1 369 ? -15.933 0.341 3.104 1.00 98.12 369 HIS A C 1
ATOM 2885 O O . HIS A 1 369 ? -16.339 -0.783 2.810 1.00 98.12 369 HIS A O 1
ATOM 2891 N N . GLU A 1 370 ? -16.770 1.370 3.266 1.00 98.19 370 GLU A N 1
ATOM 2892 C CA . GLU A 1 370 ? -18.246 1.288 3.227 1.00 98.19 370 GLU A CA 1
ATOM 2893 C C . GLU A 1 370 ? -18.799 0.529 2.011 1.00 98.19 370 GLU A C 1
ATOM 2895 O O . GLU A 1 370 ? -19.635 -0.358 2.165 1.00 98.19 370 GLU A O 1
ATOM 2900 N N . ALA A 1 371 ? -18.310 0.821 0.801 1.00 98.56 371 ALA A N 1
ATOM 2901 C CA . ALA A 1 371 ? -18.800 0.171 -0.417 1.00 98.56 371 ALA A CA 1
ATOM 2902 C C . ALA A 1 371 ? -18.537 -1.347 -0.437 1.00 98.56 371 ALA A C 1
ATOM 2904 O O . ALA A 1 371 ? -19.326 -2.104 -1.004 1.00 98.56 371 ALA A O 1
ATOM 2905 N N . ILE A 1 372 ? -17.447 -1.794 0.195 1.00 98.44 372 ILE A N 1
ATOM 2906 C CA . ILE A 1 372 ? -17.105 -3.213 0.328 1.00 98.44 372 ILE A CA 1
ATOM 2907 C C . ILE A 1 372 ? -17.994 -3.868 1.379 1.00 98.44 372 ILE A C 1
ATOM 2909 O O . ILE A 1 372 ? -18.574 -4.912 1.098 1.00 98.44 372 ILE A O 1
ATOM 2913 N N . VAL A 1 373 ? -18.177 -3.230 2.539 1.00 98.19 373 VAL A N 1
ATOM 2914 C CA . VAL A 1 373 ? -19.104 -3.712 3.577 1.00 98.19 373 VAL A CA 1
ATOM 2915 C C . VAL A 1 373 ? -20.511 -3.866 2.997 1.00 98.19 373 VAL A C 1
ATOM 2917 O O . VAL A 1 373 ? -21.106 -4.935 3.094 1.00 98.19 373 VAL A O 1
ATOM 2920 N N . GLN A 1 374 ? -21.015 -2.851 2.289 1.00 98.12 374 GLN A N 1
ATOM 2921 C CA . GLN A 1 374 ? -22.326 -2.903 1.641 1.00 98.12 374 GLN A CA 1
ATOM 2922 C C . GLN A 1 374 ? -22.426 -4.050 0.631 1.00 98.12 374 GLN A C 1
ATOM 2924 O O . GLN A 1 374 ? -23.464 -4.710 0.546 1.00 98.12 374 GLN A O 1
ATOM 2929 N N . PHE A 1 375 ? -21.375 -4.276 -0.157 1.00 96.94 375 PHE A N 1
ATOM 2930 C CA . PHE A 1 375 ? -21.334 -5.381 -1.104 1.00 96.94 375 PHE A CA 1
ATOM 2931 C C . PHE A 1 375 ? -21.385 -6.738 -0.391 1.00 96.94 375 PHE A C 1
ATOM 2933 O O . PHE A 1 375 ? -22.219 -7.562 -0.756 1.00 96.94 375 PHE A O 1
ATOM 2940 N N . LEU A 1 376 ? -20.564 -6.952 0.639 1.00 95.19 376 LEU A N 1
ATOM 2941 C CA . LEU A 1 376 ? -20.495 -8.214 1.382 1.00 95.19 376 LEU A CA 1
ATOM 2942 C C . LEU A 1 376 ? -21.806 -8.523 2.126 1.00 95.19 376 LEU A C 1
ATOM 2944 O O . LEU A 1 376 ? -22.292 -9.650 2.041 1.00 95.19 376 LEU A O 1
ATOM 2948 N N . LEU A 1 377 ? -22.460 -7.515 2.719 1.00 95.06 377 LEU A N 1
ATOM 2949 C CA . LEU A 1 377 ? -23.814 -7.640 3.287 1.00 95.06 377 LEU A CA 1
ATOM 2950 C C . LEU A 1 377 ? -24.823 -8.152 2.250 1.00 95.06 377 LEU A C 1
ATOM 2952 O O . LEU A 1 377 ? -25.573 -9.095 2.495 1.00 95.06 377 LEU A O 1
ATOM 2956 N N . ASN A 1 378 ? -24.802 -7.577 1.044 1.00 93.94 378 ASN A N 1
ATOM 2957 C CA . ASN A 1 378 ? -25.678 -8.000 -0.052 1.00 93.94 378 ASN A CA 1
ATOM 2958 C C . ASN A 1 378 ? -25.360 -9.413 -0.574 1.00 93.94 378 ASN A C 1
ATOM 2960 O O . ASN A 1 378 ? -26.189 -10.004 -1.270 1.00 93.94 378 ASN A O 1
ATOM 2964 N N . ARG A 1 379 ? -24.172 -9.950 -0.269 1.00 91.88 379 ARG A N 1
ATOM 2965 C CA . ARG A 1 379 ? -23.754 -11.323 -0.591 1.00 91.88 379 ARG A CA 1
ATOM 2966 C C . ARG A 1 379 ? -23.992 -12.315 0.548 1.00 91.88 379 ARG A C 1
ATOM 2968 O O . ARG A 1 379 ? -23.743 -13.498 0.350 1.00 91.88 379 ARG A O 1
ATOM 2975 N N . GLY A 1 380 ? -24.553 -11.864 1.670 1.00 90.69 380 GLY A N 1
ATOM 2976 C CA . GLY A 1 380 ? -24.968 -12.727 2.775 1.00 90.69 380 GLY A CA 1
ATOM 2977 C C . GLY A 1 380 ? -23.949 -12.869 3.902 1.00 90.69 380 GLY A C 1
ATOM 2978 O O . GLY A 1 380 ? -24.102 -13.793 4.693 1.00 90.69 380 GLY A O 1
ATOM 2979 N N . ALA A 1 381 ? -22.950 -11.983 3.988 1.00 92.19 381 ALA A N 1
ATOM 2980 C CA . ALA A 1 381 ? -22.101 -11.889 5.174 1.00 92.19 381 ALA A CA 1
ATOM 2981 C C . ALA A 1 381 ? -22.959 -11.561 6.414 1.00 92.19 381 ALA A C 1
ATOM 2983 O O . ALA A 1 381 ? -23.832 -10.688 6.341 1.00 92.19 381 ALA A O 1
ATOM 2984 N N . ASP A 1 382 ? -22.728 -12.245 7.533 1.00 92.62 382 ASP A N 1
ATOM 2985 C CA . ASP A 1 382 ? -23.426 -12.018 8.796 1.00 92.62 382 ASP A CA 1
ATOM 2986 C C . ASP A 1 382 ? -22.777 -10.848 9.558 1.00 92.62 382 ASP A C 1
ATOM 2988 O O . ASP A 1 382 ? -21.654 -10.962 10.058 1.00 92.62 382 ASP A O 1
ATOM 2992 N N . PRO A 1 383 ? -23.465 -9.699 9.688 1.00 93.81 383 PRO A N 1
ATOM 2993 C CA . PRO A 1 383 ? -22.898 -8.518 10.329 1.00 93.81 383 PRO A CA 1
ATOM 2994 C C . PRO A 1 383 ? -22.785 -8.613 11.852 1.00 93.81 383 PRO A C 1
ATOM 2996 O O . PRO A 1 383 ? -22.210 -7.715 12.468 1.00 93.81 383 PRO A O 1
ATOM 2999 N N . ASN A 1 384 ? -23.329 -9.672 12.452 1.00 93.38 384 ASN A N 1
ATOM 3000 C CA . ASN A 1 384 ? -23.237 -9.959 13.880 1.00 93.38 384 ASN A CA 1
ATOM 3001 C C . ASN A 1 384 ? -22.161 -11.004 14.201 1.00 93.38 384 ASN A C 1
ATOM 3003 O O . ASN A 1 384 ? -21.930 -11.299 15.374 1.00 93.38 384 ASN A O 1
ATOM 3007 N N . ASN A 1 385 ? -21.509 -11.574 13.187 1.00 85.81 385 ASN A N 1
ATOM 3008 C CA . ASN A 1 385 ? -20.479 -12.577 13.398 1.00 85.81 385 ASN A CA 1
ATOM 3009 C C . ASN A 1 385 ? -19.226 -11.966 14.048 1.00 85.81 385 ASN A C 1
ATOM 3011 O O . ASN A 1 385 ? -18.866 -10.820 13.782 1.00 85.81 385 ASN A O 1
ATOM 3015 N N . SER A 1 386 ? -18.557 -12.749 14.894 1.00 81.38 386 SER A N 1
ATOM 3016 C CA . SER A 1 386 ? -17.383 -12.368 15.671 1.00 81.38 386 SER A CA 1
ATOM 3017 C C . SER A 1 386 ? -16.171 -13.299 15.473 1.00 81.38 386 SER A C 1
ATOM 3019 O O . SER A 1 386 ? -15.363 -13.468 16.381 1.00 81.38 38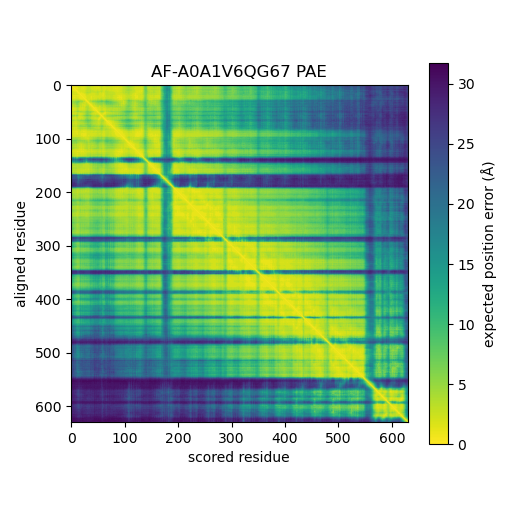6 SER A O 1
ATOM 3021 N N . HIS A 1 387 ? -16.020 -13.934 14.303 1.00 74.88 387 HIS A N 1
ATOM 3022 C CA . HIS A 1 387 ? -14.942 -14.903 14.033 1.00 74.88 387 HIS A CA 1
ATOM 3023 C C . HIS A 1 387 ? -13.516 -14.397 14.315 1.00 74.88 387 HIS A C 1
ATOM 3025 O O . HIS A 1 387 ? -12.665 -15.184 14.726 1.00 74.88 387 HIS A O 1
ATOM 3031 N N . LEU A 1 388 ? -13.244 -13.104 14.114 1.00 70.56 388 LEU A N 1
ATOM 3032 C CA . LEU A 1 388 ? -11.947 -12.501 14.422 1.00 70.56 388 LEU A CA 1
ATOM 3033 C C . LEU A 1 388 ? -11.955 -12.006 15.868 1.00 70.56 388 LEU A C 1
ATOM 3035 O O . LEU A 1 388 ? -12.588 -10.999 16.172 1.00 70.56 388 LEU A O 1
ATOM 3039 N N . GLN A 1 389 ? -11.260 -12.723 16.755 1.00 71.62 389 GLN A N 1
ATOM 3040 C CA . GLN A 1 389 ? -11.022 -12.304 18.147 1.00 71.62 389 GLN A CA 1
ATOM 3041 C C . GLN A 1 389 ? -12.300 -11.975 18.949 1.00 71.62 389 GLN A C 1
ATOM 3043 O O . GLN A 1 389 ? -12.253 -11.178 19.880 1.00 71.62 389 GLN A O 1
ATOM 3048 N N . ASN A 1 390 ? -13.451 -12.553 18.589 1.00 81.50 390 ASN A N 1
ATOM 3049 C CA . ASN A 1 390 ? -14.751 -12.223 19.180 1.00 81.50 390 ASN A CA 1
ATOM 3050 C C . ASN A 1 390 ? -15.171 -10.748 19.026 1.00 81.50 390 ASN A C 1
ATOM 3052 O O . ASN A 1 390 ? -15.968 -10.237 19.811 1.00 81.50 390 ASN A O 1
ATOM 3056 N N . PHE A 1 391 ? -14.715 -10.084 17.959 1.00 88.81 391 PHE A N 1
ATOM 3057 C CA . PHE A 1 391 ? -15.149 -8.740 17.577 1.00 88.81 391 PHE A CA 1
ATOM 3058 C C . PHE A 1 391 ? -16.126 -8.771 16.405 1.00 88.81 391 PHE A C 1
ATOM 3060 O O . PHE A 1 391 ? -15.862 -9.389 15.373 1.00 88.81 391 PHE A O 1
ATOM 3067 N N . THR A 1 392 ? -17.227 -8.030 16.529 1.00 94.88 392 THR A N 1
ATOM 3068 C CA . THR A 1 392 ? -18.156 -7.821 15.413 1.00 94.88 392 THR A CA 1
ATOM 3069 C C . THR A 1 392 ? -17.651 -6.735 14.454 1.00 94.88 392 THR A C 1
ATOM 3071 O O . THR A 1 392 ? -16.911 -5.832 14.870 1.00 94.88 392 THR A O 1
ATOM 3074 N N . PRO A 1 393 ? -18.098 -6.726 13.183 1.00 95.88 393 PRO A N 1
ATOM 3075 C CA . PRO A 1 393 ? -17.843 -5.623 12.256 1.00 95.88 393 PRO A CA 1
ATOM 3076 C C . PRO A 1 393 ? -18.206 -4.250 12.836 1.00 95.88 393 PRO A C 1
ATOM 3078 O O . PRO A 1 393 ? -17.500 -3.267 12.599 1.00 95.88 393 PRO A O 1
ATOM 3081 N N . LEU A 1 394 ? -19.278 -4.173 13.636 1.00 97.12 394 LEU A N 1
ATOM 3082 C CA . LEU A 1 394 ? -19.680 -2.935 14.301 1.00 97.12 394 LEU A CA 1
ATOM 3083 C C . LEU A 1 394 ? -18.645 -2.489 15.341 1.00 97.12 394 LEU A C 1
ATOM 3085 O O . LEU A 1 394 ? -18.347 -1.297 15.407 1.00 97.12 394 LEU A O 1
ATOM 3089 N N . MET A 1 395 ? -18.067 -3.408 16.122 1.00 95.19 395 MET A N 1
ATOM 3090 C CA . MET A 1 395 ? -16.999 -3.088 17.080 1.00 95.19 395 MET A CA 1
ATOM 3091 C C . MET A 1 395 ? -15.750 -2.564 16.363 1.00 95.19 395 MET A C 1
ATOM 3093 O O . MET A 1 395 ? -15.226 -1.516 16.746 1.00 95.19 395 MET A O 1
ATOM 3097 N N . TYR A 1 396 ? -15.328 -3.227 15.281 1.00 93.69 396 TYR A N 1
ATOM 3098 C CA . TYR A 1 396 ? -14.197 -2.788 14.458 1.00 93.69 396 TYR A CA 1
ATOM 3099 C C . TYR A 1 396 ? -14.420 -1.406 13.827 1.00 93.69 396 TYR A C 1
ATOM 3101 O O . TYR A 1 396 ? -13.548 -0.538 13.897 1.00 93.69 396 TYR A O 1
ATOM 3109 N N . ALA A 1 397 ? -15.595 -1.158 13.245 1.00 94.81 397 ALA A N 1
ATOM 3110 C CA . ALA A 1 397 ? -15.928 0.153 12.689 1.00 94.81 397 ALA A CA 1
ATOM 3111 C C . ALA A 1 397 ? -16.004 1.240 13.774 1.00 94.81 397 ALA A C 1
ATOM 3113 O O . ALA A 1 397 ? -15.609 2.386 13.534 1.00 94.81 397 ALA A O 1
ATOM 3114 N N . SER A 1 398 ? -16.483 0.873 14.967 1.00 94.06 398 SER A N 1
ATOM 3115 C CA . SER A 1 398 ? -16.620 1.776 16.108 1.00 94.06 398 SER A CA 1
ATOM 3116 C C . SER A 1 398 ? -15.263 2.234 16.625 1.00 94.06 398 SER A C 1
ATOM 3118 O O . SER A 1 398 ? -15.037 3.439 16.680 1.00 94.06 398 SER A O 1
ATOM 3120 N N . VAL A 1 399 ? -14.336 1.313 16.922 1.00 90.31 399 VAL A N 1
ATOM 3121 C CA . VAL A 1 399 ? -12.999 1.654 17.452 1.00 90.31 399 VAL A CA 1
ATOM 3122 C C . VAL A 1 399 ? -12.172 2.494 16.466 1.00 90.31 399 VAL A C 1
ATOM 3124 O O . VAL A 1 399 ? -11.451 3.410 16.880 1.00 90.31 399 VAL A O 1
ATOM 3127 N N . SER A 1 400 ? -12.320 2.227 15.162 1.00 88.69 400 SER A N 1
ATOM 3128 C CA . SER A 1 400 ? -11.656 2.954 14.071 1.00 88.69 400 SER A CA 1
ATOM 3129 C C . SER A 1 400 ? -12.320 4.286 13.702 1.00 88.69 400 SER A C 1
ATOM 3131 O O . SER A 1 400 ? -11.811 4.988 12.831 1.00 88.69 400 SER A O 1
ATOM 3133 N N . ALA A 1 401 ? -13.422 4.672 14.357 1.00 89.06 401 ALA A N 1
ATOM 3134 C CA . ALA A 1 401 ? -14.157 5.912 14.088 1.00 89.06 401 ALA A CA 1
ATOM 3135 C C . ALA A 1 401 ? -14.797 6.014 12.685 1.00 89.06 401 ALA A C 1
ATOM 3137 O O . ALA A 1 401 ? -15.043 7.121 12.196 1.00 89.06 401 ALA A O 1
ATOM 3138 N N . ASN A 1 402 ? -15.093 4.888 12.031 1.00 91.50 402 ASN A N 1
ATOM 3139 C CA . ASN A 1 402 ? -15.606 4.859 10.659 1.00 91.50 402 ASN A CA 1
ATOM 3140 C C . ASN A 1 402 ? -17.120 5.122 10.617 1.00 91.50 402 ASN A C 1
ATOM 3142 O O . ASN A 1 402 ? -17.912 4.213 10.375 1.00 91.50 402 ASN A O 1
ATOM 3146 N N . ALA A 1 403 ? -17.529 6.376 10.840 1.00 93.06 403 ALA A N 1
ATOM 3147 C CA . ALA A 1 403 ? -18.936 6.765 10.996 1.00 93.06 403 ALA A CA 1
ATOM 3148 C C . ALA A 1 403 ? -19.851 6.300 9.849 1.00 93.06 403 ALA A C 1
ATOM 3150 O O . ALA A 1 403 ? -20.962 5.851 10.113 1.00 93.06 403 ALA A O 1
ATOM 3151 N N . SER A 1 404 ? -19.389 6.342 8.595 1.00 95.44 404 SER A N 1
ATOM 3152 C CA . SER A 1 404 ? -20.189 5.867 7.458 1.00 95.44 404 SER A CA 1
ATOM 3153 C C . SER A 1 404 ? -20.433 4.355 7.484 1.00 95.44 404 SER A C 1
ATOM 3155 O O . SER A 1 404 ? -21.545 3.908 7.220 1.00 95.44 404 SER A O 1
ATOM 3157 N N . VAL A 1 405 ? -19.427 3.559 7.867 1.00 97.56 405 VAL A N 1
ATOM 3158 C CA . VAL A 1 405 ? -19.588 2.105 8.034 1.00 97.56 405 VAL A CA 1
ATOM 3159 C C . VAL A 1 405 ? -20.490 1.799 9.227 1.00 97.56 405 VAL A C 1
ATOM 3161 O O . VAL A 1 405 ? -21.363 0.942 9.126 1.00 97.56 405 VAL A O 1
ATOM 3164 N N . VAL A 1 406 ? -20.315 2.516 10.342 1.00 97.12 406 VAL A N 1
ATOM 3165 C CA . VAL A 1 406 ? -21.187 2.382 11.517 1.00 97.12 406 VAL A CA 1
ATOM 3166 C C . VAL A 1 406 ? -22.638 2.665 11.125 1.00 97.12 406 VAL A C 1
ATOM 3168 O O . VAL A 1 406 ? -23.506 1.840 11.386 1.00 97.12 406 VAL A O 1
ATOM 3171 N N . GLN A 1 407 ? -22.906 3.777 10.434 1.00 97.06 407 GLN A N 1
ATOM 3172 C CA . GLN A 1 407 ? -24.243 4.122 9.946 1.00 97.06 407 GLN A CA 1
ATOM 3173 C C . GLN A 1 407 ? -24.836 3.019 9.065 1.00 97.06 407 GLN A C 1
ATOM 3175 O O . GLN A 1 407 ? -25.971 2.606 9.293 1.00 97.06 407 GLN A O 1
ATOM 3180 N N . LEU A 1 408 ? -24.057 2.508 8.110 1.00 98.12 408 LEU A N 1
ATOM 3181 C CA . LEU A 1 408 ? -24.474 1.422 7.229 1.00 98.12 408 LEU A CA 1
ATOM 3182 C C . LEU A 1 408 ? -24.879 0.161 8.012 1.00 98.12 408 LEU A C 1
ATOM 3184 O O . LEU A 1 408 ? -25.953 -0.391 7.773 1.00 98.12 408 LEU A O 1
ATOM 3188 N N . LEU A 1 409 ? -24.049 -0.287 8.958 1.00 97.88 409 LEU A N 1
ATOM 3189 C CA . LEU A 1 409 ? -24.340 -1.466 9.781 1.00 97.88 409 LEU A CA 1
ATOM 3190 C C . LEU A 1 409 ? -25.593 -1.251 10.647 1.00 97.88 409 LEU A C 1
ATOM 3192 O O . LEU A 1 409 ? -26.439 -2.137 10.754 1.00 97.88 409 LEU A O 1
ATOM 3196 N N . LEU A 1 410 ? -25.766 -0.053 11.209 1.00 96.88 410 LEU A N 1
ATOM 3197 C CA . LEU A 1 410 ? -26.948 0.298 12.001 1.00 96.88 410 LEU A CA 1
ATOM 3198 C C . LEU A 1 410 ? -28.231 0.334 11.169 1.00 96.88 410 LEU A C 1
ATOM 3200 O O . LEU A 1 410 ? -29.295 -0.040 11.662 1.00 96.88 410 LEU A O 1
ATOM 3204 N N . ASP A 1 411 ? -28.153 0.766 9.914 1.00 96.44 411 ASP A N 1
ATOM 3205 C CA . ASP A 1 411 ? -29.292 0.742 8.996 1.00 96.44 411 ASP A CA 1
ATOM 3206 C C . ASP A 1 411 ? -29.632 -0.682 8.529 1.00 96.44 411 ASP A C 1
ATOM 3208 O O . ASP A 1 411 ? -30.787 -0.956 8.198 1.00 96.44 411 ASP A O 1
ATOM 3212 N N . TRP A 1 412 ? -28.668 -1.606 8.587 1.00 96.19 412 TRP A N 1
ATOM 3213 C CA . TRP A 1 412 ? -28.889 -3.037 8.364 1.00 96.19 412 TRP A CA 1
ATOM 3214 C C . TRP A 1 412 ? -29.562 -3.752 9.551 1.00 96.19 412 TRP A C 1
ATOM 3216 O O . TRP A 1 412 ? -30.120 -4.835 9.380 1.00 96.19 412 TRP A O 1
ATOM 3226 N N . GLY A 1 413 ? -29.560 -3.145 10.744 1.00 95.00 413 GLY A N 1
ATOM 3227 C CA . GLY A 1 413 ? -30.228 -3.684 11.935 1.00 95.00 413 GLY A CA 1
ATOM 3228 C C . GLY A 1 413 ? -29.401 -4.703 12.724 1.00 95.00 413 GLY A C 1
ATOM 3229 O O . GLY A 1 413 ? -29.948 -5.701 13.192 1.00 95.00 413 GLY A O 1
ATOM 3230 N N . VAL A 1 414 ? -28.093 -4.464 12.854 1.00 96.56 414 VAL A N 1
ATOM 3231 C CA . VAL A 1 414 ? -27.183 -5.258 13.702 1.00 96.56 414 VAL A CA 1
ATOM 3232 C C . VAL A 1 414 ? -27.571 -5.243 15.183 1.00 96.56 414 VAL A C 1
ATOM 3234 O O . VAL A 1 414 ? -28.198 -4.297 15.663 1.00 96.56 414 VAL A O 1
ATOM 3237 N N . ASP A 1 415 ? -27.167 -6.284 15.913 1.00 95.38 415 ASP A N 1
ATOM 3238 C CA . ASP A 1 415 ? -27.314 -6.347 17.367 1.00 95.38 415 ASP A CA 1
ATOM 3239 C C . ASP A 1 415 ? -26.210 -5.515 18.040 1.00 95.38 415 ASP A C 1
ATOM 3241 O O . ASP A 1 415 ? -25.014 -5.759 17.866 1.00 95.38 415 ASP A O 1
ATOM 3245 N N . LEU A 1 416 ? -26.624 -4.499 18.798 1.00 95.12 416 LEU A N 1
ATOM 3246 C CA . LEU A 1 416 ? -25.731 -3.548 19.468 1.00 95.12 416 LEU A CA 1
ATOM 3247 C C . LEU A 1 416 ? -25.125 -4.117 20.756 1.00 95.12 416 LEU A C 1
ATOM 3249 O O . LEU A 1 416 ? -24.128 -3.587 21.249 1.00 95.12 416 LEU A O 1
ATOM 3253 N N . GLU A 1 417 ? -25.716 -5.193 21.281 1.00 94.94 417 GLU A N 1
ATOM 3254 C CA . GLU A 1 417 ? -25.458 -5.716 22.623 1.00 94.94 417 GLU A CA 1
ATOM 3255 C C . GLU A 1 417 ? -24.595 -6.984 22.622 1.00 94.94 417 GLU A C 1
ATOM 3257 O O . GLU A 1 417 ? -24.383 -7.602 23.671 1.00 94.94 417 GLU A O 1
ATOM 3262 N N . ILE A 1 418 ? -24.058 -7.364 21.457 1.00 94.44 418 ILE A N 1
ATOM 3263 C CA . ILE A 1 418 ? -23.042 -8.415 21.359 1.00 94.44 418 ILE A CA 1
ATOM 3264 C C . ILE A 1 418 ? -21.809 -7.977 22.146 1.00 94.44 418 ILE A C 1
ATOM 3266 O O . ILE A 1 418 ? -21.389 -6.819 22.082 1.00 94.44 418 ILE A O 1
ATOM 3270 N N . LYS A 1 419 ? -21.238 -8.921 22.895 1.00 92.31 419 LYS A N 1
ATOM 3271 C CA . LYS A 1 419 ? -20.076 -8.705 23.752 1.00 92.31 419 LYS A CA 1
ATOM 3272 C C . LYS A 1 419 ? -18.880 -9.509 23.272 1.00 92.31 419 LYS A C 1
ATOM 3274 O O . LYS A 1 419 ? -19.041 -10.671 22.910 1.00 92.31 419 LYS A O 1
ATOM 3279 N N . ASP A 1 420 ? -17.708 -8.888 23.331 1.00 90.50 420 ASP A N 1
ATOM 3280 C CA . ASP A 1 420 ? -16.428 -9.573 23.159 1.00 90.50 420 ASP A CA 1
ATOM 3281 C C . ASP A 1 420 ? -16.045 -10.394 24.410 1.00 90.50 420 ASP A C 1
ATOM 3283 O O . ASP A 1 420 ? -16.779 -10.448 25.405 1.00 90.50 420 ASP A O 1
ATOM 3287 N N . ASP A 1 421 ? -14.853 -10.993 24.394 1.00 88.19 421 ASP A N 1
ATOM 3288 C CA . ASP A 1 421 ? -14.331 -11.800 25.507 1.00 88.19 421 ASP A CA 1
ATOM 3289 C C . ASP A 1 421 ? -14.128 -11.017 26.811 1.00 88.19 421 ASP A C 1
ATOM 3291 O O . ASP A 1 421 ? -14.106 -11.598 27.899 1.00 88.19 421 ASP A O 1
ATOM 3295 N N . ARG A 1 422 ? -14.015 -9.687 26.733 1.00 87.19 422 ARG A N 1
ATOM 3296 C CA . ARG A 1 422 ? -13.927 -8.800 27.899 1.00 87.19 422 ARG A CA 1
ATOM 3297 C C . ARG A 1 422 ? -15.304 -8.379 28.411 1.00 87.19 422 ARG A C 1
ATOM 3299 O O . ARG A 1 422 ? -15.388 -7.768 29.477 1.00 87.19 422 ARG A O 1
ATOM 3306 N N . GLY A 1 423 ? -16.377 -8.706 27.697 1.00 90.56 423 GLY A N 1
ATOM 3307 C CA . GLY A 1 423 ? -17.733 -8.271 28.004 1.00 90.56 423 GLY A CA 1
ATOM 3308 C C . GLY A 1 423 ? -18.080 -6.890 27.431 1.00 90.56 423 GLY A C 1
ATOM 3309 O O . GLY A 1 423 ? -19.049 -6.278 27.887 1.00 90.56 423 GLY A O 1
ATOM 3310 N N . LEU A 1 424 ? -17.296 -6.372 26.481 1.00 91.62 424 LEU A N 1
ATOM 3311 C CA . LEU A 1 424 ? -17.469 -5.044 25.891 1.00 91.62 424 LEU A CA 1
ATOM 3312 C C . LEU A 1 424 ? -18.356 -5.079 24.651 1.00 91.62 424 LEU A C 1
ATOM 3314 O O . LEU A 1 424 ? -18.232 -5.969 23.816 1.00 91.62 424 LEU A O 1
ATOM 3318 N N . THR A 1 425 ? -19.210 -4.067 24.515 1.00 94.50 425 THR A N 1
ATOM 3319 C CA . THR A 1 425 ? -20.065 -3.849 23.341 1.00 94.50 425 THR A CA 1
ATOM 3320 C C . THR A 1 425 ? -19.420 -2.869 22.357 1.00 94.50 425 THR A C 1
ATOM 3322 O O . THR A 1 425 ? -18.395 -2.241 22.648 1.00 94.50 425 THR A O 1
ATOM 3325 N N . ALA A 1 426 ? -20.048 -2.671 21.194 1.00 94.81 426 ALA A N 1
ATOM 3326 C CA . ALA A 1 426 ? -19.617 -1.657 20.230 1.00 94.81 426 ALA A CA 1
ATOM 3327 C C . ALA A 1 426 ? -19.571 -0.240 20.834 1.00 94.81 426 ALA A C 1
ATOM 3329 O O . ALA A 1 426 ? -18.667 0.532 20.515 1.00 94.81 426 ALA A O 1
ATOM 3330 N N . LEU A 1 427 ? -20.491 0.089 21.750 1.00 93.00 427 LEU A N 1
ATOM 3331 C CA . LEU A 1 427 ? -20.499 1.375 22.450 1.00 93.00 427 LEU A CA 1
ATOM 3332 C C . LEU A 1 427 ? -19.282 1.533 23.375 1.00 93.00 427 LEU A C 1
ATOM 3334 O O . LEU A 1 427 ? -18.664 2.599 23.387 1.00 93.00 427 LEU A O 1
ATOM 3338 N N . SER A 1 428 ? -18.891 0.480 24.098 1.00 91.44 428 SER A N 1
ATOM 3339 C CA . SER A 1 428 ? -17.664 0.492 24.907 1.00 91.44 428 SER A CA 1
ATOM 3340 C C . SER A 1 428 ? -16.424 0.742 24.042 1.00 91.44 428 SER A C 1
ATOM 3342 O O . SER A 1 428 ? -15.621 1.624 24.352 1.00 91.44 428 SER A O 1
ATOM 3344 N N . HIS A 1 429 ? -16.307 0.035 22.913 1.00 91.25 429 HIS A N 1
ATOM 3345 C CA . HIS A 1 429 ? -15.203 0.207 21.959 1.00 91.25 429 HIS A CA 1
ATOM 3346 C C . HIS A 1 429 ? -15.196 1.585 21.293 1.00 91.25 429 HIS A C 1
ATOM 3348 O O . HIS A 1 429 ? -14.130 2.178 21.121 1.00 91.25 429 HIS A O 1
ATOM 3354 N N . ALA A 1 430 ? -16.367 2.148 20.982 1.00 91.06 430 ALA A N 1
ATOM 3355 C CA . ALA A 1 430 ? -16.479 3.514 20.479 1.00 91.06 430 ALA A CA 1
ATOM 3356 C C . ALA A 1 430 ? -15.905 4.529 21.481 1.00 91.06 430 ALA A C 1
ATOM 3358 O O . ALA A 1 430 ? -15.196 5.454 21.092 1.00 91.06 430 ALA A O 1
ATOM 3359 N N . VAL A 1 431 ? -16.165 4.355 22.776 1.00 88.12 431 VAL A N 1
ATOM 3360 C CA . VAL A 1 431 ? -15.656 5.260 23.816 1.00 88.12 431 VAL A CA 1
ATOM 3361 C C . VAL A 1 431 ? -14.143 5.124 24.012 1.00 88.12 431 VAL A C 1
ATOM 3363 O O . VAL A 1 431 ? -13.464 6.140 24.169 1.00 88.12 431 VAL A O 1
ATOM 3366 N N . MET A 1 432 ? -13.621 3.896 23.970 1.00 83.62 432 MET A N 1
ATOM 3367 C CA . MET A 1 432 ? -12.198 3.601 24.179 1.00 83.62 432 MET A CA 1
ATOM 3368 C C . MET A 1 432 ? -11.307 3.924 22.968 1.00 83.62 432 MET A C 1
ATOM 3370 O O . MET A 1 432 ? -10.148 4.293 23.134 1.00 83.62 432 MET A O 1
ATOM 3374 N N . GLY A 1 433 ? -11.826 3.761 21.746 1.00 76.94 433 GLY A N 1
ATOM 3375 C CA . GLY A 1 433 ? -11.069 3.893 20.495 1.00 76.94 433 GLY A CA 1
ATOM 3376 C C . GLY A 1 433 ? -10.658 5.324 20.159 1.00 76.94 433 GLY A C 1
ATOM 3377 O O . GLY A 1 433 ? -10.734 6.219 20.987 1.00 76.94 433 GLY A O 1
ATOM 3378 N N . ARG A 1 434 ? -10.273 5.619 18.914 1.00 65.94 434 ARG A N 1
ATOM 3379 C CA . ARG A 1 434 ? -10.029 7.016 18.463 1.00 65.94 434 ARG A CA 1
ATOM 3380 C C . ARG A 1 434 ? -11.315 7.735 18.035 1.00 65.94 434 ARG A C 1
ATOM 3382 O O . ARG A 1 434 ? -11.271 8.758 17.355 1.00 65.94 434 ARG A O 1
ATOM 3389 N N . SER A 1 435 ? -12.455 7.169 18.405 1.00 62.62 435 SER A N 1
ATOM 3390 C CA . SER A 1 435 ? -13.770 7.515 17.887 1.00 62.62 435 SER A CA 1
ATOM 3391 C C . SER A 1 435 ? -14.195 8.932 18.220 1.00 62.62 435 SER A C 1
ATOM 3393 O O . SER A 1 435 ? -13.967 9.451 19.315 1.00 62.62 435 SER A O 1
ATOM 3395 N N . THR A 1 436 ? -14.847 9.549 17.242 1.00 68.81 436 THR A N 1
ATOM 3396 C CA . THR A 1 436 ? -15.420 10.883 17.368 1.00 68.81 436 THR A CA 1
ATOM 3397 C C . THR A 1 436 ? -16.735 10.823 18.145 1.00 68.81 436 THR A C 1
ATOM 3399 O O . THR A 1 436 ? -17.415 9.795 18.162 1.00 68.81 436 THR A O 1
ATOM 3402 N N . GLU A 1 437 ? -17.126 11.951 18.743 1.00 80.19 437 GLU A N 1
ATOM 3403 C CA . GLU A 1 437 ? -18.437 12.140 19.386 1.00 80.19 437 GLU A CA 1
ATOM 3404 C C . GLU A 1 437 ? -19.599 11.649 18.500 1.00 80.19 437 GLU A C 1
ATOM 3406 O O . GLU A 1 437 ? -20.559 11.073 19.002 1.00 80.19 437 GLU A O 1
ATOM 3411 N N . SER A 1 438 ? -19.461 11.768 17.173 1.00 85.00 438 SER A N 1
ATOM 3412 C CA . SER A 1 438 ? -20.480 11.350 16.206 1.00 85.00 438 SER A CA 1
ATOM 3413 C C . SER A 1 438 ? -20.820 9.854 16.240 1.00 85.00 438 SER A C 1
ATOM 3415 O O . SER A 1 438 ? -21.995 9.509 16.186 1.00 85.00 438 SER A O 1
ATOM 3417 N N . VAL A 1 439 ? -19.831 8.959 16.372 1.00 90.12 439 VAL A N 1
ATOM 3418 C CA . VAL A 1 439 ? -20.073 7.502 16.400 1.00 90.12 439 VAL A CA 1
ATOM 3419 C C . VAL A 1 439 ? -20.783 7.103 17.690 1.00 90.12 439 VAL A C 1
ATOM 3421 O O . VAL A 1 439 ? -21.737 6.330 17.663 1.00 90.12 439 VAL A O 1
ATOM 3424 N N . ILE A 1 440 ? -20.349 7.672 18.817 1.00 88.62 440 ILE A N 1
ATOM 3425 C CA . ILE A 1 440 ? -20.954 7.435 20.132 1.00 88.62 440 ILE A CA 1
ATOM 3426 C C . ILE A 1 440 ? -22.410 7.914 20.130 1.00 88.62 440 ILE A C 1
ATOM 3428 O O . ILE A 1 440 ? -23.305 7.171 20.529 1.00 88.62 440 ILE A O 1
ATOM 3432 N N . GLN A 1 441 ? -22.654 9.134 19.642 1.00 86.56 441 GLN A N 1
ATOM 3433 C CA . GLN A 1 441 ? -23.999 9.689 19.527 1.00 86.56 441 GLN A CA 1
ATOM 3434 C C . GLN A 1 441 ? -24.885 8.807 18.643 1.00 86.56 441 GLN A C 1
ATOM 3436 O O . GLN A 1 441 ? -26.004 8.484 19.032 1.00 86.56 441 GLN A O 1
ATOM 3441 N N . LEU A 1 442 ? -24.369 8.364 17.497 1.00 90.19 442 LEU A N 1
ATOM 3442 C CA . LEU A 1 442 ? -25.112 7.536 16.558 1.00 90.19 442 LEU A CA 1
ATOM 3443 C C . LEU A 1 442 ? -25.526 6.180 17.160 1.00 90.19 442 LEU A C 1
ATOM 3445 O O . LEU A 1 442 ? -26.675 5.765 17.005 1.00 90.19 442 LEU A O 1
ATOM 3449 N N . LEU A 1 443 ? -24.624 5.507 17.885 1.00 92.19 443 LEU A N 1
ATOM 3450 C CA . LEU A 1 443 ? -24.928 4.249 18.581 1.00 92.19 443 LEU A CA 1
ATOM 3451 C C . LEU A 1 443 ? -26.016 4.440 19.649 1.00 92.19 443 LEU A C 1
ATOM 3453 O O . LEU A 1 443 ? -26.953 3.646 19.735 1.00 92.19 443 LEU A O 1
ATOM 3457 N N . LEU A 1 444 ? -25.926 5.518 20.432 1.00 88.69 444 LEU A N 1
ATOM 3458 C CA . LEU A 1 444 ? -26.908 5.839 21.470 1.00 88.69 444 LEU A CA 1
ATOM 3459 C C . LEU A 1 444 ? -28.279 6.204 20.882 1.00 88.69 444 LEU A C 1
ATOM 3461 O O . LEU A 1 444 ? -29.303 5.750 21.388 1.00 88.69 444 LEU A O 1
ATOM 3465 N N . GLU A 1 445 ? -28.320 6.980 19.796 1.00 87.69 445 GLU A N 1
ATOM 3466 C CA . GLU A 1 445 ? -29.560 7.320 19.082 1.00 87.69 445 GLU A CA 1
ATOM 3467 C C . GLU A 1 445 ? -30.261 6.083 18.507 1.00 87.69 445 GLU A C 1
ATOM 3469 O O . GLU A 1 445 ? -31.493 6.032 18.456 1.00 87.69 445 GLU A O 1
ATOM 3474 N N . LYS A 1 446 ? -29.488 5.065 18.109 1.00 91.12 446 LYS A N 1
ATOM 3475 C CA . LYS A 1 446 ? -29.999 3.769 17.642 1.00 91.12 446 LYS A CA 1
ATOM 3476 C C . LYS A 1 446 ? -30.315 2.787 18.778 1.00 91.12 446 LYS A C 1
ATOM 3478 O O . LYS A 1 446 ? -30.822 1.705 18.500 1.00 91.12 446 LYS A O 1
ATOM 3483 N N . GLY A 1 447 ? -30.119 3.190 20.035 1.00 89.06 447 GLY A N 1
ATOM 3484 C CA . GLY A 1 447 ? -30.597 2.469 21.212 1.00 89.06 447 GLY A CA 1
ATOM 3485 C C . GLY A 1 447 ? -29.585 1.545 21.886 1.00 89.06 447 GLY A C 1
ATOM 3486 O O . GLY A 1 447 ? -30.025 0.677 22.635 1.00 89.06 447 GLY A O 1
ATOM 3487 N N . ALA A 1 448 ? -28.279 1.722 21.656 1.00 91.62 448 ALA A N 1
ATOM 3488 C CA . ALA A 1 448 ? -27.250 0.999 22.408 1.00 91.62 448 ALA A CA 1
ATOM 3489 C C . ALA A 1 448 ? -27.392 1.257 23.921 1.00 91.62 448 ALA A C 1
ATOM 3491 O O . ALA A 1 448 ? -27.560 2.408 24.347 1.00 91.62 448 ALA A O 1
ATOM 3492 N N . ASP A 1 449 ? -27.314 0.207 24.739 1.00 88.69 449 ASP A N 1
ATOM 3493 C CA . ASP A 1 449 ? -27.468 0.326 26.187 1.00 88.69 449 ASP A CA 1
ATOM 3494 C C . ASP A 1 449 ? -26.195 0.883 26.840 1.00 88.69 449 ASP A C 1
ATOM 3496 O O . ASP A 1 449 ? -25.140 0.258 26.908 1.00 88.69 449 ASP A O 1
ATOM 3500 N N . ILE A 1 450 ? -26.306 2.087 27.395 1.00 86.12 450 ILE A N 1
ATOM 3501 C CA . ILE A 1 450 ? -25.210 2.749 28.109 1.00 86.12 450 ILE A CA 1
ATOM 3502 C C . ILE A 1 450 ? -24.868 2.093 29.458 1.00 86.12 450 ILE A C 1
ATOM 3504 O O . ILE A 1 450 ? -23.807 2.362 30.024 1.00 86.12 450 ILE A O 1
ATOM 3508 N N . ASN A 1 451 ? -25.751 1.242 29.989 1.00 86.00 451 ASN A N 1
ATOM 3509 C CA . ASN A 1 451 ? -25.570 0.564 31.275 1.00 86.00 451 ASN A CA 1
ATOM 3510 C C . ASN A 1 451 ? -24.877 -0.799 31.135 1.00 86.00 451 ASN A C 1
ATOM 3512 O O . ASN A 1 451 ? -24.744 -1.525 32.126 1.00 86.00 451 ASN A O 1
ATOM 3516 N N . THR A 1 452 ? -24.435 -1.168 29.929 1.00 87.56 452 THR A N 1
ATOM 3517 C CA . THR A 1 452 ? -23.718 -2.423 29.709 1.00 87.56 452 THR A CA 1
ATOM 3518 C C . THR A 1 452 ? -22.449 -2.461 30.540 1.00 87.56 452 THR A C 1
ATOM 3520 O O . THR A 1 452 ? -21.642 -1.529 30.497 1.00 87.56 452 THR A O 1
ATOM 3523 N N . LYS A 1 453 ? -22.265 -3.570 31.259 1.00 89.62 453 LYS A N 1
ATOM 3524 C CA . LYS A 1 453 ? -21.062 -3.841 32.043 1.00 89.62 453 LYS A CA 1
ATOM 3525 C C . LYS A 1 453 ? -20.194 -4.895 31.373 1.00 89.62 453 LYS A C 1
ATOM 3527 O O . LYS A 1 453 ? -20.724 -5.876 30.834 1.00 89.62 453 LYS A O 1
ATOM 3532 N N . ASP A 1 454 ? -18.891 -4.686 31.461 1.00 90.44 454 ASP A N 1
ATOM 3533 C CA . ASP A 1 454 ? -17.869 -5.666 31.117 1.00 90.44 454 ASP A CA 1
ATOM 3534 C C . ASP A 1 454 ? -17.741 -6.745 32.215 1.00 90.44 454 ASP A C 1
ATOM 3536 O O . ASP A 1 454 ? -18.453 -6.729 33.227 1.00 90.44 454 ASP A O 1
ATOM 3540 N N . ASN A 1 455 ? -16.813 -7.685 32.038 1.00 89.25 455 ASN A N 1
ATOM 3541 C CA . ASN A 1 455 ? -16.584 -8.768 33.000 1.00 89.25 455 ASN A CA 1
ATOM 3542 C C . ASN A 1 455 ? -16.035 -8.278 34.356 1.00 89.25 455 ASN A C 1
ATOM 3544 O O . ASN A 1 455 ? -16.201 -8.960 35.367 1.00 89.25 455 ASN A O 1
ATOM 3548 N N . ALA A 1 456 ? -15.431 -7.087 34.403 1.00 86.50 456 ALA A N 1
ATOM 3549 C CA . ALA A 1 456 ? -14.963 -6.423 35.619 1.00 86.50 456 ALA A CA 1
ATOM 3550 C C . ALA A 1 456 ? -16.013 -5.468 36.225 1.00 86.50 456 ALA A C 1
ATOM 3552 O O . ALA A 1 456 ? -15.693 -4.645 37.086 1.00 86.50 456 ALA A O 1
ATOM 3553 N N . SER A 1 457 ? -17.279 -5.582 35.804 1.00 89.50 457 SER A N 1
ATOM 3554 C CA . SER A 1 457 ? -18.382 -4.703 36.214 1.00 89.50 457 SER A CA 1
ATOM 3555 C C . SER A 1 457 ? -18.171 -3.217 35.881 1.00 89.50 457 SER A C 1
ATOM 3557 O O . SER A 1 457 ? -18.856 -2.360 36.435 1.00 89.50 457 SER A O 1
ATOM 3559 N N . ARG A 1 458 ? -17.261 -2.891 34.958 1.00 89.50 458 ARG A N 1
ATOM 3560 C CA . ARG A 1 458 ? -17.021 -1.539 34.438 1.00 89.50 458 ARG A CA 1
ATOM 3561 C C . ARG A 1 458 ? -18.054 -1.222 33.362 1.00 89.50 458 ARG A C 1
ATOM 3563 O O . ARG A 1 458 ? -18.311 -2.033 32.478 1.00 89.50 458 ARG A O 1
ATOM 3570 N N . GLY A 1 459 ? -18.650 -0.038 33.449 1.00 89.50 459 GLY A N 1
ATOM 3571 C CA . GLY A 1 459 ? -19.670 0.436 32.510 1.00 89.50 459 GLY A CA 1
ATOM 3572 C C . GLY A 1 459 ? -19.088 1.385 31.466 1.00 89.50 459 GLY A C 1
ATOM 3573 O O . GLY A 1 459 ? -17.953 1.843 31.593 1.00 89.50 459 GLY A O 1
ATOM 3574 N N . VAL A 1 460 ? -19.885 1.770 30.470 1.00 89.31 460 VAL A N 1
ATOM 3575 C CA . VAL A 1 460 ? -19.468 2.714 29.411 1.00 89.31 460 VAL A CA 1
ATOM 3576 C C . VAL A 1 460 ? -18.944 4.036 29.991 1.00 89.31 460 VAL A C 1
ATOM 3578 O O . VAL A 1 460 ? -17.919 4.559 29.553 1.00 89.31 460 VAL A O 1
ATOM 3581 N N . VAL A 1 461 ? -19.599 4.556 31.034 1.00 89.88 461 VAL A N 1
ATOM 3582 C CA . VAL A 1 461 ? -19.189 5.796 31.715 1.00 89.88 461 VAL A CA 1
ATOM 3583 C C . VAL A 1 461 ? -17.848 5.652 32.436 1.00 89.88 461 VAL A C 1
ATOM 3585 O O . VAL A 1 461 ? -17.092 6.620 32.503 1.00 89.88 461 VAL A O 1
ATOM 3588 N N . PHE A 1 462 ? -17.518 4.455 32.931 1.00 90.69 462 PHE A N 1
ATOM 3589 C CA . PHE A 1 462 ? -16.209 4.181 33.525 1.00 90.69 462 PHE A CA 1
ATOM 3590 C C . PHE A 1 462 ? -15.099 4.369 32.483 1.00 90.69 462 PHE A C 1
ATOM 3592 O O . PHE A 1 462 ? -14.134 5.091 32.731 1.00 90.69 462 PHE A O 1
ATOM 3599 N N . TYR A 1 463 ? -15.267 3.798 31.287 1.00 89.19 463 TYR A N 1
ATOM 3600 C CA . TYR A 1 463 ? -14.314 3.969 30.187 1.00 89.19 463 TYR A CA 1
ATOM 3601 C C . TYR A 1 463 ? -14.259 5.408 29.679 1.00 89.19 463 TYR A C 1
ATOM 3603 O O . TYR A 1 463 ? -13.174 5.943 29.474 1.00 89.19 463 TYR A O 1
ATOM 3611 N N . ALA A 1 464 ? -15.403 6.085 29.564 1.00 88.94 464 ALA A N 1
ATOM 3612 C CA . ALA A 1 464 ? -15.428 7.484 29.144 1.00 88.94 464 ALA A CA 1
ATOM 3613 C C . ALA A 1 464 ? -14.676 8.385 30.132 1.00 88.94 464 ALA A C 1
ATOM 3615 O O . ALA A 1 464 ? -13.963 9.299 29.723 1.00 88.94 464 ALA A O 1
ATOM 3616 N N . ALA A 1 465 ? -14.799 8.109 31.429 1.00 89.94 465 ALA A N 1
ATOM 3617 C CA . ALA A 1 465 ? -14.047 8.793 32.469 1.00 89.94 465 ALA A CA 1
ATOM 3618 C C . ALA A 1 465 ? -12.542 8.466 32.419 1.00 89.94 465 ALA A C 1
ATOM 3620 O O . ALA A 1 465 ? -11.733 9.366 32.636 1.00 89.94 465 ALA A O 1
ATOM 3621 N N . SER A 1 466 ? -12.166 7.222 32.090 1.00 88.19 466 SER A N 1
ATOM 3622 C CA . SER A 1 466 ? -10.769 6.796 31.886 1.00 88.19 466 SER A CA 1
ATOM 3623 C C . SER A 1 466 ? -10.106 7.456 30.675 1.00 88.19 466 SER A C 1
ATOM 3625 O O . SER A 1 466 ? -8.938 7.817 30.748 1.00 88.19 466 SER A O 1
ATOM 3627 N N . GLU A 1 467 ? -10.834 7.688 29.585 1.00 86.06 467 GLU A N 1
ATOM 3628 C CA . GLU A 1 467 ? -10.269 8.278 28.358 1.00 86.06 467 GLU A CA 1
ATOM 3629 C C . GLU A 1 467 ? -10.395 9.809 28.291 1.00 86.06 467 GLU A C 1
ATOM 3631 O O . GLU A 1 467 ? -10.099 10.427 27.270 1.00 86.06 467 GLU A O 1
ATOM 3636 N N . ASN A 1 468 ? -10.858 10.439 29.374 1.00 87.38 468 ASN A N 1
ATOM 3637 C CA . ASN A 1 468 ? -11.209 11.859 29.442 1.00 87.38 468 ASN A CA 1
ATOM 3638 C C . ASN A 1 468 ? -12.293 12.300 28.430 1.00 87.38 468 ASN A C 1
ATOM 3640 O O . ASN A 1 468 ? -12.305 13.439 27.962 1.00 87.38 468 ASN A O 1
ATOM 3644 N N . ARG A 1 469 ? -13.220 11.402 28.084 1.00 81.69 469 ARG A N 1
ATOM 3645 C CA . ARG A 1 469 ? -14.279 11.605 27.076 1.00 81.69 469 ARG A CA 1
ATOM 3646 C C . ARG A 1 469 ? -15.688 11.589 27.643 1.00 81.69 469 ARG A C 1
ATOM 3648 O O . ARG A 1 469 ? -16.645 11.514 26.878 1.00 81.69 469 ARG A O 1
ATOM 3655 N N . TYR A 1 470 ? -15.849 11.685 28.962 1.00 81.69 470 TYR A N 1
ATOM 3656 C CA . TYR A 1 470 ? -17.173 11.712 29.592 1.00 81.69 470 TYR A CA 1
ATOM 3657 C C . TYR A 1 470 ? -18.091 12.785 28.983 1.00 81.69 470 TYR A C 1
ATOM 3659 O O . TYR A 1 470 ? -19.279 12.555 28.777 1.00 81.69 470 TYR A O 1
ATOM 3667 N N . ASN A 1 471 ? -17.524 13.929 28.599 1.00 78.12 471 ASN A N 1
ATOM 3668 C CA . ASN A 1 471 ? -18.263 15.032 27.989 1.00 78.12 471 ASN A CA 1
ATOM 3669 C C . ASN A 1 471 ? -18.869 14.692 26.620 1.00 78.12 471 ASN A C 1
ATOM 3671 O O . ASN A 1 471 ? -19.867 15.306 26.254 1.00 78.12 471 ASN A O 1
ATOM 3675 N N . ASN A 1 472 ? -18.311 13.716 25.897 1.00 74.88 472 ASN A N 1
ATOM 3676 C CA . ASN A 1 472 ? -18.813 13.284 24.589 1.00 74.88 472 ASN A CA 1
ATOM 3677 C C . ASN A 1 472 ? -20.097 12.448 24.714 1.00 74.88 472 ASN A C 1
ATOM 3679 O O . ASN A 1 472 ? -20.759 12.175 23.718 1.00 74.88 472 ASN A O 1
ATOM 3683 N N . LEU A 1 473 ? -20.483 12.046 25.929 1.00 76.31 473 LEU A N 1
ATOM 3684 C CA . LEU A 1 473 ? -21.745 11.362 26.199 1.00 76.31 473 LEU A CA 1
ATOM 3685 C C . LEU A 1 473 ? -22.894 12.373 26.351 1.00 76.31 473 LEU A C 1
ATOM 3687 O O . LEU A 1 473 ? -23.657 12.323 27.312 1.00 76.31 473 LEU A O 1
ATOM 3691 N N . THR A 1 474 ? -23.034 13.307 25.405 1.00 67.62 474 THR A N 1
ATOM 3692 C CA . THR A 1 474 ? -23.994 14.427 25.478 1.00 67.62 474 THR A CA 1
ATOM 3693 C C . THR A 1 474 ? -25.455 13.975 25.583 1.00 67.62 474 THR A C 1
ATOM 3695 O O . THR A 1 474 ? -26.263 14.626 26.250 1.00 67.62 474 THR A O 1
ATOM 3698 N N . VAL A 1 475 ? -25.783 12.806 25.021 1.00 64.19 475 VAL A N 1
ATOM 3699 C CA . VAL A 1 475 ? -27.089 12.139 25.168 1.00 64.19 475 VAL A CA 1
ATOM 3700 C C . VAL A 1 475 ? -27.449 11.871 26.635 1.00 64.19 475 VAL A C 1
ATOM 3702 O O . VAL A 1 475 ? -28.635 11.936 26.978 1.00 64.19 475 VAL A O 1
ATOM 3705 N N . LEU A 1 476 ? -26.467 11.665 27.527 1.00 65.25 476 LEU A N 1
ATOM 3706 C CA . LEU A 1 476 ? -26.723 11.489 28.962 1.00 65.25 476 LEU A CA 1
ATOM 3707 C C . LEU A 1 476 ? -27.485 12.669 29.572 1.00 65.25 476 LEU A C 1
ATOM 3709 O O . LEU A 1 476 ? -28.328 12.476 30.442 1.00 65.25 476 LEU A O 1
ATOM 3713 N N . PHE A 1 477 ? -27.250 13.884 29.074 1.00 61.81 477 PHE A N 1
ATOM 3714 C CA . PHE A 1 477 ? -27.904 15.092 29.580 1.00 61.81 477 PHE A CA 1
ATOM 3715 C C . PHE A 1 477 ? -29.344 15.268 29.078 1.00 61.81 477 PHE A C 1
ATOM 3717 O O . PHE A 1 477 ? -30.021 16.211 29.486 1.00 61.81 477 PHE A O 1
ATOM 3724 N N . THR A 1 478 ? -29.823 14.394 28.185 1.00 58.47 478 THR A N 1
ATOM 3725 C CA . THR A 1 478 ? -31.125 14.550 27.510 1.00 58.47 478 THR A CA 1
ATOM 3726 C C . THR A 1 478 ? -32.069 13.351 27.656 1.00 58.47 478 THR A C 1
ATOM 3728 O O . THR A 1 478 ? -33.263 13.499 27.394 1.00 58.47 478 THR A O 1
ATOM 3731 N N . SER A 1 479 ? -31.593 12.185 28.112 1.00 59.66 479 SER A N 1
ATOM 3732 C CA . SER A 1 479 ? -32.403 10.960 28.229 1.00 59.66 479 SER A CA 1
ATOM 3733 C C . SER A 1 479 ? -32.933 10.716 29.649 1.00 59.66 479 SER A C 1
ATOM 3735 O O . SER A 1 479 ? -32.214 10.826 30.636 1.00 59.66 479 SER A O 1
ATOM 3737 N N . THR A 1 480 ? -34.206 10.326 29.774 1.00 51.97 480 THR A N 1
ATOM 3738 C CA . THR A 1 480 ? -34.870 10.049 31.066 1.00 51.97 480 THR A CA 1
ATOM 3739 C C . THR A 1 480 ? -34.741 8.594 31.543 1.00 51.97 480 THR A C 1
ATOM 3741 O O . THR A 1 480 ? -35.297 8.248 32.585 1.00 51.97 480 THR A O 1
ATOM 3744 N N . ASN A 1 481 ? -34.051 7.729 30.788 1.00 55.91 481 ASN A N 1
ATOM 3745 C CA . ASN A 1 481 ? -33.947 6.280 31.046 1.00 55.91 481 ASN A CA 1
ATOM 3746 C C . ASN A 1 481 ? -32.600 5.834 31.648 1.00 55.91 481 ASN A C 1
ATOM 3748 O O . ASN A 1 481 ? -32.296 4.646 31.681 1.00 55.91 481 ASN A O 1
ATOM 3752 N N . ILE A 1 482 ? -31.805 6.772 32.156 1.00 63.62 482 ILE A N 1
ATOM 3753 C CA . ILE A 1 482 ? -30.479 6.513 32.721 1.00 63.62 482 ILE A CA 1
ATOM 3754 C C . ILE A 1 482 ? -30.613 6.244 34.223 1.00 63.62 482 ILE A C 1
ATOM 3756 O O . ILE A 1 482 ? -31.086 7.101 34.971 1.00 63.62 482 ILE A O 1
ATOM 3760 N N . ARG A 1 483 ? -30.221 5.052 34.683 1.00 63.00 483 ARG A N 1
ATOM 3761 C CA . ARG A 1 483 ? -30.161 4.704 36.111 1.00 63.00 483 ARG A CA 1
ATOM 3762 C C . ARG A 1 483 ? -28.907 3.876 36.365 1.00 63.00 483 ARG A C 1
ATOM 3764 O O . ARG A 1 483 ? -28.693 2.905 35.662 1.00 63.00 483 ARG A O 1
ATOM 3771 N N . ASP A 1 484 ? -28.145 4.236 37.398 1.00 74.38 484 ASP A N 1
ATOM 3772 C CA . ASP A 1 484 ? -26.962 3.490 37.869 1.00 74.38 484 ASP A CA 1
ATOM 3773 C C . ASP A 1 484 ? -25.721 3.516 36.944 1.00 74.38 484 ASP A C 1
ATOM 3775 O O . ASP A 1 484 ? -24.870 2.638 36.998 1.00 74.38 484 ASP A O 1
ATOM 3779 N N . ILE A 1 485 ? -25.548 4.557 36.121 1.00 78.62 485 ILE A N 1
ATOM 3780 C CA . ILE A 1 485 ? -24.367 4.699 35.236 1.00 78.62 485 ILE A CA 1
ATOM 3781 C C . ILE A 1 485 ? -23.057 5.058 35.954 1.00 78.62 485 ILE A C 1
ATOM 3783 O O . ILE A 1 485 ? -21.983 5.004 35.360 1.00 78.62 485 ILE A O 1
ATOM 3787 N N . HIS A 1 486 ? -23.131 5.457 37.224 1.00 84.94 486 HIS A N 1
ATOM 3788 C CA . HIS A 1 486 ? -21.967 5.792 38.050 1.00 84.94 486 HIS A CA 1
ATOM 3789 C C . HIS A 1 486 ? -21.581 4.659 39.006 1.00 84.94 486 HIS A C 1
ATOM 3791 O O . HIS A 1 486 ? -20.853 4.891 39.972 1.00 84.94 486 HIS A O 1
ATOM 3797 N N . HIS A 1 487 ? -22.070 3.446 38.737 1.00 87.38 487 HIS A N 1
ATOM 3798 C CA . HIS A 1 487 ? -21.791 2.271 39.545 1.00 87.38 487 HIS A CA 1
ATOM 3799 C C . HIS A 1 487 ? -20.278 1.992 39.668 1.00 87.38 487 HIS A C 1
ATOM 3801 O O . HIS A 1 487 ? -19.499 2.327 38.765 1.00 87.38 487 HIS A O 1
ATOM 3807 N N . PRO A 1 488 ? -19.845 1.338 40.753 1.00 90.06 488 PRO A N 1
ATOM 3808 C CA . PRO A 1 488 ? -18.461 0.913 40.897 1.00 90.06 488 PRO A CA 1
ATOM 3809 C C . PRO A 1 488 ? -18.111 -0.296 40.012 1.00 90.06 488 PRO A C 1
ATOM 3811 O O . PRO A 1 488 ? -18.996 -1.054 39.607 1.00 90.06 488 PRO A O 1
ATOM 3814 N N . ASP A 1 489 ? -16.818 -0.473 39.736 1.00 89.88 489 ASP A N 1
ATOM 3815 C CA . ASP A 1 489 ? -16.237 -1.727 39.239 1.00 89.88 489 ASP A CA 1
ATOM 3816 C C . ASP A 1 489 ? -16.173 -2.803 40.350 1.00 89.88 489 ASP A C 1
ATOM 3818 O O . ASP A 1 489 ? -16.610 -2.577 41.482 1.00 89.88 489 ASP A O 1
ATOM 3822 N N . LEU A 1 490 ? -15.620 -3.986 40.051 1.00 88.50 490 LEU A N 1
ATOM 3823 C CA . LEU A 1 490 ? -15.445 -5.065 41.044 1.00 88.50 490 LEU A CA 1
ATOM 3824 C C . LEU A 1 490 ? -14.567 -4.689 42.256 1.00 88.50 490 LEU A C 1
ATOM 3826 O O . LEU A 1 490 ? -14.582 -5.413 43.248 1.00 88.50 490 LEU A O 1
ATOM 3830 N N . TYR A 1 491 ? -13.813 -3.590 42.187 1.00 85.06 491 TYR A N 1
ATOM 3831 C CA . TYR A 1 491 ? -12.971 -3.081 43.270 1.00 85.06 491 TYR A CA 1
ATOM 3832 C C . TYR A 1 491 ? -13.615 -1.908 44.013 1.00 85.06 491 TYR A C 1
ATOM 3834 O O . TYR A 1 491 ? -12.949 -1.255 44.812 1.00 85.06 491 TYR A O 1
ATOM 3842 N N . GLY A 1 492 ? -14.892 -1.609 43.763 1.00 88.62 492 GLY A N 1
ATOM 3843 C CA . GLY A 1 492 ? -15.587 -0.503 44.420 1.00 88.62 492 GLY A CA 1
ATOM 3844 C C . GLY A 1 492 ? -15.306 0.865 43.786 1.00 88.62 492 GLY A C 1
ATOM 3845 O O . GLY A 1 492 ? -15.788 1.882 44.284 1.00 88.62 492 GLY A O 1
ATOM 3846 N N . ARG A 1 493 ? -14.563 0.936 42.675 1.00 89.44 493 ARG A N 1
ATOM 3847 C CA . ARG A 1 493 ? -14.157 2.219 42.091 1.00 89.44 493 ARG A CA 1
ATOM 3848 C C . ARG A 1 493 ? -15.176 2.729 41.095 1.00 89.44 493 ARG A C 1
ATOM 3850 O O . ARG A 1 493 ? -15.510 2.078 40.110 1.00 89.44 493 ARG A O 1
ATOM 3857 N N . THR A 1 494 ? -15.632 3.947 41.335 1.00 92.94 494 THR A N 1
ATOM 3858 C CA . THR A 1 494 ? -16.588 4.656 40.477 1.00 92.94 494 THR A CA 1
ATOM 3859 C C . THR A 1 494 ? -15.886 5.363 39.308 1.00 92.94 494 THR A C 1
ATOM 3861 O O . THR A 1 49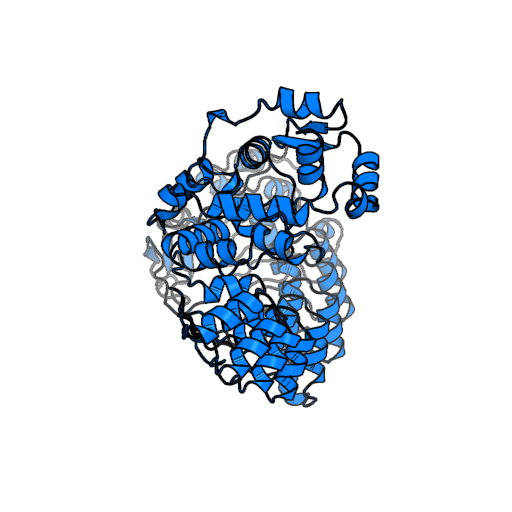4 ? -14.670 5.573 39.347 1.00 92.94 494 THR A O 1
ATOM 3864 N N . PRO A 1 495 ? -16.624 5.836 38.286 1.00 92.56 495 PRO A N 1
ATOM 3865 C CA . PRO A 1 495 ? -16.049 6.653 37.214 1.00 92.56 495 PRO A CA 1
ATOM 3866 C C . PRO A 1 495 ? -15.284 7.894 37.711 1.00 92.56 495 PRO A C 1
ATOM 3868 O O . PRO A 1 495 ? -14.307 8.320 37.097 1.00 92.56 495 PRO A O 1
ATOM 3871 N N . LEU A 1 496 ? -15.678 8.458 38.859 1.00 93.69 496 LEU A N 1
ATOM 3872 C CA . LEU A 1 496 ? -14.972 9.591 39.452 1.00 93.69 496 LEU A CA 1
ATOM 3873 C C . LEU A 1 496 ? -13.593 9.188 40.000 1.00 93.69 496 LEU A C 1
ATOM 3875 O O . LEU A 1 496 ? -12.652 9.968 39.869 1.00 93.69 496 LEU A O 1
ATOM 3879 N N . HIS A 1 497 ? -13.448 7.973 40.544 1.00 92.69 497 HIS A N 1
ATOM 3880 C CA . HIS A 1 497 ? -12.154 7.448 40.998 1.00 92.69 497 HIS A CA 1
ATOM 3881 C C . HIS A 1 497 ? -11.159 7.359 39.843 1.00 92.69 497 HIS A C 1
ATOM 3883 O O . HIS A 1 497 ? -10.039 7.864 39.949 1.00 92.69 497 HIS A O 1
ATOM 3889 N N . VAL A 1 498 ? -11.563 6.751 38.721 1.00 91.56 498 VAL A N 1
ATOM 3890 C CA . VAL A 1 498 ? -10.661 6.560 37.575 1.00 91.56 498 VAL A CA 1
ATOM 3891 C C . VAL A 1 498 ? -10.296 7.893 36.912 1.00 91.56 498 VAL A C 1
ATOM 3893 O O . VAL A 1 498 ? -9.117 8.127 36.644 1.00 91.56 498 VAL A O 1
ATOM 3896 N N . ALA A 1 499 ? -11.248 8.823 36.756 1.00 92.88 499 ALA A N 1
ATOM 3897 C CA . ALA A 1 499 ? -10.948 10.164 36.245 1.00 92.88 499 ALA A CA 1
ATOM 3898 C C . ALA A 1 499 ? -9.977 10.920 37.166 1.00 92.88 499 ALA A C 1
ATOM 3900 O O . ALA A 1 499 ? -9.017 11.539 36.696 1.00 92.88 499 ALA A O 1
ATOM 3901 N N . ALA A 1 500 ? -10.187 10.839 38.485 1.00 93.00 500 ALA A N 1
ATOM 3902 C CA . ALA A 1 500 ? -9.331 11.506 39.457 1.00 93.00 500 ALA A CA 1
ATOM 3903 C C . ALA A 1 500 ? -7.913 10.916 39.484 1.00 93.00 500 ALA A C 1
ATOM 3905 O O . ALA A 1 500 ? -6.923 11.650 39.510 1.00 93.00 500 ALA A O 1
ATOM 3906 N N . THR A 1 501 ? -7.818 9.591 39.388 1.00 89.00 501 THR A N 1
ATOM 3907 C CA . THR A 1 501 ? -6.567 8.836 39.311 1.00 89.00 501 THR A CA 1
ATOM 3908 C C . THR A 1 501 ? -5.729 9.220 38.088 1.00 89.00 501 THR A C 1
ATOM 3910 O O . THR A 1 501 ? -4.521 9.481 38.208 1.00 89.00 501 THR A O 1
ATOM 3913 N N . ARG A 1 502 ? -6.360 9.299 36.911 1.00 87.06 502 ARG A N 1
ATOM 3914 C CA . ARG A 1 502 ? -5.674 9.638 35.655 1.00 87.06 502 ARG A CA 1
ATOM 3915 C C . ARG A 1 502 ? -5.377 11.130 35.504 1.00 87.06 502 ARG A C 1
ATOM 3917 O O . ARG A 1 502 ? -4.505 11.486 34.724 1.00 87.06 502 ARG A O 1
ATOM 3924 N N . GLY A 1 503 ? -5.993 11.989 36.318 1.00 90.44 503 GLY A N 1
ATOM 3925 C CA . GLY A 1 503 ? -5.794 13.439 36.239 1.00 90.44 503 GLY A CA 1
ATOM 3926 C C . GLY A 1 503 ? -6.711 14.129 35.228 1.00 90.44 503 GLY A C 1
ATOM 3927 O O . GLY A 1 503 ? -6.453 15.265 34.843 1.00 90.44 503 GLY A O 1
ATOM 3928 N N . HIS A 1 504 ? -7.792 13.464 34.827 1.00 91.75 504 HIS A N 1
ATOM 3929 C CA . HIS A 1 504 ? -8.699 13.890 33.765 1.00 91.75 504 HIS A CA 1
ATOM 3930 C C . HIS A 1 504 ? -9.673 14.957 34.258 1.00 91.75 504 HIS A C 1
ATOM 3932 O O . HIS A 1 504 ? -10.854 14.698 34.503 1.00 91.75 504 HIS A O 1
ATOM 3938 N N . LEU A 1 505 ? -9.153 16.176 34.431 1.00 90.94 505 LEU A N 1
ATOM 3939 C CA . LEU A 1 505 ? -9.852 17.308 35.044 1.00 90.94 505 LEU A CA 1
ATOM 3940 C C . LEU A 1 505 ? -11.230 17.562 34.430 1.00 90.94 505 LEU A C 1
ATOM 3942 O O . LEU A 1 505 ? -12.191 17.804 35.156 1.00 90.94 505 LEU A O 1
ATOM 3946 N N . GLN A 1 506 ? -11.347 17.483 33.106 1.00 88.81 506 GLN A N 1
ATOM 3947 C CA . GLN A 1 506 ? -12.596 17.803 32.428 1.00 88.81 506 GLN A CA 1
ATOM 3948 C C . GLN A 1 506 ? -13.696 16.773 32.710 1.00 88.81 506 GLN A C 1
ATOM 3950 O O . GLN A 1 506 ? -14.844 17.149 32.972 1.00 88.81 506 GLN A O 1
ATOM 3955 N N . SER A 1 507 ? -13.335 15.488 32.740 1.00 90.00 507 SER A N 1
ATOM 3956 C CA . SER A 1 507 ? -14.247 14.421 33.157 1.00 90.00 507 SER A CA 1
ATOM 3957 C C . SER A 1 507 ? -14.614 14.546 34.635 1.00 90.00 507 SER A C 1
ATOM 3959 O O . SER A 1 507 ? -15.792 14.449 34.964 1.00 90.00 507 SER A O 1
ATOM 3961 N N . VAL A 1 508 ? -13.659 14.871 35.518 1.00 92.62 508 VAL A N 1
ATOM 3962 C CA . VAL A 1 508 ? -13.927 15.141 36.946 1.00 92.62 508 VAL A CA 1
ATOM 3963 C C . VAL A 1 508 ? -14.938 16.278 37.113 1.00 92.62 508 VAL A C 1
ATOM 3965 O O . VAL A 1 508 ? -15.958 16.106 37.775 1.00 92.62 508 VAL A O 1
ATOM 3968 N N . LEU A 1 509 ? -14.701 17.432 36.483 1.00 89.94 509 LEU A N 1
ATOM 3969 C CA . LEU A 1 509 ? -15.574 18.604 36.596 1.00 89.94 509 LEU A CA 1
ATOM 3970 C C . LEU A 1 509 ? -16.994 18.339 36.092 1.00 89.94 509 LEU A C 1
ATOM 3972 O O . LEU A 1 509 ? -17.946 18.926 36.606 1.00 89.94 509 LEU A O 1
ATOM 3976 N N . THR A 1 510 ? -17.140 17.500 35.071 1.00 87.56 510 THR A N 1
ATOM 3977 C CA . THR A 1 510 ? -18.442 17.205 34.462 1.00 87.56 510 THR A CA 1
ATOM 3978 C C . THR A 1 510 ? -19.177 16.100 35.225 1.00 87.56 510 THR A C 1
ATOM 3980 O O . THR A 1 510 ? -20.383 16.214 35.441 1.00 87.56 510 THR A O 1
ATOM 3983 N N . LEU A 1 511 ? -18.461 15.094 35.739 1.00 89.12 511 LEU A N 1
ATOM 3984 C CA . LEU A 1 511 ? -19.007 14.093 36.663 1.00 89.12 511 LEU A CA 1
ATOM 3985 C C . LEU A 1 511 ? -19.513 14.742 37.954 1.00 89.12 511 LEU A C 1
ATOM 3987 O O . LEU A 1 511 ? -20.631 14.470 38.363 1.00 89.12 511 LEU A O 1
ATOM 3991 N N . LEU A 1 512 ? -18.759 15.665 38.557 1.00 88.31 512 LEU A N 1
ATOM 3992 C CA . LEU A 1 512 ? -19.189 16.355 39.783 1.00 88.31 512 LEU A CA 1
ATOM 3993 C C . LEU A 1 512 ? -20.484 17.168 39.610 1.00 88.31 512 LEU A C 1
ATOM 3995 O O . LEU A 1 512 ? -21.190 17.412 40.584 1.00 88.31 512 LEU A O 1
ATOM 3999 N N . LYS A 1 513 ? -20.797 17.590 38.378 1.00 84.69 513 LYS A N 1
ATOM 4000 C CA . LYS A 1 513 ? -22.053 18.276 38.028 1.00 84.69 513 LYS A CA 1
ATOM 4001 C C . LYS A 1 513 ? -23.208 17.315 37.733 1.00 84.69 513 LYS A C 1
ATOM 4003 O O . LYS A 1 513 ? -24.322 17.787 37.536 1.00 84.69 513 LYS A O 1
ATOM 4008 N N . SER A 1 514 ? -22.942 16.016 37.623 1.00 82.12 514 SER A N 1
ATOM 4009 C CA . SER A 1 514 ? -23.937 15.006 37.264 1.00 82.12 514 SER A CA 1
ATOM 4010 C C . SER A 1 514 ? -24.667 14.505 38.514 1.00 82.12 514 SER A C 1
ATOM 4012 O O . SER A 1 514 ? -24.045 14.233 39.543 1.00 82.12 514 SER A O 1
ATOM 4014 N N . ASP A 1 515 ? -25.990 14.369 38.425 1.00 78.50 515 ASP A N 1
ATOM 4015 C CA . ASP A 1 515 ? -26.812 13.860 39.525 1.00 78.50 515 ASP A CA 1
ATOM 4016 C C . ASP A 1 515 ? -26.440 12.405 39.866 1.00 78.50 515 ASP A C 1
ATOM 4018 O O . ASP A 1 515 ? -26.263 11.563 38.986 1.00 78.50 515 ASP A O 1
ATOM 4022 N N . GLY A 1 516 ? -26.359 12.086 41.161 1.00 79.88 516 GLY A N 1
ATOM 4023 C CA . GLY A 1 516 ? -26.087 10.724 41.640 1.00 79.88 516 GLY A CA 1
ATOM 4024 C C . GLY A 1 516 ? -24.607 10.334 41.720 1.00 79.88 516 GLY A C 1
ATOM 4025 O O . GLY A 1 516 ? -24.314 9.189 42.060 1.00 79.88 516 GLY A O 1
ATOM 4026 N N . VAL A 1 517 ? -23.674 11.256 41.458 1.00 87.50 517 VAL A N 1
ATOM 4027 C CA . VAL A 1 517 ? -22.241 11.034 41.701 1.00 87.50 517 VAL A CA 1
ATOM 4028 C C . VAL A 1 517 ? -21.910 11.246 43.178 1.00 87.50 517 VAL A C 1
ATOM 4030 O O . VAL A 1 517 ? -22.028 12.353 43.705 1.00 87.50 517 VAL A O 1
ATOM 4033 N N . ASP A 1 518 ? -21.441 10.189 43.839 1.00 88.88 518 ASP A N 1
ATOM 4034 C CA . ASP A 1 518 ? -20.872 10.280 45.183 1.00 88.88 518 ASP A CA 1
ATOM 4035 C C . ASP A 1 518 ? -19.377 10.623 45.106 1.00 88.88 518 ASP A C 1
ATOM 4037 O O . ASP A 1 518 ? -18.550 9.828 44.652 1.00 88.88 518 ASP A O 1
ATOM 4041 N N . ARG A 1 519 ? -19.038 11.839 45.545 1.00 88.56 519 ARG A N 1
ATOM 4042 C CA . ARG A 1 519 ? -17.660 12.350 45.554 1.00 88.56 519 ARG A CA 1
ATOM 4043 C C . ARG A 1 519 ? -16.791 11.755 46.663 1.00 88.56 519 ARG A C 1
ATOM 4045 O O . ARG A 1 519 ? -15.570 11.787 46.542 1.00 88.56 519 ARG A O 1
ATOM 4052 N N . GLU A 1 520 ? -17.420 11.216 47.705 1.00 89.06 520 GLU A N 1
ATOM 4053 C CA . GLU A 1 520 ? -16.760 10.609 48.864 1.00 89.06 520 GLU A CA 1
ATOM 4054 C C . GLU A 1 520 ? -16.871 9.079 48.847 1.00 89.06 520 GLU A C 1
ATOM 4056 O O . GLU A 1 520 ? -16.567 8.431 49.852 1.00 89.06 520 GLU A O 1
ATOM 4061 N N . ALA A 1 521 ? -17.298 8.499 47.718 1.00 90.56 521 ALA A N 1
ATOM 4062 C CA . ALA A 1 521 ? -17.348 7.057 47.540 1.00 90.56 521 ALA A CA 1
ATOM 4063 C C . ALA A 1 521 ? -15.985 6.446 47.881 1.00 90.56 521 ALA A C 1
ATOM 4065 O O . ALA A 1 521 ? -14.946 6.981 47.495 1.00 90.56 521 ALA A O 1
ATOM 4066 N N . GLN A 1 522 ? -16.013 5.340 48.616 1.00 90.38 522 GLN A N 1
ATOM 4067 C CA . GLN A 1 522 ? -14.827 4.584 48.991 1.00 90.38 522 GLN A CA 1
ATOM 4068 C C . GLN A 1 522 ? -14.782 3.297 48.182 1.00 90.38 522 GLN A C 1
ATOM 4070 O O . GLN A 1 522 ? -15.783 2.581 48.109 1.00 90.38 522 GLN A O 1
ATOM 4075 N N . ASP A 1 523 ? -13.622 3.012 47.604 1.00 86.56 523 ASP A N 1
ATOM 4076 C CA . ASP A 1 523 ? -13.346 1.714 47.004 1.00 86.56 523 ASP A CA 1
ATOM 4077 C C . ASP A 1 523 ? -13.128 0.627 48.079 1.00 86.56 523 ASP A C 1
ATOM 4079 O O . ASP A 1 523 ? -13.139 0.897 49.286 1.00 86.56 523 ASP A O 1
ATOM 4083 N N . GLU A 1 524 ? -12.913 -0.623 47.663 1.00 84.56 524 GLU A N 1
ATOM 4084 C CA . GLU A 1 524 ? -12.674 -1.755 48.578 1.00 84.56 524 GLU A CA 1
ATOM 4085 C C . GLU A 1 524 ? -11.410 -1.579 49.450 1.00 84.56 524 GLU A C 1
ATOM 4087 O O . GLU A 1 524 ? -11.213 -2.287 50.440 1.00 84.56 524 GLU A O 1
ATOM 4092 N N . PHE A 1 525 ? -10.558 -0.602 49.125 1.00 81.44 525 PHE A N 1
ATOM 4093 C CA . PHE A 1 525 ? -9.347 -0.242 49.861 1.00 81.44 525 PHE A CA 1
ATOM 4094 C C . PHE A 1 525 ? -9.515 1.048 50.677 1.00 81.44 525 PHE A C 1
ATOM 4096 O O . PHE A 1 525 ? -8.540 1.570 51.218 1.00 81.44 525 PHE A O 1
ATOM 4103 N N . SER A 1 526 ? -10.750 1.542 50.823 1.00 83.56 526 SER A N 1
ATOM 4104 C CA . SER A 1 526 ? -11.080 2.793 51.520 1.00 83.56 526 SER A CA 1
ATOM 4105 C C . SER A 1 526 ? -10.461 4.050 50.893 1.00 83.56 526 SER A C 1
ATOM 4107 O O . SER A 1 526 ? -10.361 5.085 51.561 1.00 83.56 526 SER A O 1
ATOM 4109 N N . CYS A 1 527 ? -10.046 3.986 49.627 1.00 85.06 527 CYS A N 1
ATOM 4110 C CA . CYS A 1 527 ? -9.570 5.139 48.875 1.00 85.06 527 CYS A CA 1
ATOM 4111 C C . CYS A 1 527 ? -10.770 5.900 48.302 1.00 85.06 527 CYS A C 1
ATOM 4113 O O . CYS A 1 527 ? -11.692 5.303 47.760 1.00 85.06 527 CYS A O 1
ATOM 4115 N N . THR A 1 528 ? -10.753 7.227 48.433 1.00 91.69 528 THR A N 1
ATOM 4116 C CA . THR A 1 528 ? -11.690 8.139 47.758 1.00 91.69 528 THR A CA 1
ATOM 4117 C C . THR A 1 528 ? -11.056 8.728 46.494 1.00 91.69 528 THR A C 1
ATOM 4119 O O . THR A 1 528 ? -9.819 8.785 46.413 1.00 91.69 528 THR A O 1
ATOM 4122 N N . PRO A 1 529 ? -11.842 9.293 45.551 1.00 92.81 529 PRO A N 1
ATOM 4123 C CA . PRO A 1 529 ? -11.294 9.972 44.375 1.00 92.81 529 PRO A CA 1
ATOM 4124 C C . PRO A 1 529 ? -10.290 11.079 44.729 1.00 92.81 529 PRO A C 1
ATOM 4126 O O . PRO A 1 529 ? -9.270 11.246 44.058 1.00 92.81 529 PRO A O 1
ATOM 4129 N N . LEU A 1 530 ? -10.544 11.816 45.819 1.00 91.44 530 LEU A N 1
ATOM 4130 C CA . LEU A 1 530 ? -9.627 12.839 46.323 1.00 91.44 530 LEU A CA 1
ATOM 4131 C C . LEU A 1 530 ? -8.310 12.222 46.800 1.00 91.44 530 LEU A C 1
ATOM 4133 O O . LEU A 1 530 ? -7.240 12.719 46.449 1.00 91.44 530 LEU A O 1
ATOM 4137 N N . SER A 1 531 ? -8.374 11.134 47.570 1.00 87.50 531 SER A N 1
ATOM 4138 C CA . SER A 1 531 ? -7.168 10.459 48.057 1.00 87.50 531 SER A CA 1
ATOM 4139 C C . SER A 1 531 ? -6.304 9.930 46.905 1.00 87.50 531 SER A C 1
ATOM 4141 O O . SER A 1 531 ? -5.088 10.140 46.910 1.00 87.50 531 SER A O 1
ATOM 4143 N N . ASP A 1 532 ? -6.927 9.367 45.865 1.00 85.38 532 ASP A N 1
ATOM 4144 C CA . ASP A 1 532 ? -6.243 8.886 44.664 1.00 85.38 532 ASP A CA 1
ATOM 4145 C C . ASP A 1 532 ? -5.540 10.020 43.907 1.00 85.38 532 ASP A C 1
ATOM 4147 O O . ASP A 1 532 ? -4.374 9.879 43.512 1.00 85.38 532 ASP A O 1
ATOM 4151 N N . ALA A 1 533 ? -6.223 11.158 43.737 1.00 89.75 533 ALA A N 1
ATOM 4152 C CA . ALA A 1 533 ? -5.674 12.346 43.090 1.00 89.75 533 ALA A CA 1
ATOM 4153 C C . ALA A 1 533 ? -4.496 12.944 43.877 1.00 89.75 533 ALA A C 1
ATOM 4155 O O . ALA A 1 533 ? -3.494 13.342 43.275 1.00 89.75 533 ALA A O 1
ATOM 4156 N N . VAL A 1 534 ? -4.582 12.980 45.213 1.00 86.19 534 VAL A N 1
ATOM 4157 C CA . VAL A 1 534 ? -3.512 13.478 46.094 1.00 86.19 534 VAL A CA 1
ATOM 4158 C C . VAL A 1 534 ? -2.274 12.592 46.000 1.00 86.19 534 VAL A C 1
ATOM 4160 O O . VAL A 1 534 ? -1.177 13.101 45.755 1.00 86.19 534 VAL A O 1
ATOM 4163 N N . VAL A 1 535 ? -2.436 11.271 46.137 1.00 83.19 535 VAL A N 1
ATOM 4164 C CA . VAL A 1 535 ? -1.322 10.308 46.080 1.00 83.19 535 VAL A CA 1
ATOM 4165 C C . VAL A 1 535 ? -0.596 10.390 44.735 1.00 83.19 535 VAL A C 1
ATOM 4167 O O . VAL A 1 535 ? 0.635 10.352 44.688 1.00 83.19 535 VAL A O 1
ATOM 4170 N N . ARG A 1 536 ? -1.343 10.594 43.645 1.00 84.38 536 ARG A N 1
ATOM 4171 C CA . ARG A 1 536 ? -0.812 10.713 42.276 1.00 84.38 536 ARG A CA 1
ATOM 4172 C C . ARG A 1 536 ? -0.473 12.146 41.859 1.00 84.38 536 ARG A C 1
ATOM 4174 O O . ARG A 1 536 ? -0.143 12.384 40.700 1.00 84.38 536 ARG A O 1
ATOM 4181 N N . LYS A 1 537 ? -0.517 13.103 42.795 1.00 89.50 537 LYS A N 1
ATOM 4182 C CA . LYS A 1 537 ? -0.131 14.515 42.602 1.00 89.50 537 LYS A CA 1
ATOM 4183 C C . LYS A 1 537 ? -0.896 15.228 41.474 1.00 89.50 537 LYS A C 1
ATOM 4185 O O . LYS A 1 537 ? -0.363 16.140 40.836 1.00 89.50 537 LYS A O 1
ATOM 4190 N N . ARG A 1 538 ? -2.163 14.866 41.248 1.00 90.44 538 ARG A N 1
ATOM 4191 C CA . ARG A 1 538 ? -3.055 15.487 40.252 1.00 90.44 538 ARG A CA 1
ATOM 4192 C C . ARG A 1 538 ? -3.588 16.826 40.772 1.00 90.44 538 ARG A C 1
ATOM 4194 O O . ARG A 1 538 ? -4.752 16.955 41.131 1.00 90.44 538 ARG A O 1
ATOM 4201 N N . SER A 1 539 ? -2.709 17.822 40.859 1.00 89.69 539 SER A N 1
ATOM 4202 C CA . SER A 1 539 ? -2.945 19.068 41.610 1.00 89.69 539 SER A CA 1
ATOM 4203 C C . SER A 1 539 ? -4.220 19.818 41.209 1.00 89.69 539 SER A C 1
ATOM 4205 O O . SER A 1 539 ? -4.909 20.349 42.075 1.00 89.69 539 SER A O 1
ATOM 4207 N N . ASP A 1 540 ? -4.560 19.858 39.922 1.00 91.19 540 ASP A N 1
ATOM 4208 C CA . ASP A 1 540 ? -5.748 20.585 39.458 1.00 91.19 540 ASP A CA 1
ATOM 4209 C C . ASP A 1 540 ? -7.044 19.809 39.713 1.00 91.19 540 ASP A C 1
ATOM 4211 O O . ASP A 1 540 ? -8.054 20.407 40.079 1.00 91.19 540 ASP A O 1
ATOM 4215 N N . VAL A 1 541 ? -6.990 18.476 39.644 1.00 93.00 541 VAL A N 1
ATOM 4216 C CA . VAL A 1 541 ? -8.083 17.595 40.080 1.00 93.00 541 VAL A CA 1
ATOM 4217 C C . VAL A 1 541 ? -8.307 17.699 41.588 1.00 93.00 541 VAL A C 1
ATOM 4219 O O . VAL A 1 541 ? -9.452 17.795 42.014 1.00 93.00 541 VAL A O 1
ATOM 4222 N N . VAL A 1 542 ? -7.238 17.728 42.395 1.00 91.38 542 VAL A N 1
ATOM 4223 C CA . VAL A 1 542 ? -7.333 17.912 43.856 1.00 91.38 542 VAL A CA 1
ATOM 4224 C C . VAL A 1 542 ? -8.059 19.217 44.172 1.00 91.38 542 VAL A C 1
ATOM 4226 O O . VAL A 1 542 ? -9.060 19.198 44.884 1.00 91.38 542 VAL A O 1
ATOM 4229 N N . LYS A 1 543 ? -7.634 20.335 43.564 1.00 91.00 543 LYS A N 1
ATOM 4230 C CA . LYS A 1 543 ? -8.327 21.624 43.719 1.00 91.00 543 LYS A CA 1
ATOM 4231 C C . LYS A 1 543 ? -9.791 21.526 43.301 1.00 91.00 543 LYS A C 1
ATOM 4233 O O . LYS A 1 543 ? -10.650 22.057 43.998 1.00 91.00 543 LYS A O 1
ATOM 4238 N N . ALA A 1 544 ? -10.086 20.881 42.171 1.00 90.38 544 ALA A N 1
ATOM 4239 C CA . ALA A 1 544 ? -11.454 20.730 41.690 1.00 90.38 544 ALA A CA 1
ATOM 4240 C C . ALA A 1 544 ? -12.324 19.953 42.689 1.00 90.38 544 ALA A C 1
ATOM 4242 O O . ALA A 1 544 ? -13.405 20.424 43.024 1.00 90.38 544 ALA A O 1
ATOM 4243 N N . LEU A 1 545 ? -11.842 18.827 43.219 1.00 90.38 545 LEU A N 1
ATOM 4244 C CA . LEU A 1 545 ? -12.564 18.011 44.200 1.00 90.38 545 LEU A CA 1
ATOM 4245 C C . LEU A 1 545 ? -12.770 18.742 45.538 1.00 90.38 545 LEU A C 1
ATOM 4247 O O . LEU A 1 545 ? -13.855 18.665 46.108 1.00 90.38 545 LEU A O 1
ATOM 4251 N N . GLU A 1 546 ? -11.777 19.503 46.010 1.00 87.75 546 GLU A N 1
ATOM 4252 C CA . GLU A 1 546 ? -11.861 20.265 47.268 1.00 87.75 546 GLU A CA 1
ATOM 4253 C C . GLU A 1 546 ? -12.781 21.492 47.181 1.00 87.75 546 GLU A C 1
ATOM 4255 O O . GLU A 1 546 ? -13.435 21.858 48.158 1.00 87.75 546 GLU A O 1
ATOM 4260 N N . THR A 1 547 ? -12.812 22.167 46.027 1.00 82.56 547 THR A N 1
ATOM 4261 C CA . THR A 1 547 ? -13.489 23.469 45.874 1.00 82.56 547 THR A CA 1
ATOM 4262 C C . THR A 1 547 ? -14.886 23.382 45.262 1.00 82.56 547 THR A C 1
ATOM 4264 O O . THR A 1 547 ? -15.592 24.392 45.208 1.00 82.56 547 THR A O 1
ATOM 4267 N N . PHE A 1 548 ? -15.318 22.202 44.810 1.00 76.56 548 PHE A N 1
ATOM 4268 C CA . PHE A 1 548 ? -16.586 22.049 44.104 1.00 76.56 548 PHE A CA 1
ATOM 4269 C C . PHE A 1 548 ? -17.809 22.305 45.005 1.00 76.56 548 PHE A C 1
ATOM 4271 O O . PHE A 1 548 ? -18.106 21.535 45.924 1.00 76.56 548 PHE A O 1
ATOM 4278 N N . SER A 1 549 ? -18.577 23.353 44.682 1.00 64.56 549 SER A N 1
ATOM 4279 C CA . SER A 1 549 ? -19.868 23.674 45.307 1.00 64.56 549 SER A CA 1
ATOM 4280 C C . SER A 1 549 ? -21.000 23.658 44.272 1.00 64.56 549 SER A C 1
ATOM 4282 O O . SER A 1 549 ? -20.822 24.151 43.157 1.00 64.56 549 SER A O 1
ATOM 4284 N N . GLU A 1 550 ? -22.172 23.122 44.638 1.00 54.44 550 GLU A N 1
ATOM 4285 C CA . GLU A 1 550 ? -23.342 22.958 43.746 1.00 54.44 550 GLU A CA 1
ATOM 4286 C C . GLU A 1 550 ? -23.873 24.285 43.157 1.00 54.44 550 GLU A C 1
ATOM 4288 O O . GLU A 1 550 ? -24.629 24.284 42.190 1.00 54.44 550 GLU A O 1
ATOM 4293 N N . THR A 1 551 ? -23.462 25.438 43.697 1.00 46.06 551 THR A N 1
ATOM 4294 C CA . THR A 1 551 ? -23.914 26.782 43.294 1.00 46.06 551 THR A CA 1
ATOM 4295 C C . THR A 1 551 ? -22.945 27.541 42.376 1.00 46.06 551 THR A C 1
ATOM 4297 O O . THR A 1 551 ? -23.258 28.655 41.949 1.00 46.06 551 THR A O 1
ATOM 4300 N N . SER A 1 552 ? -21.781 26.983 42.030 1.00 47.97 552 SER A N 1
ATOM 4301 C CA . SER A 1 552 ? -20.762 27.670 41.217 1.00 47.97 552 SER A CA 1
ATOM 4302 C C . SER A 1 552 ? -20.914 27.385 39.716 1.00 47.97 552 SER A C 1
ATOM 4304 O O . SER A 1 552 ? -20.204 26.567 39.138 1.00 47.97 552 SER A O 1
ATOM 4306 N N . SER A 1 553 ? -21.821 28.098 39.048 1.00 38.66 553 SER A N 1
ATOM 4307 C CA . SER A 1 553 ? -22.133 27.912 37.622 1.00 38.66 553 SER A CA 1
ATOM 4308 C C . SER A 1 553 ? -21.144 28.536 36.617 1.00 38.66 553 SER A C 1
ATOM 4310 O O . SER A 1 553 ? -21.423 28.514 35.422 1.00 38.66 553 SER A O 1
ATOM 4312 N N . GLN A 1 554 ? -19.989 29.073 37.030 1.00 43.09 554 GLN A N 1
ATOM 4313 C CA . GLN A 1 554 ? -18.970 29.607 36.107 1.00 43.09 554 GLN A CA 1
ATOM 4314 C C . GLN A 1 554 ? -17.554 29.481 36.694 1.00 43.09 554 GLN A C 1
ATOM 4316 O O . GLN A 1 554 ? -17.119 30.330 37.465 1.00 43.09 554 GLN A O 1
ATOM 4321 N N . LEU A 1 555 ? -16.814 28.447 36.295 1.00 39.91 555 LEU A N 1
ATOM 4322 C CA . LEU A 1 555 ? -15.352 28.422 36.389 1.00 39.91 555 LEU A CA 1
ATOM 4323 C C . LEU A 1 555 ? -14.823 28.096 34.992 1.00 39.91 555 LEU A C 1
ATOM 4325 O O . LEU A 1 555 ? -15.009 26.986 34.497 1.00 39.91 555 LEU A O 1
ATOM 4329 N N . ALA A 1 556 ? -14.247 29.102 34.336 1.00 32.72 556 ALA A N 1
ATOM 4330 C CA . ALA A 1 556 ? -13.545 28.943 33.073 1.00 32.72 556 ALA A CA 1
ATOM 4331 C C . ALA A 1 556 ? -12.103 28.527 33.383 1.00 32.72 556 ALA A C 1
ATOM 4333 O O . ALA A 1 556 ? -11.368 29.288 34.010 1.00 32.72 556 ALA A O 1
ATOM 4334 N N . PHE A 1 557 ? -11.721 27.326 32.958 1.00 42.19 557 PHE A N 1
ATOM 4335 C CA . PHE A 1 557 ? -10.330 26.891 32.905 1.00 42.19 557 PHE A CA 1
ATOM 4336 C C . PHE A 1 557 ? -9.965 26.690 31.436 1.00 42.19 557 PHE A C 1
ATOM 4338 O O . PHE A 1 557 ? -10.716 26.066 30.687 1.00 42.19 557 PHE A O 1
ATOM 4345 N N . GLU A 1 558 ? -8.857 27.297 31.018 1.00 30.44 558 GLU A N 1
ATOM 4346 C CA . GLU A 1 558 ? -8.327 27.184 29.661 1.00 30.44 558 GLU A CA 1
ATOM 4347 C C . GLU A 1 558 ? -7.811 25.757 29.432 1.00 30.44 558 GLU A C 1
ATOM 4349 O O . GLU A 1 558 ? -7.064 25.216 30.248 1.00 30.44 558 GLU A O 1
ATOM 4354 N N . SER A 1 559 ? -8.249 25.140 28.332 1.00 30.94 559 SER A N 1
ATOM 4355 C CA . SER A 1 559 ? -7.806 23.819 27.892 1.00 30.94 559 SER A CA 1
ATOM 4356 C C . SER A 1 559 ? -6.344 23.872 27.459 1.00 30.94 559 SER A C 1
ATOM 4358 O O . SER A 1 559 ? -5.981 24.699 26.621 1.00 30.94 559 SER A O 1
ATOM 4360 N N . VAL A 1 560 ? -5.525 22.964 27.979 1.00 32.09 560 VAL A N 1
ATOM 4361 C CA . VAL A 1 560 ? -4.183 22.710 27.452 1.00 32.09 560 VAL A CA 1
ATOM 4362 C C . VAL A 1 560 ? -4.239 21.380 26.713 1.00 32.09 560 VAL A C 1
ATOM 4364 O O . VAL A 1 560 ? -4.565 20.360 27.317 1.00 32.09 560 VAL A O 1
ATOM 4367 N N . ASP A 1 561 ? -3.964 21.412 25.410 1.00 28.03 561 ASP A N 1
ATOM 4368 C CA . ASP A 1 561 ? -3.769 20.211 24.598 1.00 28.03 561 ASP A CA 1
ATOM 4369 C C . ASP A 1 561 ? -2.556 19.439 25.134 1.00 28.03 561 ASP A C 1
ATOM 4371 O O . ASP A 1 561 ? -1.426 19.939 25.110 1.00 28.03 561 ASP A O 1
ATOM 4375 N N . GLU A 1 562 ? -2.776 18.218 25.625 1.00 36.94 562 GLU A N 1
ATOM 4376 C CA . GLU A 1 562 ? -1.688 17.314 25.985 1.00 36.94 562 GLU A CA 1
ATOM 4377 C C . GLU A 1 562 ? -1.160 16.617 24.731 1.00 36.94 562 GLU A C 1
ATOM 4379 O O . GLU A 1 562 ? -1.836 15.828 24.070 1.00 36.94 562 GLU A O 1
ATOM 4384 N N . ALA A 1 563 ? 0.092 16.932 24.406 1.00 29.59 563 ALA A N 1
ATOM 4385 C CA . ALA A 1 563 ? 0.858 16.238 23.393 1.00 29.59 563 ALA A CA 1
ATOM 4386 C C . ALA A 1 563 ? 1.096 14.785 23.834 1.00 29.59 563 ALA A C 1
ATOM 4388 O O . ALA A 1 563 ? 1.840 14.528 24.779 1.00 29.59 563 ALA A O 1
ATOM 4389 N N . THR A 1 564 ? 0.504 13.830 23.118 1.00 32.44 564 THR A N 1
ATOM 4390 C CA . THR A 1 564 ? 0.812 12.401 23.246 1.00 32.44 564 THR A CA 1
ATOM 4391 C C . THR A 1 564 ? 2.267 12.146 22.850 1.00 32.44 564 THR A C 1
ATOM 4393 O O . THR A 1 564 ? 2.598 12.088 21.662 1.00 32.44 564 THR A O 1
ATOM 4396 N N . SER A 1 565 ? 3.151 12.003 23.837 1.00 34.97 565 SER A N 1
ATOM 4397 C CA . SER A 1 565 ? 4.484 11.439 23.635 1.00 34.97 565 SER A CA 1
ATOM 4398 C C . SER A 1 565 ? 4.364 9.932 23.418 1.00 34.97 565 SER A C 1
ATOM 4400 O O . SER A 1 565 ? 3.787 9.238 24.250 1.00 34.97 565 SER A O 1
ATOM 4402 N N . GLN A 1 566 ? 4.921 9.432 22.316 1.00 38.16 566 GLN A N 1
ATOM 4403 C CA . GLN A 1 566 ? 5.056 8.003 22.028 1.00 38.16 566 GLN A CA 1
ATOM 4404 C C . GLN A 1 566 ? 6.059 7.370 23.010 1.00 38.16 566 GLN A C 1
ATOM 4406 O O . GLN A 1 566 ? 7.252 7.305 22.723 1.00 38.16 566 GLN A O 1
ATOM 4411 N N . LEU A 1 567 ? 5.595 6.969 24.192 1.00 47.31 567 LEU A N 1
ATOM 4412 C CA . LEU A 1 567 ? 6.333 6.095 25.105 1.00 47.31 567 LEU A CA 1
ATOM 4413 C C . LEU A 1 567 ? 5.843 4.657 24.877 1.00 47.31 567 LEU A C 1
ATOM 4415 O O . LEU A 1 567 ? 4.650 4.445 24.672 1.00 47.31 567 LEU A O 1
ATOM 4419 N N . GLU A 1 568 ? 6.756 3.681 24.851 1.00 49.44 568 GLU A N 1
ATOM 4420 C CA . GLU A 1 568 ? 6.400 2.258 24.741 1.00 49.44 568 GLU A CA 1
ATOM 4421 C C . GLU A 1 568 ? 5.741 1.801 26.054 1.00 49.44 568 GLU A C 1
ATOM 4423 O O . GLU A 1 568 ? 6.419 1.620 27.069 1.00 49.44 568 GLU A O 1
ATOM 4428 N N . VAL A 1 569 ? 4.414 1.663 26.033 1.00 59.81 569 VAL A N 1
ATOM 4429 C CA . VAL A 1 569 ? 3.614 1.086 27.123 1.00 59.81 569 VAL A CA 1
ATOM 4430 C C . VAL A 1 569 ? 3.860 -0.422 27.168 1.00 59.81 569 VAL A C 1
ATOM 4432 O O . VAL A 1 569 ? 3.821 -1.079 26.128 1.00 59.81 569 VAL A O 1
ATOM 4435 N N . GLU A 1 570 ? 4.144 -0.963 28.354 1.00 66.88 570 GLU A N 1
ATOM 4436 C CA . GLU A 1 570 ? 4.394 -2.393 28.553 1.00 66.88 570 GLU A CA 1
ATOM 4437 C C . GLU A 1 570 ? 3.122 -3.141 28.964 1.00 66.88 570 GLU A C 1
ATOM 4439 O O . GLU A 1 570 ? 2.783 -4.144 28.339 1.00 66.88 570 GLU A O 1
ATOM 4444 N N . VAL A 1 571 ? 2.396 -2.634 29.964 1.00 76.56 571 VAL A N 1
ATOM 4445 C CA . VAL A 1 571 ? 1.099 -3.159 30.425 1.00 76.56 571 VAL A CA 1
ATOM 4446 C C . VAL A 1 571 ? 0.263 -2.033 31.029 1.00 76.56 571 VAL A C 1
ATOM 4448 O O . VAL A 1 571 ? 0.815 -1.036 31.484 1.00 76.56 571 VAL A O 1
ATOM 4451 N N . ASP A 1 572 ? -1.056 -2.191 31.099 1.00 75.69 572 ASP A N 1
ATOM 4452 C CA . ASP A 1 572 ? -1.912 -1.267 31.847 1.00 75.69 572 ASP A CA 1
ATOM 4453 C C . ASP A 1 572 ? -2.173 -1.816 33.249 1.00 75.69 572 ASP A C 1
ATOM 4455 O O . ASP A 1 572 ? -2.374 -3.010 33.441 1.00 75.69 572 ASP A O 1
ATOM 4459 N N . CYS A 1 573 ? -2.204 -0.941 34.254 1.00 80.12 573 CYS A N 1
ATOM 4460 C CA . CYS A 1 573 ? -2.605 -1.352 35.595 1.00 80.12 573 CYS A CA 1
ATOM 4461 C C . CYS A 1 573 ? -4.101 -1.723 35.622 1.00 80.12 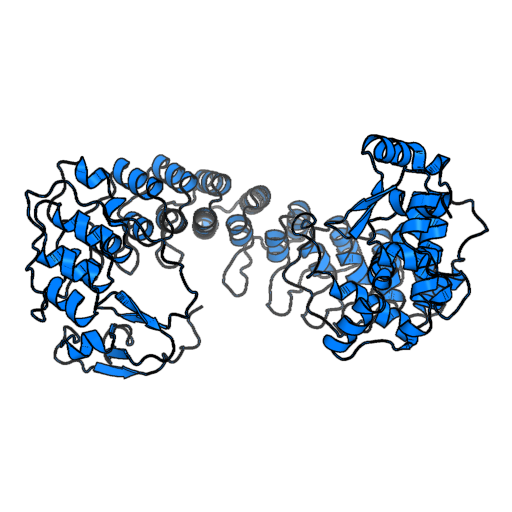573 CYS A C 1
ATOM 4463 O O . CYS A 1 573 ? -4.944 -0.839 35.502 1.00 80.12 573 CYS A O 1
ATOM 4465 N N . ASP A 1 574 ? -4.459 -2.974 35.905 1.00 75.31 574 ASP A N 1
ATOM 4466 C CA . ASP A 1 574 ? -5.850 -3.462 35.959 1.00 75.31 574 ASP A CA 1
ATOM 4467 C C . ASP A 1 574 ? -6.712 -2.774 37.011 1.00 75.31 574 ASP A C 1
ATOM 4469 O O . ASP A 1 574 ? -7.941 -2.713 36.912 1.00 75.31 574 ASP A O 1
ATOM 4473 N N . ILE A 1 575 ? -6.051 -2.208 38.018 1.00 77.12 575 ILE A N 1
ATOM 4474 C CA . ILE A 1 575 ? -6.672 -1.270 38.934 1.00 77.12 575 ILE A CA 1
ATOM 4475 C C . ILE A 1 575 ? -6.699 0.089 38.234 1.00 77.12 575 ILE A C 1
ATOM 4477 O O . ILE A 1 575 ? -7.651 0.410 37.534 1.00 77.12 575 ILE A O 1
ATOM 4481 N N . CYS A 1 576 ? -5.697 0.952 38.374 1.00 72.25 576 CYS A N 1
ATOM 4482 C CA . CYS A 1 576 ? -5.836 2.365 37.995 1.00 72.25 576 CYS A CA 1
ATOM 4483 C C . CYS A 1 576 ? -5.977 2.685 36.498 1.00 72.25 576 CYS A C 1
ATOM 4485 O O . CYS A 1 576 ? -6.189 3.851 36.172 1.00 72.25 576 CYS A O 1
ATOM 4487 N N . GLY A 1 577 ? -5.822 1.712 35.607 1.00 70.88 577 GLY A N 1
ATOM 4488 C CA . GLY A 1 577 ? -5.772 1.874 34.154 1.00 70.88 577 GLY A CA 1
ATOM 4489 C C . GLY A 1 577 ? -4.517 2.586 33.648 1.00 70.88 577 GLY A C 1
ATOM 4490 O O . GLY A 1 577 ? -4.318 2.659 32.447 1.00 70.88 577 GLY A O 1
ATOM 4491 N N . VAL A 1 578 ? -3.700 3.156 34.541 1.00 76.31 578 VAL A N 1
ATOM 4492 C CA . VAL A 1 578 ? -2.471 3.879 34.186 1.00 76.31 578 VAL A CA 1
ATOM 4493 C C . VAL A 1 578 ? -1.495 2.937 33.496 1.00 76.31 578 VAL A C 1
ATOM 4495 O O . VAL A 1 578 ? -1.168 1.886 34.051 1.00 76.31 578 VAL A O 1
ATOM 4498 N N . ASP A 1 579 ? -1.022 3.396 32.346 1.00 76.81 579 ASP A N 1
ATOM 4499 C CA . ASP A 1 579 ? 0.026 2.807 31.532 1.00 76.81 579 ASP A CA 1
ATOM 4500 C C . ASP A 1 579 ? 1.285 2.608 32.389 1.00 76.81 579 ASP A C 1
ATOM 4502 O O . ASP A 1 579 ? 1.826 3.559 32.963 1.00 76.81 579 ASP A O 1
ATOM 4506 N N . ILE A 1 580 ? 1.730 1.363 32.495 1.00 79.44 580 ILE A N 1
ATOM 4507 C CA . ILE A 1 580 ? 3.005 0.978 33.092 1.00 79.44 580 ILE A CA 1
ATOM 4508 C C . ILE A 1 580 ? 4.004 0.917 31.945 1.00 79.44 580 ILE A C 1
ATOM 4510 O O . ILE A 1 580 ? 3.846 0.148 30.992 1.00 79.44 580 ILE A O 1
ATOM 4514 N N . LEU A 1 581 ? 5.006 1.786 31.998 1.00 79.50 581 LEU A N 1
ATOM 4515 C CA . LEU A 1 581 ? 5.961 1.931 30.908 1.00 79.50 581 LEU A CA 1
ATOM 4516 C C . LEU A 1 581 ? 7.013 0.828 30.953 1.00 79.50 581 LEU A C 1
ATOM 4518 O O . LEU A 1 581 ? 7.331 0.290 32.013 1.00 79.50 581 LEU A O 1
ATOM 4522 N N . LYS A 1 582 ? 7.606 0.542 29.793 1.00 75.75 582 LYS A N 1
ATOM 4523 C CA . LYS A 1 582 ? 8.636 -0.488 29.672 1.00 75.75 582 LYS A CA 1
ATOM 4524 C C . LYS A 1 582 ? 9.799 -0.283 30.646 1.00 75.75 582 LYS A C 1
ATOM 4526 O O . LYS A 1 582 ? 10.478 0.748 30.598 1.00 75.75 582 LYS A O 1
ATOM 4531 N N . GLY A 1 583 ? 10.034 -1.276 31.505 1.00 71.38 583 GLY A N 1
ATOM 4532 C CA . GLY A 1 583 ? 11.066 -1.261 32.550 1.00 71.38 583 GLY A CA 1
ATOM 4533 C C . GLY A 1 583 ? 10.624 -0.684 33.904 1.00 71.38 583 GLY A C 1
ATOM 4534 O O . GLY A 1 583 ? 11.438 -0.615 34.833 1.00 71.38 583 GLY A O 1
ATOM 4535 N N . GLU A 1 584 ? 9.362 -0.271 34.051 1.00 80.69 584 GLU A N 1
ATOM 4536 C CA . GLU A 1 584 ? 8.775 0.041 35.355 1.00 80.69 584 GLU A CA 1
ATOM 4537 C C . GLU A 1 584 ? 8.407 -1.240 36.118 1.00 80.69 584 GLU A C 1
ATOM 4539 O O . GLU A 1 584 ? 8.007 -2.255 35.553 1.00 80.69 584 GLU A O 1
ATOM 4544 N N . ALA A 1 585 ? 8.551 -1.208 37.444 1.00 82.62 585 ALA A N 1
ATOM 4545 C CA . ALA A 1 585 ? 8.194 -2.346 38.279 1.00 82.62 585 ALA A CA 1
ATOM 4546 C C . ALA A 1 585 ? 6.670 -2.432 38.457 1.00 82.62 585 ALA A C 1
ATOM 4548 O O . ALA A 1 585 ? 6.025 -1.459 38.861 1.00 82.62 585 ALA A O 1
ATOM 4549 N N . PHE A 1 586 ? 6.103 -3.615 38.241 1.00 87.12 586 PHE A N 1
ATOM 4550 C CA . PHE A 1 586 ? 4.684 -3.881 38.465 1.00 87.12 586 PHE A CA 1
ATOM 4551 C C . PHE A 1 586 ? 4.471 -5.190 39.215 1.00 87.12 586 PHE A C 1
ATOM 4553 O O . PHE A 1 586 ? 5.327 -6.076 39.249 1.00 87.12 586 PHE A O 1
ATOM 4560 N N . TYR A 1 587 ? 3.324 -5.294 39.875 1.00 87.38 587 TYR A N 1
ATOM 4561 C CA . TYR A 1 587 ? 2.945 -6.470 40.640 1.00 87.38 587 TYR A CA 1
ATOM 4562 C C . TYR A 1 587 ? 1.890 -7.251 39.884 1.00 87.38 587 TYR A C 1
ATOM 4564 O O . TYR A 1 587 ? 0.939 -6.651 39.407 1.00 87.38 587 TYR A O 1
ATOM 4572 N N . TYR A 1 588 ? 2.004 -8.574 39.846 1.00 86.62 588 TYR A N 1
ATOM 4573 C CA . TYR A 1 588 ? 1.052 -9.416 39.127 1.00 86.62 588 TYR A CA 1
ATOM 4574 C C . TYR A 1 588 ? 0.497 -10.546 39.991 1.00 86.62 588 TYR A C 1
ATOM 4576 O O . TYR A 1 588 ? 1.169 -11.011 40.916 1.00 86.62 588 TYR A O 1
ATOM 4584 N N . CYS A 1 589 ? -0.723 -11.014 39.723 1.00 84.62 589 CYS A N 1
ATOM 4585 C CA . CYS A 1 589 ? -1.244 -12.212 40.389 1.00 84.62 589 CYS A CA 1
ATOM 4586 C C . CYS A 1 589 ? -0.601 -13.475 39.805 1.00 84.62 589 CYS A C 1
ATOM 4588 O O . CYS A 1 589 ? -0.690 -13.721 38.609 1.00 84.62 589 CYS A O 1
ATOM 4590 N N . THR A 1 590 ? -0.025 -14.341 40.640 1.00 79.69 590 THR A N 1
ATOM 4591 C CA . THR A 1 590 ? 0.653 -15.561 40.159 1.00 79.69 590 THR A CA 1
ATOM 4592 C C . THR A 1 590 ? -0.289 -16.703 39.755 1.00 79.69 590 THR A C 1
ATOM 4594 O O . THR A 1 590 ? 0.186 -17.753 39.326 1.00 79.69 590 THR A O 1
ATOM 4597 N N . ILE A 1 591 ? -1.608 -16.535 39.926 1.00 76.69 591 ILE A N 1
ATOM 4598 C CA . ILE A 1 591 ? -2.602 -17.614 39.785 1.00 76.69 591 ILE A CA 1
ATOM 4599 C C . ILE A 1 591 ? -3.755 -17.239 38.840 1.00 76.69 591 ILE A C 1
ATOM 4601 O O . ILE A 1 591 ? -4.181 -18.080 38.049 1.00 76.69 591 ILE A O 1
ATOM 4605 N N . CYS A 1 592 ? -4.274 -16.008 38.889 1.00 69.38 592 CYS A N 1
ATOM 4606 C CA . CYS A 1 592 ? -5.370 -15.592 38.007 1.00 69.38 592 CYS A CA 1
ATOM 4607 C C . CYS A 1 592 ? -4.924 -15.499 36.542 1.00 69.38 592 CYS A C 1
ATOM 4609 O O . CYS A 1 592 ? -3.868 -14.940 36.263 1.00 69.38 592 CYS A O 1
ATOM 4611 N N . SER A 1 593 ? -5.764 -16.007 35.632 1.00 54.66 593 SER A N 1
ATOM 4612 C CA . SER A 1 593 ? -5.761 -15.726 34.184 1.00 54.66 593 SER A CA 1
ATOM 4613 C C . SER A 1 593 ? -4.383 -15.679 33.509 1.00 54.66 593 SER A C 1
ATOM 4615 O O . SER A 1 593 ? -4.101 -14.770 32.741 1.00 54.66 593 SER A O 1
ATOM 4617 N N . GLY A 1 594 ? -3.491 -16.628 33.812 1.00 56.66 594 GLY A N 1
ATOM 4618 C CA . GLY A 1 594 ? -2.165 -16.668 33.180 1.00 56.66 594 GLY A CA 1
ATOM 4619 C C . GLY A 1 594 ? -1.240 -15.496 33.543 1.00 56.66 594 GLY A C 1
ATOM 4620 O O . GLY A 1 594 ? -0.327 -15.215 32.777 1.00 56.66 594 GLY A O 1
ATOM 4621 N N . ALA A 1 595 ? -1.445 -14.862 34.705 1.00 55.47 595 ALA A N 1
ATOM 4622 C CA . ALA A 1 595 ? -0.739 -13.673 35.202 1.00 55.47 595 ALA A CA 1
ATOM 4623 C C . ALA A 1 595 ? -1.157 -12.313 34.607 1.00 55.47 595 ALA A C 1
ATOM 4625 O O . ALA A 1 595 ? -0.484 -11.328 34.877 1.00 55.47 595 ALA A O 1
ATOM 4626 N N . ASP A 1 596 ? -2.289 -12.219 33.904 1.00 60.66 596 ASP A N 1
ATOM 4627 C CA . ASP A 1 596 ? -2.827 -10.963 33.335 1.00 60.66 596 ASP A CA 1
ATOM 4628 C C . ASP A 1 596 ? -3.577 -10.085 34.364 1.00 60.66 596 ASP A C 1
ATOM 4630 O O . ASP A 1 596 ? -4.575 -9.455 34.048 1.00 60.66 596 ASP A O 1
ATOM 4634 N N . PHE A 1 597 ? -3.168 -10.126 35.638 1.00 76.12 597 PHE A N 1
ATOM 4635 C CA . PHE A 1 597 ? -3.640 -9.174 36.650 1.00 76.12 597 PHE A CA 1
ATOM 4636 C C . PHE A 1 597 ? -2.451 -8.346 37.112 1.00 76.12 597 PHE A C 1
ATOM 4638 O O . PHE A 1 597 ? -1.820 -8.710 38.105 1.00 76.12 597 PHE A O 1
ATOM 4645 N N . ASP A 1 598 ? -2.151 -7.278 36.387 1.00 85.38 598 ASP A N 1
ATOM 4646 C CA . ASP A 1 598 ? -1.000 -6.405 36.548 1.00 85.38 598 ASP A CA 1
ATOM 4647 C C . ASP A 1 598 ? -1.408 -5.109 37.252 1.00 85.38 598 ASP A C 1
ATOM 4649 O O . ASP A 1 598 ? -2.334 -4.408 36.857 1.00 85.38 598 ASP A O 1
ATOM 4653 N N . ILE A 1 599 ? -0.723 -4.751 38.336 1.00 86.00 599 ILE A N 1
ATOM 4654 C CA . ILE A 1 599 ? -0.991 -3.529 39.094 1.00 86.00 599 ILE A CA 1
ATOM 4655 C C . ILE A 1 599 ? 0.289 -2.730 39.305 1.00 86.00 599 ILE A C 1
ATOM 4657 O O . ILE A 1 599 ? 1.340 -3.264 39.664 1.00 86.00 599 ILE A O 1
ATOM 4661 N N . CYS A 1 600 ? 0.199 -1.414 39.130 1.00 86.19 600 CYS A N 1
ATOM 4662 C CA . CYS A 1 600 ? 1.333 -0.527 39.346 1.00 86.19 600 CYS A CA 1
ATOM 4663 C C . CYS A 1 600 ? 1.744 -0.483 40.826 1.00 86.19 600 CYS A C 1
ATOM 4665 O O . CYS A 1 600 ? 0.942 -0.727 41.738 1.00 86.19 600 CYS A O 1
ATOM 4667 N N . GLU A 1 601 ? 2.998 -0.104 41.070 1.00 85.81 601 GLU A N 1
ATOM 4668 C CA . GLU A 1 601 ? 3.580 -0.001 42.411 1.00 85.81 601 GLU A CA 1
ATOM 4669 C C . GLU A 1 601 ? 2.743 0.881 43.357 1.00 85.81 601 GLU A C 1
ATOM 4671 O O . GLU A 1 601 ? 2.543 0.541 44.525 1.00 85.81 601 GLU A O 1
ATOM 4676 N N . VAL A 1 602 ? 2.164 1.971 42.840 1.00 82.56 602 VAL A N 1
ATOM 4677 C CA . VAL A 1 602 ? 1.286 2.860 43.617 1.00 82.56 602 VAL A CA 1
ATOM 4678 C C . VAL A 1 602 ? 0.044 2.116 44.114 1.00 82.56 602 VAL A C 1
ATOM 4680 O O . VAL A 1 602 ? -0.241 2.152 45.310 1.00 82.56 602 VAL A O 1
ATOM 4683 N N . CYS A 1 603 ? -0.676 1.408 43.236 1.00 82.00 603 CYS A N 1
ATOM 4684 C CA . CYS A 1 603 ? -1.856 0.628 43.626 1.00 82.00 603 CYS A CA 1
ATOM 4685 C C . CYS A 1 603 ? -1.496 -0.460 44.643 1.00 82.00 603 CYS A C 1
ATOM 4687 O O . CYS A 1 603 ? -2.202 -0.639 45.635 1.00 82.00 603 CYS A O 1
ATOM 4689 N N . TYR A 1 604 ? -0.367 -1.144 44.448 1.00 85.62 604 TYR A N 1
ATOM 4690 C CA . TYR A 1 604 ? 0.102 -2.153 45.394 1.00 85.62 604 TYR A CA 1
ATOM 4691 C C . TYR A 1 604 ? 0.371 -1.563 46.790 1.00 85.62 604 TYR A C 1
ATOM 4693 O O . TYR A 1 604 ? -0.023 -2.157 47.800 1.00 85.62 604 TYR A O 1
ATOM 4701 N N . HIS A 1 605 ? 0.997 -0.388 46.881 1.00 83.50 605 HIS A N 1
ATOM 4702 C CA . HIS A 1 605 ? 1.254 0.272 48.166 1.00 83.50 605 HIS A CA 1
ATOM 4703 C C . HIS A 1 605 ? 0.008 0.864 48.825 1.00 83.50 605 HIS A C 1
ATOM 4705 O O . HIS A 1 605 ? -0.028 0.959 50.051 1.00 83.50 605 HIS A O 1
ATOM 4711 N N . LEU A 1 606 ? -1.022 1.184 48.041 1.00 76.56 606 LEU A N 1
ATOM 4712 C CA . LEU A 1 606 ? -2.350 1.542 48.546 1.00 76.56 606 LEU A CA 1
ATOM 4713 C C . LEU A 1 606 ? -3.153 0.332 49.051 1.00 76.56 606 LEU A C 1
ATOM 4715 O O . LEU A 1 606 ? -4.231 0.500 49.605 1.00 76.56 606 LEU A O 1
ATOM 4719 N N . GLY A 1 607 ? -2.610 -0.883 48.927 1.00 77.88 607 GLY A N 1
ATOM 4720 C CA . GLY A 1 607 ? -3.226 -2.102 49.448 1.00 77.88 607 GLY A CA 1
ATOM 4721 C C . GLY A 1 607 ? -3.964 -2.933 48.403 1.00 77.88 607 GLY A C 1
ATOM 4722 O O . GLY A 1 607 ? -4.504 -3.976 48.765 1.00 77.88 607 GLY A O 1
ATOM 4723 N N . ALA A 1 608 ? -3.930 -2.548 47.121 1.00 81.38 608 ALA A N 1
ATOM 4724 C CA . ALA A 1 608 ? -4.590 -3.306 46.064 1.00 81.38 608 ALA A CA 1
ATOM 4725 C C . ALA A 1 608 ? -3.987 -4.709 45.918 1.00 81.38 608 ALA A C 1
ATOM 4727 O O . ALA A 1 608 ? -2.767 -4.877 45.829 1.00 81.38 608 ALA A O 1
ATOM 4728 N N . ARG A 1 609 ? -4.837 -5.734 45.921 1.00 84.88 609 ARG A N 1
ATOM 4729 C CA . ARG A 1 609 ? -4.466 -7.151 45.793 1.00 84.88 609 ARG A CA 1
ATOM 4730 C C . ARG A 1 609 ? -5.499 -7.871 44.929 1.00 84.88 609 ARG A C 1
ATOM 4732 O O . ARG A 1 609 ? -6.554 -7.320 44.622 1.00 84.88 609 ARG A O 1
ATOM 4739 N N . CYS A 1 610 ? -5.193 -9.113 44.561 1.00 82.00 610 CYS A N 1
ATOM 4740 C CA . CYS A 1 610 ? -6.187 -10.011 43.986 1.00 82.00 610 CYS A CA 1
ATOM 4741 C C . CYS A 1 610 ? -7.399 -10.138 44.930 1.00 82.00 610 CYS A C 1
ATOM 4743 O O . CYS A 1 610 ? -7.226 -10.199 46.149 1.00 82.00 610 CYS A O 1
ATOM 4745 N N . LEU A 1 611 ? -8.611 -10.195 44.364 1.00 75.19 611 LEU A N 1
ATOM 4746 C CA . LEU A 1 611 ? -9.848 -10.378 45.136 1.00 75.19 611 LEU A CA 1
ATOM 4747 C C . LEU A 1 611 ? -9.883 -11.737 45.853 1.00 75.19 611 LEU A C 1
ATOM 4749 O O . LEU A 1 611 ? -10.493 -11.863 46.915 1.00 75.19 611 LEU A O 1
ATOM 4753 N N . ASP A 1 612 ? -9.196 -12.748 45.313 1.00 77.69 612 ASP A N 1
ATOM 4754 C CA . ASP A 1 612 ? -8.953 -13.989 46.038 1.00 77.69 612 ASP A CA 1
ATOM 4755 C C . ASP A 1 612 ? -7.755 -13.819 46.982 1.00 77.69 612 ASP A C 1
ATOM 4757 O O . ASP A 1 612 ? -6.592 -13.804 46.574 1.00 77.69 612 ASP A O 1
ATOM 4761 N N . SER A 1 613 ? -8.053 -13.726 48.278 1.00 76.50 613 SER A N 1
ATOM 4762 C CA . SER A 1 613 ? -7.054 -13.580 49.346 1.00 76.50 613 SER A CA 1
ATOM 4763 C C . SER A 1 613 ? -6.027 -14.720 49.437 1.00 76.50 613 SER A C 1
ATOM 4765 O O . SER A 1 613 ? -5.005 -14.563 50.107 1.00 76.50 613 SER A O 1
ATOM 4767 N N . SER A 1 614 ? -6.284 -15.869 48.803 1.00 79.19 614 SER A N 1
ATOM 4768 C CA . SER A 1 614 ? -5.339 -16.987 48.743 1.00 79.19 614 SER A CA 1
ATOM 4769 C C . SER A 1 614 ? -4.252 -16.794 47.682 1.00 79.19 614 SER A C 1
ATOM 4771 O O . SER A 1 614 ? -3.210 -17.453 47.742 1.00 79.19 614 SER A O 1
ATOM 4773 N N . HIS A 1 615 ? -4.462 -15.877 46.734 1.00 85.12 615 HIS A N 1
ATOM 4774 C CA . HIS A 1 615 ? -3.513 -15.595 45.671 1.00 85.12 615 HIS A CA 1
ATOM 4775 C C . HIS A 1 615 ? -2.415 -14.637 46.136 1.00 85.12 615 HIS A C 1
ATOM 4777 O O . HIS A 1 615 ? -2.650 -13.674 46.866 1.00 85.12 615 HIS A O 1
ATOM 4783 N N . GLN A 1 616 ? -1.186 -14.894 45.688 1.00 83.56 616 GLN A N 1
ATOM 4784 C CA . GLN A 1 616 ? -0.036 -14.051 46.000 1.00 83.56 616 GLN A CA 1
ATOM 4785 C C . GLN A 1 616 ? 0.283 -13.119 44.832 1.00 83.56 616 GLN A C 1
ATOM 4787 O O . GLN A 1 616 ? 0.140 -13.489 43.666 1.00 83.56 616 GLN A O 1
ATOM 4792 N N . MET A 1 617 ? 0.741 -11.912 45.168 1.00 86.31 617 MET A N 1
ATOM 4793 C CA . MET A 1 617 ? 1.255 -10.961 44.187 1.00 86.31 617 MET A CA 1
ATOM 4794 C C . MET A 1 617 ? 2.762 -11.172 44.020 1.00 86.31 617 MET A C 1
ATOM 4796 O O . MET A 1 617 ? 3.506 -11.103 45.001 1.00 86.31 617 MET A O 1
ATOM 4800 N N . GLY A 1 618 ? 3.204 -11.435 42.794 1.00 83.00 618 GLY A N 1
ATOM 4801 C CA . GLY A 1 618 ? 4.609 -11.398 42.396 1.00 83.00 618 GLY A CA 1
ATOM 4802 C C . GLY A 1 618 ? 5.028 -9.986 41.984 1.00 83.00 618 GLY A C 1
ATOM 4803 O O . GLY A 1 618 ? 4.174 -9.164 41.679 1.00 83.00 618 GLY A O 1
ATOM 4804 N N . LEU A 1 619 ? 6.334 -9.707 41.978 1.00 86.06 619 LEU A N 1
ATOM 4805 C CA . LEU A 1 619 ? 6.925 -8.481 41.425 1.00 86.06 619 LEU A CA 1
ATOM 4806 C C . LEU A 1 619 ? 7.605 -8.824 40.095 1.00 86.06 619 LEU A C 1
ATOM 4808 O O . LEU A 1 619 ? 8.349 -9.807 40.031 1.00 86.06 619 LEU A O 1
ATOM 4812 N N . ARG A 1 620 ? 7.373 -8.019 39.060 1.00 80.50 620 ARG A N 1
ATOM 4813 C CA . ARG A 1 620 ? 8.007 -8.126 37.742 1.00 80.50 620 ARG A CA 1
ATOM 4814 C C . ARG A 1 620 ? 8.598 -6.784 37.326 1.00 80.50 620 ARG A C 1
ATOM 4816 O O . ARG A 1 620 ? 8.131 -5.733 37.755 1.00 80.50 620 ARG A O 1
ATOM 4823 N N . HIS A 1 621 ? 9.637 -6.856 36.501 1.00 71.75 621 HIS A N 1
ATOM 4824 C CA . HIS A 1 621 ? 10.266 -5.690 35.878 1.00 71.75 621 HIS A CA 1
ATOM 4825 C C . HIS A 1 621 ? 10.121 -5.688 34.351 1.00 71.75 621 HIS A C 1
ATOM 4827 O O . HIS A 1 621 ? 10.277 -4.624 33.770 1.00 71.75 621 HIS A O 1
ATOM 4833 N N . GLU A 1 622 ? 9.830 -6.845 33.734 1.00 62.22 622 GLU A N 1
ATOM 4834 C CA . GLU A 1 622 ? 9.516 -6.995 32.305 1.00 62.22 622 GLU A CA 1
ATOM 4835 C C . GLU A 1 622 ? 8.540 -8.184 32.103 1.00 62.22 622 GLU A C 1
ATOM 4837 O O . GLU A 1 622 ? 8.615 -9.173 32.851 1.00 62.22 622 GLU A O 1
ATOM 4842 N N . ARG A 1 623 ? 7.619 -8.121 31.127 1.00 53.44 623 ARG A N 1
ATOM 4843 C CA . ARG A 1 623 ? 6.813 -9.282 30.679 1.00 53.44 623 ARG A CA 1
ATOM 4844 C C . ARG A 1 623 ? 7.694 -10.193 29.815 1.00 53.44 623 ARG A C 1
ATOM 4846 O O . ARG A 1 623 ? 8.205 -9.770 28.782 1.00 53.44 623 ARG A O 1
ATOM 4853 N N . ASP A 1 624 ? 7.834 -11.464 30.196 1.00 48.22 624 ASP A N 1
ATOM 4854 C CA . ASP A 1 624 ? 8.368 -12.476 29.280 1.00 48.22 624 ASP A CA 1
ATOM 4855 C C . ASP A 1 624 ? 7.364 -12.622 28.126 1.00 48.22 624 ASP A C 1
ATOM 4857 O O . ASP A 1 624 ? 6.253 -13.108 28.341 1.00 48.22 624 ASP A O 1
ATOM 4861 N N . LEU A 1 625 ? 7.713 -12.155 26.924 1.00 40.47 625 LEU A N 1
ATOM 4862 C CA . LEU A 1 625 ? 6.919 -12.412 25.723 1.00 40.47 625 LEU A CA 1
ATOM 4863 C C . LEU A 1 625 ? 6.882 -13.927 25.494 1.00 40.47 625 LEU A C 1
ATOM 4865 O O . LEU A 1 625 ? 7.896 -14.530 25.132 1.00 40.47 625 LEU A O 1
ATOM 4869 N N . ASP A 1 626 ? 5.722 -14.541 25.717 1.00 32.12 626 ASP A N 1
ATOM 4870 C CA . ASP A 1 626 ? 5.466 -15.892 25.230 1.00 32.12 626 ASP A CA 1
ATOM 4871 C C . ASP A 1 626 ? 5.503 -15.827 23.686 1.00 32.12 626 ASP A C 1
ATOM 4873 O O . ASP A 1 626 ? 4.870 -14.932 23.120 1.00 32.12 626 ASP A O 1
ATOM 4877 N N . PRO A 1 627 ? 6.240 -16.690 22.960 1.00 30.25 627 PRO A N 1
ATOM 4878 C CA . PRO A 1 627 ? 6.512 -16.499 21.527 1.00 30.25 627 PRO A CA 1
ATOM 4879 C C . PRO A 1 627 ? 5.307 -16.666 20.578 1.00 30.25 627 PRO A C 1
ATOM 4881 O O . PRO A 1 627 ? 5.518 -16.879 19.387 1.00 30.25 627 PRO A O 1
ATOM 4884 N N . TRP A 1 628 ? 4.064 -16.627 21.068 1.00 32.53 628 TRP A N 1
ATOM 4885 C CA . TRP A 1 628 ? 2.877 -17.094 20.336 1.00 32.53 628 TRP A CA 1
ATOM 4886 C C . TRP A 1 628 ? 1.640 -16.188 20.433 1.00 32.53 628 TRP A C 1
ATOM 4888 O O . TRP A 1 628 ? 0.521 -16.672 20.294 1.00 32.53 628 TRP A O 1
ATOM 4898 N N . SER A 1 629 ? 1.804 -14.881 20.635 1.00 28.22 629 SER A N 1
ATOM 4899 C CA . SER A 1 629 ? 0.708 -13.917 20.451 1.00 28.22 629 SER A CA 1
ATOM 4900 C C . SER A 1 629 ? 1.098 -12.845 19.430 1.00 28.22 629 SER A C 1
ATOM 4902 O O . SER A 1 629 ? 1.643 -11.802 19.800 1.00 28.22 629 SER A O 1
ATOM 4904 N N . HIS A 1 630 ? 0.837 -13.120 18.153 1.00 30.44 630 HIS A N 1
ATOM 4905 C CA . HIS A 1 630 ? 0.702 -12.120 17.098 1.00 30.44 630 HIS A CA 1
ATOM 4906 C C . HIS A 1 630 ? -0.687 -12.251 16.485 1.00 30.44 630 HIS A C 1
ATOM 4908 O O . HIS A 1 630 ? -1.116 -13.413 16.298 1.00 30.44 630 HIS A O 1
#

Secondary structure (DSSP, 8-state):
-HHHHHHHHHHSSSPPBHHHHHHHHHPPTT-SS--GGG---HHHHHHHTTTSEEEETTTTEEEESSHHHHHHHHHTHHHH-TTHHHHHHHHHHHHHTSGGGGG-S-SSHHHHHHHHHH-THHHHHHHHHHHHHHT--TT-TTS--HHHHHHHHH-HHHHHHHHHHHHTGGGTS-TTSGGG--TTS---S-----HHHHHHHTT-HHHHHHHHHTT--TT---TTS--HHHHHHHTT-HHHHHHHHHTT--TT---TTS--HHHHHHHHT-HHHHHHHHHTT--SS---TT---HHHHHHHHT-HHHHHHHHHTT--TT---TTS--HHHHHHHHT-HHHHHHHHHH---GGGTHHHHHHHHHHHHHHT-HHHHHHHHHTT--TT--TTTT--HHHHHHHTT-HHHHHHHHHHT--TT---TTS--HHHHHHHSS--HHHHHHHHHTT--TT-B-TTS-BHHHHHHHTT-GGG-GGGGT-S---STT---TTS--HHHHHHHHT-HHHHHHHTTSTT--TT---TTS--HHHHHHHTT-HHHHHHHHH--TT-----------------EEEE-TTT-PEEETT--EEEESSGGGG--EEEHHHHHTT---SSTTPPEEEESS----TT--

Mean predicted aligned error: 12.83 Å

Sequence (630 aa):
MAMQVLAWITCAKRALTTVELQTALAVEIGESDFDKSNLSDPIDIVSVCAGLVTIDEQSNVIRLVHYTTQEFFERNQSTWFPNANCYIGSICVTYLSMDIFKTGHCQTREELTSRVNHHPFGVYAAHFWSYHIRERESDGEQYIGEEAIIELLLDGPKVNSCVQIMDNVDRQLPPYEVRFRNKDYLPITTQLATAMHLAAYFDLLDVIRKLISAGGPVDCVDATGMTPLSWATQRNHPDVIILLLANGANPNIKDNRGMTPLFFATRSGHERALQLLLEGNGDLLHNDDMDRPLLHASARSGSEEVARLLLKHGLSAHAEDDDGHTPLFLAASIGHLNLVQLFVDWDRDIETQSIELDTSMSAAAQSGHEAIVQFLLNRGADPNNSHLQNFTPLMYASVSANASVVQLLLDWGVDLEIKDDRGLTALSHAVMGRSTESVIQLLLEKGADINTKDNASRGVVFYAASENRYNNLTVLFTSTNIRDIHHPDLYGRTPLHVAATRGHLQSVLTLLKSDGVDREAQDEFSCTPLSDAVVRKRSDVVKALETFSETSSQLAFESVDEATSQLEVEVDCDICGVDILKGEAFYYCTICSGADFDICEVCYHLGARCLDSSHQMGLRHERDLDPWSH

Foldseek 3Di:
DLLLLVLCQQVAPDFDALVLSQQLQQFDQPDQAGDPVSRDDSVVNCVSNVQQWDQDPVRNTIHGPDVVSSVVCNVCVCVSPVCSLLSSLRSLLSLLNHPLQLQAFDQDPVSLVVSCVVPVNLLSSLPCSLVSVVPHDDDDPDGDDPVSVLVQQQSQSSVRNSVQSPLPPLPPDDPPVCPPCPVPDDDDGFWSDHSLLVCLLSVVLVSNVVCVVVVHDLQDATPQQDGSLLNNLLNLRLVSVVSSLVSPHDQCRAGNQQDGSLLSNLLQLNLSSNVSSVVSVRDQCTDTNQNDHSLLSNLQNLRPSSNVVSVVVPDDQCDATPVRAGSLLSNLLVQNQSSVVCSPPSDPPLVVCQVVLQNSLLSNLLNLNQVSVVVSVVSPHDQQDQPDQRDGSLLSNLQSQNLSNNVVSLVVPYDQLRAGPQQDGSLLSNLQHPHDLNSNVVSVVSPRDQCRATPQRQTSLLSNLLVLNNVSVVVVVPDPPDDCNQADGNQQDGSLLLNLLNLSQNSNLVLLQDPPDDQCGATNLRDGSLNNNVLNVSPNSNCCSVVDDNPPPDDDDDDDDDDDDPFAFQAAQPPNRDGDGQQAKWKFWPPPPNGNNIHHPSCVVSPDDPPPPVIDIDIDRHDDPPPPDD

Organism: NCBI:txid60172

Solvent-accessible surface area (backbone atoms only — not comparable to full-atom values): 34626 Å² total; per-residue (Å²): 105,47,70,56,55,54,35,48,66,68,66,47,96,60,92,44,38,50,68,31,48,30,50,58,74,30,59,58,84,88,50,52,68,87,55,74,86,52,53,60,56,71,65,55,61,31,56,61,39,74,69,51,37,42,73,40,86,89,75,45,27,52,39,64,69,45,71,69,59,47,55,50,45,65,77,40,37,65,79,79,39,64,57,38,34,37,50,51,17,29,44,22,50,32,59,58,53,19,59,82,29,58,71,23,67,51,90,44,72,66,53,45,50,51,50,43,71,78,39,58,42,53,48,57,27,55,70,42,26,54,60,22,52,69,66,45,67,96,81,66,95,85,52,68,54,72,62,58,57,48,56,38,35,69,34,55,34,26,38,16,29,37,50,54,47,53,67,62,47,90,81,72,68,67,85,85,76,52,90,75,71,64,88,85,75,84,83,83,76,66,60,50,47,53,44,57,33,55,28,28,55,59,64,35,59,71,57,45,53,50,42,48,75,73,67,48,72,66,71,45,58,29,66,54,36,42,31,22,57,32,40,10,26,64,63,55,34,57,69,49,44,52,52,41,45,77,68,68,35,66,45,67,56,44,22,79,57,39,42,26,28,51,50,42,6,32,44,69,42,31,46,68,34,34,52,54,33,50,77,59,69,32,69,84,88,67,33,34,76,68,61,41,50,61,54,45,35,11,25,71,48,57,24,52,67,37,38,53,51,47,44,74,72,67,52,68,73,77,46,59,33,89,86,66,46,29,27,44,31,46,7,27,41,75,55,32,54,71,43,33,52,48,52,65,64,68,57,81,66,62,88,78,38,49,66,56,37,30,53,15,29,28,35,5,20,40,64,46,30,42,73,48,32,55,50,33,48,76,73,62,26,53,67,71,48,31,88,61,87,41,43,28,29,53,30,34,5,25,26,59,42,22,50,68,34,39,51,53,46,59,74,72,63,56,75,58,79,56,56,30,91,61,34,43,29,30,65,42,33,17,53,69,37,81,30,50,54,66,48,49,47,52,44,47,74,73,61,44,71,64,70,51,47,27,76,57,46,41,31,39,46,34,44,14,12,61,67,51,41,41,74,53,51,57,63,66,83,75,55,91,82,79,74,75,59,60,52,41,26,81,58,39,44,27,27,57,32,37,5,23,50,71,44,26,45,68,20,39,63,52,48,76,72,40,89,89,61,68,75,76,48,52,22,79,68,69,46,27,24,54,55,42,7,54,79,66,63,23,63,67,37,34,50,48,67,74,67,69,55,102,81,68,90,79,82,91,75,85,86,75,88,80,79,83,72,94,65,67,66,65,50,54,12,74,73,72,60,51,71,37,44,68,72,50,60,32,33,26,29,75,69,53,79,90,41,77,45,34,30,39,55,68,48,47,74,62,63,59,69,67,90,54,81,88,57,54,74,44,82,42,48,71,83,82,77,68,98,80,82,130